Protein AF-0000000084757068 (afdb_homodimer)

Foldseek 3Di:
DDPPPPPPPPPPPPVQFDAAQEEAAQLQVVPAQGVFPVSVVVLVVLPRQAYEFEWEQALVGFTKTDADQWLVVQWPDTDGNNDHHQVRQQPIQRLQRPDDPVSVCVPVSGTIHTPLVNCQVCVPHAYEYEYRYPPDDLLSNQVNVVVSCVVSVCQVRYEYAYQDVRNVVNHDPSHHYADHQVVLVVQLCCCVPPVDLDADPDDDDEHEEEEAQKDWDWDWAADPVGIDIDIDIRHDDLSSLCSQPVNDHYAYEHEDDEDLVSSVVCSVSNHNHYYYNHSNVVSVSD/DDPPPPPPPPPPPPVQQDAAQEEAAQLQVVPAQGVFPVSVVVLVVLPRQAYEFEWEQALVGFTKTDADQWLVVQWPDTDGNNDHHQVRQQPIQRLQRPDDPVSVCVPVSGTIHTPLVNCQVCVPHAYEYEYRYPPDDLLSNQVNVVVSCVVSVCQVRYEYAYQDVRNVVNHDPSHHYADHQVVLVVQLCCCVPPVDLDADPDDDDEHEEEEAQKDWDWDWDADPVGIDIDIDIRHDDLSSLCSQPVNDHYAYEHEDDEDLVSSVVCSVSNHNHYYYNHSNVVSVSD

Structure (mmCIF, N/CA/C/O backbone):
data_AF-0000000084757068-model_v1
#
loop_
_entity.id
_entity.type
_entity.pdbx_description
1 polymer 'Glycerophosphoryl diester phosphodiesterase'
#
loop_
_atom_site.group_PDB
_atom_site.id
_atom_site.type_symbol
_atom_site.label_atom_id
_atom_site.label_alt_id
_atom_site.label_comp_id
_atom_site.label_asym_id
_atom_site.label_entity_id
_atom_site.label_seq_id
_atom_site.pdbx_PDB_ins_code
_atom_site.Cartn_x
_atom_site.Cartn_y
_atom_site.Cartn_z
_atom_site.occupancy
_atom_site.B_iso_or_equiv
_atom_site.auth_seq_id
_atom_site.auth_comp_id
_atom_site.auth_asym_id
_atom_site.auth_atom_id
_atom_site.pdbx_PDB_model_num
ATOM 1 N N . MET A 1 1 ? -67.812 12.203 3.814 1 36.62 1 MET A N 1
ATOM 2 C CA . MET A 1 1 ? -66.5 12.133 4.469 1 36.62 1 MET A CA 1
ATOM 3 C C . MET A 1 1 ? -65.375 12.266 3.447 1 36.62 1 MET A C 1
ATOM 5 O O . MET A 1 1 ? -65.25 11.445 2.533 1 36.62 1 MET A O 1
ATOM 9 N N . LYS A 1 2 ? -64.938 13.539 3.137 1 41.44 2 LYS A N 1
ATOM 10 C CA . LYS A 1 2 ? -63.906 13.938 2.191 1 41.44 2 LYS A CA 1
ATOM 11 C C . LYS A 1 2 ? -62.562 13.281 2.539 1 41.44 2 LYS A C 1
ATOM 13 O O . LYS A 1 2 ? -62.094 13.406 3.668 1 41.44 2 LYS A O 1
ATOM 18 N N . LYS A 1 3 ? -62.062 12.281 1.756 1 46.19 3 LYS A N 1
ATOM 19 C CA . LYS A 1 3 ? -60.75 11.633 1.784 1 46.19 3 LYS A CA 1
ATOM 20 C C . LYS A 1 3 ? -59.625 12.648 1.608 1 46.19 3 LYS A C 1
ATOM 22 O O . LYS A 1 3 ? -59.5 13.273 0.556 1 46.19 3 LYS A O 1
ATOM 27 N N . ILE A 1 4 ? -59.25 13.32 2.666 1 47.69 4 ILE A N 1
ATOM 28 C CA . ILE A 1 4 ? -58.062 14.172 2.607 1 47.69 4 ILE A CA 1
ATOM 29 C C . ILE A 1 4 ? -56.844 13.32 2.279 1 47.69 4 ILE A C 1
ATOM 31 O O . ILE A 1 4 ? -56.5 12.406 3.027 1 47.69 4 ILE A O 1
ATOM 35 N N . LEU A 1 5 ? -56.438 13.234 1.027 1 48.97 5 LEU A N 1
ATOM 36 C CA . LEU A 1 5 ? -55.156 12.688 0.603 1 48.97 5 LEU A CA 1
ATOM 37 C C . LEU A 1 5 ? -54 13.453 1.227 1 48.97 5 LEU A C 1
ATOM 39 O O . LEU A 1 5 ? -53.812 14.648 0.958 1 48.97 5 LEU A O 1
ATOM 43 N N . THR A 1 6 ? -53.5 13.047 2.367 1 48.38 6 THR A N 1
ATOM 44 C CA . THR A 1 6 ? -52.25 13.562 2.938 1 48.38 6 THR A CA 1
ATOM 45 C C . THR A 1 6 ? -51.062 13.258 2.027 1 48.38 6 THR A C 1
ATOM 47 O O . THR A 1 6 ? -50.75 12.086 1.792 1 48.38 6 THR A O 1
ATOM 50 N N . VAL A 1 7 ? -50.781 14.125 1.169 1 48.72 7 VAL A N 1
ATOM 51 C CA . VAL A 1 7 ? -49.531 14.016 0.434 1 48.72 7 VAL A CA 1
ATOM 52 C C . VAL A 1 7 ? -48.344 14.078 1.405 1 48.72 7 VAL A C 1
ATOM 54 O O . VAL A 1 7 ? -48.156 15.078 2.113 1 48.72 7 VAL A O 1
ATOM 57 N N . LEU A 1 8 ? -47.812 12.969 1.819 1 47.47 8 LEU A N 1
ATOM 58 C CA . LEU A 1 8 ? -46.562 12.906 2.533 1 47.47 8 LEU A CA 1
ATOM 59 C C . LEU A 1 8 ? -45.406 13.445 1.669 1 47.47 8 LEU A C 1
ATOM 61 O O . LEU A 1 8 ? -45.062 12.844 0.651 1 47.47 8 LEU A O 1
ATOM 65 N N . CYS A 1 9 ? -45.219 14.742 1.654 1 44.12 9 CYS A N 1
ATOM 66 C CA . CYS A 1 9 ? -44 15.297 1.053 1 44.12 9 CYS A CA 1
ATOM 67 C C . CYS A 1 9 ? -42.75 14.734 1.717 1 44.12 9 CYS A C 1
ATOM 69 O O . CYS A 1 9 ? -42.5 15 2.893 1 44.12 9 CYS A O 1
ATOM 71 N N . LEU A 1 10 ? -42.25 13.664 1.29 1 44.81 10 LEU A N 1
ATOM 72 C CA . LEU A 1 10 ? -40.938 13.234 1.688 1 44.81 10 LEU A CA 1
ATOM 73 C C . LEU A 1 10 ? -39.906 14.312 1.396 1 44.81 10 LEU A C 1
ATOM 75 O O . LEU A 1 10 ? -39.625 14.609 0.234 1 44.81 10 LEU A O 1
ATOM 79 N N . LEU A 1 11 ? -39.812 15.344 2.154 1 39.5 11 LEU A N 1
ATOM 80 C CA . LEU A 1 11 ? -38.688 16.281 2.047 1 39.5 11 LEU A CA 1
ATOM 81 C C . LEU A 1 11 ? -37.344 15.523 2.01 1 39.5 11 LEU A C 1
ATOM 83 O O . LEU A 1 11 ? -37 14.836 2.967 1 39.5 11 LEU A O 1
ATOM 87 N N . ALA A 1 12 ? -36.875 15.188 0.879 1 45 12 ALA A N 1
ATOM 88 C CA . ALA A 1 12 ? -35.469 14.789 0.753 1 45 12 ALA A CA 1
ATOM 89 C C . ALA A 1 12 ? -34.531 15.773 1.476 1 45 12 ALA A C 1
ATOM 91 O O . ALA A 1 12 ? -34.406 16.922 1.051 1 45 12 ALA A O 1
ATOM 92 N N . THR A 1 13 ? -34.469 15.82 2.715 1 41.44 13 THR A N 1
ATOM 93 C CA . THR A 1 13 ? -33.469 16.625 3.406 1 41.44 13 THR A CA 1
ATOM 94 C C . THR A 1 13 ? -32.094 16.406 2.791 1 41.44 13 THR A C 1
ATOM 96 O O . THR A 1 13 ? -31.516 15.32 2.893 1 41.44 13 THR A O 1
ATOM 99 N N . GLY A 1 14 ? -31.906 16.922 1.668 1 46.31 14 GLY A N 1
ATOM 100 C CA . GLY A 1 14 ? -30.5 16.938 1.261 1 46.31 14 GLY A CA 1
ATOM 101 C C . GLY A 1 14 ? -29.562 17.281 2.395 1 46.31 14 GLY A C 1
ATOM 102 O O . GLY A 1 14 ? -29.781 18.25 3.129 1 46.31 14 GLY A O 1
ATOM 103 N N . SER A 1 15 ? -29 16.391 2.986 1 49.62 15 SER A N 1
ATOM 104 C CA . SER A 1 15 ? -28 16.625 4.02 1 49.62 15 SER A CA 1
ATOM 105 C C . SER A 1 15 ? -27.109 17.812 3.658 1 49.62 15 SER A C 1
ATOM 107 O O . SER A 1 15 ? -26.391 17.766 2.656 1 49.62 15 SER A O 1
ATOM 109 N N . VAL A 1 16 ? -27.578 19.062 3.789 1 56.47 16 VAL A N 1
ATOM 110 C CA . VAL A 1 16 ? -26.766 20.266 3.654 1 56.47 16 VAL A CA 1
ATOM 111 C C . VAL A 1 16 ? -25.484 20.125 4.484 1 56.47 16 VAL A C 1
ATOM 113 O O . VAL A 1 16 ? -25.547 20.031 5.715 1 56.47 16 VAL A O 1
ATOM 116 N N . PHE A 1 17 ? -24.469 19.656 3.836 1 67.5 17 PHE A N 1
ATOM 117 C CA . PHE A 1 17 ? -23.188 19.562 4.52 1 67.5 17 PHE A CA 1
ATOM 118 C C . PHE A 1 17 ? -22.625 20.953 4.812 1 67.5 17 PHE A C 1
ATOM 120 O O . PHE A 1 17 ? -22.672 21.844 3.963 1 67.5 17 PHE A O 1
ATOM 127 N N . ALA A 1 18 ? -22.344 21.359 6.031 1 78.69 18 ALA A N 1
ATOM 128 C CA . ALA A 1 18 ? -21.641 22.594 6.402 1 78.69 18 ALA A CA 1
ATOM 129 C C . ALA A 1 18 ? -20.328 22.734 5.633 1 78.69 18 ALA A C 1
ATOM 131 O O . ALA A 1 18 ? -19.688 21.734 5.309 1 78.69 18 ALA A O 1
ATOM 132 N N . ASN A 1 19 ? -19.984 23.984 5.152 1 92.31 19 ASN A N 1
ATOM 133 C CA . ASN A 1 19 ? -18.719 24.234 4.477 1 92.31 19 ASN A CA 1
ATOM 134 C C . ASN A 1 19 ? -17.531 23.922 5.387 1 92.31 19 ASN A C 1
ATOM 136 O O . ASN A 1 19 ? -17.547 24.25 6.574 1 92.31 19 ASN A O 1
ATOM 140 N N . PRO A 1 20 ? -16.578 23.203 4.859 1 96.5 20 PRO A N 1
ATOM 141 C CA . PRO A 1 20 ? -15.375 22.953 5.656 1 96.5 20 PRO A CA 1
ATOM 142 C C . PRO A 1 20 ? -14.594 24.234 5.961 1 96.5 20 PRO A C 1
ATOM 144 O O . PRO A 1 20 ? -14.664 25.203 5.195 1 96.5 20 PRO A O 1
ATOM 147 N N . GLN A 1 21 ? -13.953 24.234 7.055 1 97.19 21 GLN A N 1
ATOM 148 C CA . GLN A 1 21 ? -13.062 25.328 7.414 1 97.19 21 GLN A CA 1
ATOM 149 C C . GLN A 1 21 ? -11.961 25.5 6.371 1 97.19 21 GLN A C 1
ATOM 151 O O . GLN A 1 21 ? -11.344 24.516 5.938 1 97.19 21 GLN A O 1
ATOM 156 N N . LEU A 1 22 ? -11.734 26.703 5.961 1 98 22 LEU A N 1
ATOM 157 C CA . LEU A 1 22 ? -10.633 27 5.047 1 98 22 LEU A CA 1
ATOM 158 C C . LEU A 1 22 ? -9.336 27.234 5.812 1 98 22 LEU A C 1
ATOM 160 O O . LEU A 1 22 ? -9.234 28.203 6.578 1 98 22 LEU A O 1
ATOM 164 N N . ILE A 1 23 ? -8.391 26.375 5.633 1 98.75 23 ILE A N 1
ATOM 165 C CA . ILE A 1 23 ? -7.117 26.422 6.336 1 98.75 23 ILE A CA 1
ATOM 166 C C . ILE A 1 23 ? -6.004 26.812 5.363 1 98.75 23 ILE A C 1
ATOM 168 O O . ILE A 1 23 ? -5.816 26.156 4.336 1 98.75 23 ILE A O 1
ATOM 172 N N . ALA A 1 24 ? -5.273 27.844 5.672 1 98.88 24 ALA A N 1
ATOM 173 C CA . ALA A 1 24 ? -4.207 28.312 4.793 1 98.88 24 ALA A CA 1
ATOM 174 C C . ALA A 1 24 ? -2.922 27.516 5.012 1 98.88 24 ALA A C 1
ATOM 176 O O . ALA A 1 24 ? -2.252 27.672 6.031 1 98.88 24 ALA A O 1
ATOM 177 N N . HIS A 1 25 ? -2.516 26.719 4.055 1 98.75 25 HIS A N 1
ATOM 178 C CA . HIS A 1 25 ? -1.333 25.859 4.129 1 98.75 25 HIS A CA 1
ATOM 179 C C . HIS A 1 25 ? -0.056 26.688 4.16 1 98.75 25 HIS A C 1
ATOM 181 O O . HIS A 1 25 ? 0.186 27.5 3.264 1 98.75 25 HIS A O 1
ATOM 187 N N . ARG A 1 26 ? 0.705 26.531 5.168 1 98.25 26 ARG A N 1
ATOM 188 C CA . ARG A 1 26 ? 1.955 27.266 5.375 1 98.25 26 ARG A CA 1
ATOM 189 C C . ARG A 1 26 ? 1.74 28.766 5.262 1 98.25 26 ARG A C 1
ATOM 191 O O . ARG A 1 26 ? 2.533 29.469 4.629 1 98.25 26 ARG A O 1
ATOM 198 N N . GLY A 1 27 ? 0.627 29.203 5.773 1 98.19 27 GLY A N 1
ATOM 199 C CA . GLY A 1 27 ? 0.272 30.609 5.773 1 98.19 27 GLY A CA 1
ATOM 200 C C . GLY A 1 27 ? -0.288 31.078 4.449 1 98.19 27 GLY A C 1
ATOM 201 O O . GLY A 1 27 ? -0.419 32.281 4.219 1 98.19 27 GLY A O 1
ATOM 202 N N . GLY A 1 28 ? -0.572 30.172 3.551 1 97.94 28 GLY A N 1
ATOM 203 C CA . GLY A 1 28 ? -1.012 30.562 2.221 1 97.94 28 GLY A CA 1
ATOM 204 C C . GLY A 1 28 ? 0.118 30.625 1.209 1 97.94 28 GLY A C 1
ATOM 205 O O . GLY A 1 28 ? 0.358 31.656 0.589 1 97.94 28 GLY A O 1
ATOM 206 N N . THR A 1 29 ? 0.7 29.469 1.029 1 96.81 29 THR A N 1
ATOM 207 C CA . THR A 1 29 ? 1.932 29.359 0.255 1 96.81 29 THR A CA 1
ATOM 208 C C . THR A 1 29 ? 1.676 29.672 -1.215 1 96.81 29 THR A C 1
ATOM 210 O O . THR A 1 29 ? 2.605 30 -1.954 1 96.81 29 THR A O 1
ATOM 213 N N . GLY A 1 30 ? 0.46 29.609 -1.682 1 96.88 30 GLY A N 1
ATOM 214 C CA . GLY A 1 30 ? 0.117 29.922 -3.061 1 96.88 30 GLY A CA 1
ATOM 215 C C . GLY A 1 30 ? 0.047 31.406 -3.34 1 96.88 30 GLY A C 1
ATOM 216 O O . GLY A 1 30 ? 0.033 31.828 -4.5 1 96.88 30 GLY A O 1
ATOM 217 N N . ASP A 1 31 ? 0.094 32.25 -2.271 1 97.12 31 ASP A N 1
ATOM 218 C CA . ASP A 1 31 ? -0.17 33.688 -2.449 1 97.12 31 ASP A CA 1
ATOM 219 C C . ASP A 1 31 ? 1.035 34.531 -2.031 1 97.12 31 ASP A C 1
ATOM 221 O O . ASP A 1 31 ? 1.192 35.656 -2.48 1 97.12 31 ASP A O 1
ATOM 225 N N . ALA A 1 32 ? 1.871 34.031 -1.134 1 97.31 32 ALA A N 1
ATOM 226 C CA . ALA A 1 32 ? 3.045 34.719 -0.596 1 97.31 32 ALA A CA 1
ATOM 227 C C . ALA A 1 32 ? 4.051 33.719 -0.035 1 97.31 32 ALA A C 1
ATOM 229 O O . ALA A 1 32 ? 3.76 32.531 0.062 1 97.31 32 ALA A O 1
ATOM 230 N N . PRO A 1 33 ? 5.273 34.125 0.323 1 97.81 33 PRO A N 1
ATOM 231 C CA . PRO A 1 33 ? 6.273 33.219 0.847 1 97.81 33 PRO A CA 1
ATOM 232 C C . PRO A 1 33 ? 5.785 32.469 2.086 1 97.81 33 PRO A C 1
ATOM 234 O O . PRO A 1 33 ? 5.289 33.062 3.031 1 97.81 33 PRO A O 1
ATOM 237 N N . GLU A 1 34 ? 5.906 31.172 2.018 1 97.94 34 GLU A N 1
ATOM 238 C CA . GLU A 1 34 ? 5.328 30.312 3.045 1 97.94 34 GLU A CA 1
ATOM 239 C C . GLU A 1 34 ? 5.879 30.656 4.426 1 97.94 34 GLU A C 1
ATOM 241 O O . GLU A 1 34 ? 7.043 31.031 4.559 1 97.94 34 GLU A O 1
ATOM 246 N N . ASN A 1 35 ? 5.07 30.516 5.453 1 98.31 35 ASN A N 1
ATOM 247 C CA . ASN A 1 35 ? 5.461 30.594 6.855 1 98.31 35 ASN A CA 1
ATOM 248 C C . ASN A 1 35 ? 6.035 31.953 7.215 1 98.31 35 ASN A C 1
ATOM 250 O O . ASN A 1 35 ? 7.027 32.062 7.941 1 98.31 35 ASN A O 1
ATOM 254 N N . THR A 1 36 ? 5.465 33 6.617 1 98.25 36 THR A N 1
ATOM 255 C CA . THR A 1 36 ? 5.867 34.375 6.914 1 98.25 36 THR A CA 1
ATOM 256 C C . THR A 1 36 ? 4.676 35.188 7.398 1 98.25 36 THR A C 1
ATOM 258 O O . THR A 1 36 ? 3.525 34.812 7.176 1 98.25 36 THR A O 1
ATOM 261 N N . LEU A 1 37 ? 4.973 36.312 8.07 1 98 37 LEU A N 1
ATOM 262 C CA . LEU A 1 37 ? 3.922 37.188 8.578 1 98 37 LEU A CA 1
ATOM 263 C C . LEU A 1 37 ? 3.082 37.75 7.438 1 98 37 LEU A C 1
ATOM 265 O O . LEU A 1 37 ? 1.851 37.75 7.504 1 98 37 LEU A O 1
ATOM 269 N N . PRO A 1 38 ? 3.727 38.188 6.332 1 97.56 38 PRO A N 1
ATOM 270 C CA . PRO A 1 38 ? 2.898 38.688 5.23 1 97.56 38 PRO A CA 1
ATOM 271 C C . PRO A 1 38 ? 1.976 37.625 4.652 1 97.56 38 PRO A C 1
ATOM 273 O O . PRO A 1 38 ? 0.839 37.906 4.277 1 97.56 38 PRO A O 1
ATOM 276 N N . ALA A 1 39 ? 2.461 36.438 4.523 1 98.31 39 ALA A N 1
ATOM 277 C CA . ALA A 1 39 ? 1.627 35.375 3.992 1 98.31 39 ALA A CA 1
ATOM 278 C C . ALA A 1 39 ? 0.422 35.094 4.895 1 98.31 39 ALA A C 1
ATOM 280 O O . ALA A 1 39 ? -0.703 34.969 4.406 1 98.31 39 ALA A O 1
ATOM 281 N N . ILE A 1 40 ? 0.621 35.062 6.199 1 98.75 40 ILE A N 1
ATOM 282 C CA . ILE A 1 40 ? -0.445 34.812 7.168 1 98.75 40 ILE A CA 1
ATOM 283 C C . ILE A 1 40 ? -1.462 35.969 7.102 1 98.75 40 ILE A C 1
ATOM 285 O O . ILE A 1 40 ? -2.67 35.719 7.062 1 98.75 40 ILE A O 1
ATOM 289 N N . LYS A 1 41 ? -0.951 37.156 7.09 1 98.44 41 LYS A N 1
ATOM 290 C CA . LYS A 1 41 ? -1.828 38.312 6.984 1 98.44 41 LYS A CA 1
ATOM 291 C C . LYS A 1 41 ? -2.709 38.219 5.742 1 98.44 41 LYS A C 1
ATOM 293 O O . LYS A 1 41 ? -3.926 38.406 5.824 1 98.44 41 LYS A O 1
ATOM 298 N N . LEU A 1 42 ? -2.064 37.969 4.645 1 98 42 LEU A N 1
ATOM 299 C CA . LEU A 1 42 ? -2.783 37.875 3.379 1 98 42 LEU A CA 1
ATOM 300 C C . LEU A 1 42 ? -3.828 36.75 3.422 1 98 42 LEU A C 1
ATOM 302 O O . LEU A 1 42 ? -4.938 36.938 2.912 1 98 42 LEU A O 1
ATOM 306 N N . ALA A 1 43 ? -3.494 35.625 3.988 1 98.69 43 ALA A N 1
ATOM 307 C CA . ALA A 1 43 ? -4.422 34.5 4.105 1 98.69 43 ALA A CA 1
ATOM 308 C C . ALA A 1 43 ? -5.672 34.906 4.883 1 98.69 43 ALA A C 1
ATOM 310 O O . ALA A 1 43 ? -6.793 34.594 4.477 1 98.69 43 ALA A O 1
ATOM 311 N N . LEU A 1 44 ? -5.484 35.594 6 1 98.5 44 LEU A N 1
ATOM 312 C CA . LEU A 1 44 ? -6.598 36.062 6.828 1 98.5 44 LEU A CA 1
ATOM 313 C C . LEU A 1 44 ? -7.438 37.094 6.098 1 98.5 44 LEU A C 1
ATOM 315 O O . LEU A 1 44 ? -8.664 37.094 6.199 1 98.5 44 LEU A O 1
ATOM 319 N N . GLU A 1 45 ? -6.793 37.938 5.332 1 98.12 45 GLU A N 1
ATOM 320 C CA . GLU A 1 45 ? -7.508 38.906 4.523 1 98.12 45 GLU A CA 1
ATOM 321 C C . GLU A 1 45 ? -8.352 38.25 3.447 1 98.12 45 GLU A C 1
ATOM 323 O O . GLU A 1 45 ? -9.383 38.781 3.027 1 98.12 45 GLU A O 1
ATOM 328 N N . ASN A 1 46 ? -7.867 37.094 3.064 1 97.81 46 ASN A N 1
ATOM 329 C CA . ASN A 1 46 ? -8.594 36.312 2.066 1 97.81 46 ASN A CA 1
ATOM 330 C C . ASN A 1 46 ? -9.555 35.312 2.719 1 97.81 46 ASN A C 1
ATOM 332 O O . ASN A 1 46 ? -9.875 34.281 2.129 1 97.81 46 ASN A O 1
ATOM 336 N N . HIS A 1 47 ? -9.859 35.5 3.973 1 95.75 47 HIS A N 1
ATOM 337 C CA . HIS A 1 47 ? -10.945 34.875 4.703 1 95.75 47 HIS A CA 1
ATOM 338 C C . HIS A 1 47 ? -10.586 33.438 5.102 1 95.75 47 HIS A C 1
ATOM 340 O O . HIS A 1 47 ? -11.469 32.594 5.258 1 95.75 47 HIS A O 1
ATOM 346 N N . ALA A 1 48 ? -9.328 33.094 5.098 1 98.06 48 ALA A N 1
ATOM 347 C CA . ALA A 1 48 ? -8.953 31.844 5.77 1 98.06 48 ALA A CA 1
ATOM 348 C C . ALA A 1 48 ? -9.422 31.844 7.223 1 98.06 48 ALA A C 1
ATOM 350 O O . ALA A 1 48 ? -9.328 32.875 7.91 1 98.06 48 ALA A O 1
ATOM 351 N N . GLN A 1 49 ? -9.945 30.781 7.645 1 98.06 49 GLN A N 1
ATOM 352 C CA . GLN A 1 49 ? -10.492 30.703 8.992 1 98.06 49 GLN A CA 1
ATOM 353 C C . GLN A 1 49 ? -9.477 30.125 9.977 1 98.06 49 GLN A C 1
ATOM 355 O O . GLN A 1 49 ? -9.641 30.25 11.188 1 98.06 49 GLN A O 1
ATOM 360 N N . ALA A 1 50 ? -8.461 29.484 9.484 1 98.69 50 ALA A N 1
ATOM 361 C CA . ALA A 1 50 ? -7.344 28.969 10.266 1 98.69 50 ALA A CA 1
ATOM 362 C C . ALA A 1 50 ? -6.051 28.984 9.453 1 98.69 50 ALA A C 1
ATOM 364 O O . ALA A 1 50 ? -6.086 29.094 8.227 1 98.69 50 ALA A O 1
ATOM 365 N N . ILE A 1 51 ? -4.965 28.953 10.172 1 98.88 51 ILE A N 1
ATOM 366 C CA . ILE A 1 51 ? -3.652 29.031 9.539 1 98.88 51 ILE A CA 1
ATOM 367 C C . ILE A 1 51 ? -2.834 27.797 9.906 1 98.88 51 ILE A C 1
ATOM 369 O O . ILE A 1 51 ? -2.768 27.406 11.07 1 98.88 51 ILE A O 1
ATOM 373 N N . TRP A 1 52 ? -2.291 27.125 8.898 1 98.88 52 TRP A N 1
ATOM 374 C CA . TRP A 1 52 ? -1.358 26.016 9.07 1 98.88 52 TRP A CA 1
ATOM 375 C C . TRP A 1 52 ? 0.084 26.484 8.922 1 98.88 52 TRP A C 1
ATOM 377 O O . TRP A 1 52 ? 0.462 27.031 7.887 1 98.88 52 TRP A O 1
ATOM 387 N N . VAL A 1 53 ? 0.88 26.281 9.945 1 98.69 53 VAL A N 1
ATOM 388 C CA . VAL A 1 53 ? 2.279 26.688 9.891 1 98.69 53 VAL A CA 1
ATOM 389 C C . VAL A 1 53 ? 3.18 25.5 10.211 1 98.69 53 VAL A C 1
ATOM 391 O O . VAL A 1 53 ? 2.721 24.5 10.773 1 98.69 53 VAL A O 1
ATOM 394 N N . THR A 1 54 ? 4.441 25.594 9.812 1 97.75 54 THR A N 1
ATOM 395 C CA . THR A 1 54 ? 5.449 24.578 10.094 1 97.75 54 THR A CA 1
ATOM 396 C C . THR A 1 54 ? 6.512 25.109 11.047 1 97.75 54 THR A C 1
ATOM 398 O O . THR A 1 54 ? 6.922 26.266 10.938 1 97.75 54 THR A O 1
ATOM 401 N N . VAL A 1 55 ? 6.949 24.281 11.969 1 98.12 55 VAL A N 1
ATOM 402 C CA . VAL A 1 55 ? 7.867 24.797 12.977 1 98.12 55 VAL A CA 1
ATOM 403 C C . VAL A 1 55 ? 9.102 23.906 13.062 1 98.12 55 VAL A C 1
ATOM 405 O O . VAL A 1 55 ? 9.016 22.688 12.883 1 98.12 55 VAL A O 1
ATOM 408 N N . GLN A 1 56 ? 10.211 24.516 13.289 1 97.31 56 GLN A N 1
ATOM 409 C CA . GLN A 1 56 ? 11.5 23.922 13.641 1 97.31 56 GLN A CA 1
ATOM 410 C C . GLN A 1 56 ? 12.141 24.672 14.812 1 97.31 56 GLN A C 1
ATOM 412 O O . GLN A 1 56 ? 11.703 25.766 15.172 1 97.31 56 GLN A O 1
ATOM 417 N N . LEU A 1 57 ? 13.156 24.047 15.383 1 98.06 57 LEU A N 1
ATOM 418 C CA . LEU A 1 57 ? 13.875 24.703 16.469 1 98.06 57 LEU A CA 1
ATOM 419 C C . LEU A 1 57 ? 15.148 25.375 15.961 1 98.06 57 LEU A C 1
ATOM 421 O O . LEU A 1 57 ? 15.914 24.766 15.211 1 98.06 57 LEU A O 1
ATOM 425 N N . SER A 1 58 ? 15.289 26.594 16.391 1 98.12 58 SER A N 1
ATOM 426 C CA . SER A 1 58 ? 16.562 27.281 16.156 1 98.12 58 SER A CA 1
ATOM 427 C C . SER A 1 58 ? 17.656 26.719 17.062 1 98.12 58 SER A C 1
ATOM 429 O O . SER A 1 58 ? 17.406 25.859 17.906 1 98.12 58 SER A O 1
ATOM 431 N N . ARG A 1 59 ? 18.891 27.156 16.812 1 97.56 59 ARG A N 1
ATOM 432 C CA . ARG A 1 59 ? 20.031 26.703 17.594 1 97.56 59 ARG A CA 1
ATOM 433 C C . ARG A 1 59 ? 19.797 26.922 19.078 1 97.56 59 ARG A C 1
ATOM 435 O O . ARG A 1 59 ? 20.188 26.078 19.906 1 97.56 59 ARG A O 1
ATOM 442 N N . ASP A 1 60 ? 19.141 28 19.438 1 98.06 60 ASP A N 1
ATOM 443 C CA . ASP A 1 60 ? 18.906 28.359 20.844 1 98.06 60 ASP A CA 1
ATOM 444 C C . ASP A 1 60 ? 17.562 27.812 21.328 1 98.06 60 ASP A C 1
ATOM 446 O O . ASP A 1 60 ? 17.062 28.234 22.375 1 98.06 60 ASP A O 1
ATOM 450 N N . GLY A 1 61 ? 16.891 27.016 20.562 1 97.5 61 GLY A N 1
ATOM 451 C CA . GLY A 1 61 ? 15.734 26.266 21.016 1 97.5 61 GLY A CA 1
ATOM 452 C C . GLY A 1 61 ? 14.438 27.031 20.844 1 97.5 61 GLY A C 1
ATOM 453 O O . GLY A 1 61 ? 13.445 26.734 21.516 1 97.5 61 GLY A O 1
ATOM 454 N N . VAL A 1 62 ? 14.414 28.016 20.031 1 98.31 62 VAL A N 1
ATOM 455 C CA . VAL A 1 62 ? 13.211 28.797 19.797 1 98.31 62 VAL A CA 1
ATOM 456 C C . VAL A 1 62 ? 12.445 28.219 18.609 1 98.31 62 VAL A C 1
ATOM 458 O O . VAL A 1 62 ? 13.016 28.031 17.531 1 98.31 62 VAL A O 1
ATOM 461 N N . PRO A 1 63 ? 11.148 27.891 18.75 1 98.69 63 PRO A N 1
ATOM 462 C CA . PRO A 1 63 ? 10.359 27.484 17.594 1 98.69 63 PRO A CA 1
ATOM 463 C C . PRO A 1 63 ? 10.211 28.594 16.562 1 98.69 63 PRO A C 1
ATOM 465 O O . PRO A 1 63 ? 9.742 29.688 16.891 1 98.69 63 PRO A O 1
ATOM 468 N N . VAL A 1 64 ? 10.68 28.328 15.359 1 98.75 64 VAL A N 1
ATOM 469 C CA . VAL A 1 64 ? 10.578 29.266 14.25 1 98.75 64 VAL A CA 1
ATOM 470 C C . VAL A 1 64 ? 9.812 28.625 13.094 1 98.75 64 VAL A C 1
ATOM 472 O O . VAL A 1 64 ? 9.664 27.406 13.047 1 98.75 64 VAL A O 1
ATOM 475 N N . LEU A 1 65 ? 9.258 29.422 12.25 1 98.69 65 LEU A N 1
ATOM 476 C CA . LEU A 1 65 ? 8.445 28.906 11.141 1 98.69 65 LEU A CA 1
ATOM 477 C C . LEU A 1 65 ? 9.312 28.672 9.906 1 98.69 65 LEU A C 1
ATOM 479 O O . LEU A 1 65 ? 9.695 29.625 9.219 1 98.69 65 LEU A O 1
ATOM 483 N N . TYR A 1 66 ? 9.555 27.438 9.602 1 97.31 66 TYR A N 1
ATOM 484 C CA . TYR A 1 66 ? 10.266 27.016 8.398 1 97.31 66 TYR A CA 1
ATOM 485 C C . TYR A 1 66 ? 10.07 25.531 8.141 1 97.31 66 TYR A C 1
ATOM 487 O O . TYR A 1 66 ? 10.141 24.719 9.062 1 97.31 66 TYR A O 1
ATOM 495 N N . ARG A 1 67 ? 9.891 25.141 6.906 1 95.12 67 ARG A N 1
ATOM 496 C CA . ARG A 1 67 ? 9.477 23.766 6.605 1 95.12 67 ARG A CA 1
ATOM 497 C C . ARG A 1 67 ? 10.664 22.922 6.176 1 95.12 67 ARG A C 1
ATOM 499 O O . ARG A 1 67 ? 10.844 21.797 6.652 1 95.12 67 ARG A O 1
ATOM 506 N N . SER A 1 68 ? 11.555 23.453 5.355 1 93.25 68 SER A N 1
ATOM 507 C CA . SER A 1 68 ? 12.562 22.656 4.656 1 93.25 68 SER A CA 1
ATOM 508 C C . SER A 1 68 ? 13.727 22.312 5.582 1 93.25 68 SER A C 1
ATOM 510 O O . SER A 1 68 ? 13.969 23 6.578 1 93.25 68 SER A O 1
ATOM 512 N N . SER A 1 69 ? 14.445 21.281 5.258 1 91.94 69 SER A N 1
ATOM 513 C CA . SER A 1 69 ? 15.562 20.828 6.074 1 91.94 69 SER A CA 1
ATOM 514 C C . SER A 1 69 ? 16.75 21.781 5.973 1 91.94 69 SER A C 1
ATOM 516 O O . SER A 1 69 ? 17.562 21.859 6.895 1 91.94 69 SER A O 1
ATOM 518 N N . ASP A 1 70 ? 16.781 22.391 4.793 1 95.5 70 ASP A N 1
ATOM 519 C CA . ASP A 1 70 ? 17.875 23.312 4.551 1 95.5 70 ASP A CA 1
ATOM 520 C C . ASP A 1 70 ? 17.359 24.719 4.203 1 95.5 70 ASP A C 1
ATOM 522 O O . ASP A 1 70 ? 16.406 24.844 3.43 1 95.5 70 ASP A O 1
ATOM 526 N N . LEU A 1 71 ? 18 25.734 4.77 1 97.19 71 LEU A N 1
ATOM 527 C CA . LEU A 1 71 ? 17.594 27.109 4.559 1 97.19 71 LEU A CA 1
ATOM 528 C C . LEU A 1 71 ? 17.672 27.484 3.086 1 97.19 71 LEU A C 1
ATOM 530 O O . LEU A 1 71 ? 16.922 28.344 2.613 1 97.19 71 LEU A O 1
ATOM 534 N N . SER A 1 72 ? 18.531 26.828 2.352 1 96.88 72 SER A N 1
ATOM 535 C CA . SER A 1 72 ? 18.781 27.203 0.962 1 96.88 72 SER A CA 1
ATOM 536 C C . SER A 1 72 ? 17.594 26.875 0.078 1 96.88 72 SER A C 1
ATOM 538 O O . SER A 1 72 ? 17.5 27.328 -1.062 1 96.88 72 SER A O 1
ATOM 540 N N . ALA A 1 73 ? 16.703 26.156 0.606 1 94.94 73 ALA A N 1
ATOM 541 C CA . ALA A 1 73 ? 15.547 25.75 -0.19 1 94.94 73 ALA A CA 1
ATOM 542 C C . ALA A 1 73 ? 14.688 26.953 -0.57 1 94.94 73 ALA A C 1
ATOM 544 O O . ALA A 1 73 ? 14.148 27.016 -1.676 1 94.94 73 ALA A O 1
ATOM 545 N N . LEU A 1 74 ? 14.594 27.938 0.413 1 96.25 74 LEU A N 1
ATOM 546 C CA . LEU A 1 74 ? 13.648 29.016 0.146 1 96.25 74 LEU A CA 1
ATOM 547 C C . LEU A 1 74 ? 14.273 30.375 0.446 1 96.25 74 LEU A C 1
ATOM 549 O O . LEU A 1 74 ? 13.672 31.406 0.174 1 96.25 74 LEU A O 1
ATOM 553 N N . THR A 1 75 ? 15.406 30.391 0.998 1 97.56 75 THR A N 1
ATOM 554 C CA . THR A 1 75 ? 15.945 31.641 1.521 1 97.56 75 THR A CA 1
ATOM 555 C C . THR A 1 75 ? 17.297 31.953 0.878 1 97.56 75 THR A C 1
ATOM 557 O O . THR A 1 75 ? 17.734 31.266 -0.041 1 97.56 75 THR A O 1
ATOM 560 N N . ASN A 1 76 ? 17.844 33.062 1.366 1 96.81 76 ASN A N 1
ATOM 561 C CA . ASN A 1 76 ? 19.172 33.5 0.928 1 96.81 76 ASN A CA 1
ATOM 562 C C . ASN A 1 76 ? 20.266 32.938 1.84 1 96.81 76 ASN A C 1
ATOM 564 O O . ASN A 1 76 ? 21.422 33.375 1.762 1 96.81 76 ASN A O 1
ATOM 568 N N . ALA A 1 77 ? 19.922 32.094 2.738 1 97.31 77 ALA A N 1
ATOM 569 C CA . ALA A 1 77 ? 20.875 31.453 3.66 1 97.31 77 ALA A CA 1
ATOM 570 C C . ALA A 1 77 ? 21.047 29.969 3.348 1 97.31 77 ALA A C 1
ATOM 572 O O . ALA A 1 77 ? 20.453 29.453 2.395 1 97.31 77 ALA A O 1
ATOM 573 N N . GLU A 1 78 ? 21.969 29.312 3.998 1 97.5 78 GLU A N 1
ATOM 574 C CA . GLU A 1 78 ? 22.219 27.875 3.863 1 97.5 78 GLU A CA 1
ATOM 575 C C . GLU A 1 78 ? 22.406 27.219 5.227 1 97.5 78 GLU A C 1
ATOM 577 O O . GLU A 1 78 ? 22.641 27.906 6.227 1 97.5 78 GLU A O 1
ATOM 582 N N . GLY A 1 79 ? 22.203 25.891 5.172 1 96.75 79 GLY A N 1
ATOM 583 C CA . GLY A 1 79 ? 22.375 25.141 6.406 1 96.75 79 GLY A CA 1
ATOM 584 C C . GLY A 1 79 ? 21.078 24.828 7.102 1 96.75 79 GLY A C 1
ATOM 585 O O . GLY A 1 79 ? 20 25.141 6.582 1 96.75 79 GLY A O 1
ATOM 586 N N . LYS A 1 80 ? 21.266 24.188 8.188 1 96.94 80 LYS A N 1
ATOM 587 C CA . LYS A 1 80 ? 20.094 23.781 8.977 1 96.94 80 LYS A CA 1
ATOM 588 C C . LYS A 1 80 ? 19.547 24.969 9.773 1 96.94 80 LYS A C 1
ATOM 590 O O . LYS A 1 80 ? 20.297 25.875 10.148 1 96.94 80 LYS A O 1
ATOM 595 N N . VAL A 1 81 ? 18.219 24.953 10.055 1 97.31 81 VAL A N 1
ATOM 596 C CA . VAL A 1 81 ? 17.578 25.922 10.93 1 97.31 81 VAL A CA 1
ATOM 597 C C . VAL A 1 81 ? 18.234 25.906 12.312 1 97.31 81 VAL A C 1
ATOM 599 O O . VAL A 1 81 ? 18.5 26.953 12.906 1 97.31 81 VAL A O 1
ATOM 602 N N . SER A 1 82 ? 18.625 24.688 12.742 1 97.25 82 SER A N 1
ATOM 603 C CA . SER A 1 82 ? 19.188 24.469 14.078 1 97.25 82 SER A CA 1
ATOM 604 C C . SER A 1 82 ? 20.625 24.969 14.172 1 97.25 82 SER A C 1
ATOM 606 O O . SER A 1 82 ? 21.234 24.906 15.234 1 97.25 82 SER A O 1
ATOM 608 N N . SER A 1 83 ? 21.125 25.453 13.086 1 97.31 83 SER A N 1
ATOM 609 C CA . SER A 1 83 ? 22.484 25.953 13.102 1 97.31 83 SER A CA 1
ATOM 610 C C . SER A 1 83 ? 22.516 27.453 13.367 1 97.31 83 SER A C 1
ATOM 612 O O . SER A 1 83 ? 23.578 28.016 13.641 1 97.31 83 SER A O 1
ATOM 614 N N . LEU A 1 84 ? 21.375 28.125 13.328 1 98.06 84 LEU A N 1
ATOM 615 C CA . LEU A 1 84 ? 21.266 29.562 13.539 1 98.06 84 LEU A CA 1
ATOM 616 C C . LEU A 1 84 ? 20.359 29.875 14.719 1 98.06 84 LEU A C 1
ATOM 618 O O . LEU A 1 84 ? 19.438 29.109 15.016 1 98.06 84 LEU A O 1
ATOM 622 N N . THR A 1 85 ? 20.672 30.984 15.359 1 98.38 85 THR A N 1
ATOM 623 C CA . THR A 1 85 ? 19.797 31.438 16.422 1 98.38 85 THR A CA 1
ATOM 624 C C . THR A 1 85 ? 18.516 32.062 15.852 1 98.38 85 THR A C 1
ATOM 626 O O . THR A 1 85 ? 18.469 32.375 14.664 1 98.38 85 THR A O 1
ATOM 629 N N . ALA A 1 86 ? 17.562 32.219 16.766 1 98.5 86 ALA A N 1
ATOM 630 C CA . ALA A 1 86 ? 16.312 32.844 16.344 1 98.5 86 ALA A CA 1
ATOM 631 C C . ALA A 1 86 ? 16.547 34.25 15.812 1 98.5 86 ALA A C 1
ATOM 633 O O . ALA A 1 86 ? 15.93 34.656 14.82 1 98.5 86 ALA A O 1
ATOM 634 N N . ALA A 1 87 ? 17.422 34.938 16.453 1 98.38 87 ALA A N 1
ATOM 635 C CA . ALA A 1 87 ? 17.719 36.312 16.047 1 98.38 87 ALA A CA 1
ATOM 636 C C . ALA A 1 87 ? 18.359 36.344 14.664 1 98.38 87 ALA A C 1
ATOM 638 O O . ALA A 1 87 ? 18.062 37.219 13.852 1 98.38 87 ALA A O 1
ATOM 639 N N . GLU A 1 88 ? 19.219 35.406 14.43 1 98.31 88 GLU A N 1
ATOM 640 C CA . GLU A 1 88 ? 19.844 35.312 13.117 1 98.31 88 GLU A CA 1
ATOM 641 C C . GLU A 1 88 ? 18.828 34.906 12.055 1 98.31 88 GLU A C 1
ATOM 643 O O . GLU A 1 88 ? 18.828 35.469 10.953 1 98.31 88 GLU A O 1
ATOM 648 N N . LEU A 1 89 ? 17.953 34.031 12.367 1 98.38 89 LEU A N 1
ATOM 649 C CA . LEU A 1 89 ? 16.938 33.562 11.445 1 98.38 89 LEU A CA 1
ATOM 650 C C . LEU A 1 89 ? 15.953 34.656 11.086 1 98.38 89 LEU A C 1
ATOM 652 O O . LEU A 1 89 ? 15.445 34.719 9.969 1 98.38 89 LEU A O 1
ATOM 656 N N . ALA A 1 90 ? 15.734 35.562 12.023 1 97.88 90 ALA A N 1
ATOM 657 C CA . ALA A 1 90 ? 14.797 36.656 11.812 1 97.88 90 ALA A CA 1
ATOM 658 C C . ALA A 1 90 ? 15.281 37.594 10.711 1 97.88 90 ALA A C 1
ATOM 660 O O . ALA A 1 90 ? 14.5 38.375 10.172 1 97.88 90 ALA A O 1
ATOM 661 N N . LYS A 1 91 ? 16.531 37.438 10.391 1 97.25 91 LYS A N 1
ATOM 662 C CA . LYS A 1 91 ? 17.109 38.312 9.367 1 97.25 91 LYS A CA 1
ATOM 663 C C . LYS A 1 91 ? 17.172 37.594 8.016 1 97.25 91 LYS A C 1
ATOM 665 O O . LYS A 1 91 ? 17.5 38.219 7.004 1 97.25 91 LYS A O 1
ATOM 670 N N . VAL A 1 92 ? 16.875 36.375 8.031 1 98.06 92 VAL A N 1
ATOM 671 C CA . VAL A 1 92 ? 16.922 35.562 6.816 1 98.06 92 VAL A CA 1
ATOM 672 C C . VAL A 1 92 ? 15.703 35.875 5.945 1 98.06 92 VAL A C 1
ATOM 674 O O . VAL A 1 92 ? 14.578 35.906 6.441 1 98.06 92 VAL A O 1
ATOM 677 N N . ASP A 1 93 ? 15.953 36.094 4.664 1 98 93 ASP A N 1
ATOM 678 C CA . ASP A 1 93 ? 14.898 36.438 3.711 1 98 93 ASP A CA 1
ATOM 679 C C . ASP A 1 93 ? 14.195 35.188 3.197 1 98 93 ASP A C 1
ATOM 681 O O . ASP A 1 93 ? 14.703 34.5 2.295 1 98 93 ASP A O 1
ATOM 685 N N . ALA A 1 94 ? 13 34.938 3.684 1 97.25 94 ALA A N 1
ATOM 686 C CA . ALA A 1 94 ? 12.242 33.75 3.32 1 97.25 94 ALA A CA 1
ATOM 687 C C . ALA A 1 94 ? 11.516 33.938 1.992 1 97.25 94 ALA A C 1
ATOM 689 O O . ALA A 1 94 ? 10.898 33 1.467 1 97.25 94 ALA A O 1
ATOM 690 N N . GLY A 1 95 ? 11.508 35.094 1.448 1 96.25 95 GLY A N 1
ATOM 691 C CA . GLY A 1 95 ? 10.922 35.406 0.149 1 96.25 95 GLY A CA 1
ATOM 692 C C . GLY A 1 95 ? 11.93 35.344 -0.984 1 96.25 95 GLY A C 1
ATOM 693 O O . GLY A 1 95 ? 11.586 35.625 -2.137 1 96.25 95 GLY A O 1
ATOM 694 N N . TRP A 1 96 ? 13.133 34.969 -0.69 1 95.94 96 TRP A N 1
ATOM 695 C CA . TRP A 1 96 ? 14.273 35.031 -1.601 1 95.94 96 TRP A CA 1
ATOM 696 C C . TRP A 1 96 ? 14.016 34.219 -2.869 1 95.94 96 TRP A C 1
ATOM 698 O O . TRP A 1 96 ? 14.344 34.688 -3.973 1 95.94 96 TRP A O 1
ATOM 708 N N . LYS A 1 97 ? 13.375 33.125 -2.742 1 94.94 97 LYS A N 1
ATOM 709 C CA . LYS A 1 97 ? 13.195 32.25 -3.887 1 94.94 97 LYS A CA 1
ATOM 710 C C . LYS A 1 97 ? 11.734 32.156 -4.305 1 94.94 97 LYS A C 1
ATOM 712 O O . LYS A 1 97 ? 11.359 31.344 -5.133 1 94.94 97 LYS A O 1
ATOM 717 N N . TRP A 1 98 ? 10.945 32.906 -3.697 1 94.44 98 TRP A N 1
ATOM 718 C CA . TRP A 1 98 ? 9.516 32.844 -3.986 1 94.44 98 TRP A CA 1
ATOM 719 C C . TRP A 1 98 ? 9.211 33.5 -5.336 1 94.44 98 TRP A C 1
ATOM 721 O O . TRP A 1 98 ? 9.773 34.531 -5.676 1 94.44 98 TRP A O 1
ATOM 731 N N . GLY A 1 99 ? 8.289 32.875 -5.934 1 88.06 99 GLY A N 1
ATOM 732 C CA . GLY A 1 99 ? 7.773 33.469 -7.164 1 88.06 99 GLY A CA 1
ATOM 733 C C . GLY A 1 99 ? 8.602 33.094 -8.383 1 88.06 99 GLY A C 1
ATOM 734 O O . GLY A 1 99 ? 9.289 32.094 -8.398 1 88.06 99 GLY A O 1
ATOM 735 N N . ASP A 1 100 ? 8.406 33.969 -9.344 1 88.19 100 ASP A N 1
ATOM 736 C CA . ASP A 1 100 ? 9.102 33.719 -10.602 1 88.19 100 ASP A CA 1
ATOM 737 C C . ASP A 1 100 ? 10.477 34.375 -10.617 1 88.19 100 ASP A C 1
ATOM 739 O O . ASP A 1 100 ? 11.031 34.688 -9.562 1 88.19 100 ASP A O 1
ATOM 743 N N . ASP A 1 101 ? 10.984 34.469 -11.734 1 90.5 101 ASP A N 1
ATOM 744 C CA . ASP A 1 101 ? 12.344 34.969 -11.914 1 90.5 101 ASP A CA 1
ATOM 745 C C . ASP A 1 101 ? 12.461 36.438 -11.445 1 90.5 101 ASP A C 1
ATOM 747 O O . ASP A 1 101 ? 13.562 36.938 -11.203 1 90.5 101 ASP A O 1
ATOM 751 N N . SER A 1 102 ? 11.297 37.062 -11.242 1 90.25 102 SER A N 1
ATOM 752 C CA . SER A 1 102 ? 11.328 38.469 -10.781 1 90.25 102 SER A CA 1
ATOM 753 C C . SER A 1 102 ? 11.539 38.531 -9.273 1 90.25 102 SER A C 1
ATOM 755 O O . SER A 1 102 ? 11.859 39.594 -8.742 1 90.25 102 SER A O 1
ATOM 757 N N . HIS A 1 103 ? 11.383 37.5 -8.609 1 90.81 103 HIS A N 1
ATOM 758 C CA . HIS A 1 103 ? 11.562 37.406 -7.164 1 90.81 103 HIS A CA 1
ATOM 759 C C . HIS A 1 103 ? 10.922 38.625 -6.457 1 90.81 103 HIS A C 1
ATOM 761 O O . HIS A 1 103 ? 11.602 39.375 -5.762 1 90.81 103 HIS A O 1
ATOM 767 N N . PRO A 1 104 ? 9.609 38.719 -6.496 1 92.94 104 PRO A N 1
ATOM 768 C CA . PRO A 1 104 ? 8.891 39.906 -6.07 1 92.94 104 PRO A CA 1
ATOM 769 C C . PRO A 1 104 ? 8.953 40.125 -4.562 1 92.94 104 PRO A C 1
ATOM 771 O O . PRO A 1 104 ? 8.633 41.219 -4.078 1 92.94 104 PRO A O 1
ATOM 774 N N . TRP A 1 105 ? 9.422 39.188 -3.818 1 95.12 105 TRP A N 1
ATOM 775 C CA . TRP A 1 105 ? 9.352 39.312 -2.367 1 95.12 105 TRP A CA 1
ATOM 776 C C . TRP A 1 105 ? 10.734 39.531 -1.766 1 95.12 105 TRP A C 1
ATOM 778 O O . TRP A 1 105 ? 10.867 39.719 -0.553 1 95.12 105 TRP A O 1
ATOM 788 N N . ARG A 1 106 ? 11.742 39.5 -2.604 1 94.62 106 ARG A N 1
ATOM 789 C CA . ARG A 1 106 ? 13.078 39.75 -2.064 1 94.62 106 ARG A CA 1
ATOM 790 C C . ARG A 1 106 ? 13.148 41.156 -1.428 1 94.62 106 ARG A C 1
ATOM 792 O O . ARG A 1 106 ? 12.711 42.125 -2.023 1 94.62 106 ARG A O 1
ATOM 799 N N . GLY A 1 107 ? 13.617 41.125 -0.247 1 93.06 107 GLY A N 1
ATOM 800 C CA . GLY A 1 107 ? 13.797 42.375 0.453 1 93.06 107 GLY A CA 1
ATOM 801 C C . GLY A 1 107 ? 12.492 42.969 0.955 1 93.06 107 GLY A C 1
ATOM 802 O O . GLY A 1 107 ? 12.453 44.156 1.352 1 93.06 107 GLY A O 1
ATOM 803 N N . LYS A 1 108 ? 11.422 42.219 0.973 1 93.5 108 LYS A N 1
ATOM 804 C CA . LYS A 1 108 ? 10.117 42.75 1.36 1 93.5 108 LYS A CA 1
ATOM 805 C C . LYS A 1 108 ? 9.734 42.312 2.764 1 93.5 108 LYS A C 1
ATOM 807 O O . LYS A 1 108 ? 8.562 42.031 3.035 1 93.5 108 LYS A O 1
ATOM 812 N N . GLN A 1 109 ? 10.664 42.031 3.57 1 91.19 109 GLN A N 1
ATOM 813 C CA . GLN A 1 109 ? 10.516 41.781 5 1 91.19 109 GLN A CA 1
ATOM 814 C C . GLN A 1 109 ? 9.758 40.5 5.258 1 91.19 109 GLN A C 1
ATOM 816 O O . GLN A 1 109 ? 9.062 40.375 6.27 1 91.19 109 GLN A O 1
ATOM 821 N N . ALA A 1 110 ? 9.75 39.656 4.301 1 95.94 110 ALA A N 1
ATOM 822 C CA . ALA A 1 110 ? 9.289 38.312 4.547 1 95.94 110 ALA A CA 1
ATOM 823 C C . ALA A 1 110 ? 10.406 37.438 5.137 1 95.94 110 ALA A C 1
ATOM 825 O O . ALA A 1 110 ? 11.18 36.844 4.402 1 95.94 110 ALA A O 1
ATOM 826 N N . THR A 1 111 ? 10.484 37.438 6.453 1 97.56 111 THR A N 1
ATOM 827 C CA . THR A 1 111 ? 11.562 36.75 7.148 1 97.56 111 THR A CA 1
ATOM 828 C C . THR A 1 111 ? 11.023 35.531 7.914 1 97.56 111 THR A C 1
ATOM 830 O O . THR A 1 111 ? 9.828 35.25 7.852 1 97.56 111 THR A O 1
ATOM 833 N N . ILE A 1 112 ? 11.93 34.812 8.539 1 98.5 112 ILE A N 1
ATOM 834 C CA . ILE A 1 112 ? 11.547 33.656 9.32 1 98.5 112 ILE A CA 1
ATOM 835 C C . ILE A 1 112 ? 11.109 34.094 10.719 1 98.5 112 ILE A C 1
ATOM 837 O O . ILE A 1 112 ? 11.938 34.5 11.531 1 98.5 112 ILE A O 1
ATOM 841 N N . PRO A 1 113 ? 9.859 34.094 10.977 1 98.62 113 PRO A N 1
ATOM 842 C CA . PRO A 1 113 ? 9.383 34.531 12.281 1 98.62 113 PRO A CA 1
ATOM 843 C C . PRO A 1 113 ? 9.438 33.438 13.352 1 98.62 113 PRO A C 1
ATOM 845 O O . PRO A 1 113 ? 9.625 32.281 13.023 1 98.62 113 PRO A O 1
ATOM 848 N N . THR A 1 114 ? 9.352 33.844 14.602 1 98.75 114 THR A N 1
ATOM 849 C CA . THR A 1 114 ? 9.148 32.875 15.688 1 98.75 114 THR A CA 1
ATOM 850 C C . THR A 1 114 ? 7.668 32.531 15.828 1 98.75 114 THR A C 1
ATOM 852 O O . THR A 1 114 ? 6.801 33.344 15.5 1 98.75 114 THR A O 1
ATOM 855 N N . LEU A 1 115 ? 7.426 31.344 16.297 1 98.88 115 LEU A N 1
ATOM 856 C CA . LEU A 1 115 ? 6.051 30.969 16.594 1 98.88 115 LEU A CA 1
ATOM 857 C C . LEU A 1 115 ? 5.422 31.922 17.594 1 98.88 115 LEU A C 1
ATOM 859 O O . LEU A 1 115 ? 4.258 32.312 17.453 1 98.88 115 LEU A O 1
ATOM 863 N N . GLN A 1 116 ? 6.195 32.312 18.578 1 98.75 116 GLN A N 1
ATOM 864 C CA . GLN A 1 116 ? 5.695 33.219 19.625 1 98.75 116 GLN A CA 1
ATOM 865 C C . GLN A 1 116 ? 5.191 34.531 19.016 1 98.75 116 GLN A C 1
ATOM 867 O O . GLN A 1 116 ? 4.098 35 19.344 1 98.75 116 GLN A O 1
ATOM 872 N N . SER A 1 117 ? 5.984 35.125 18.141 1 98.12 117 SER A N 1
ATOM 873 C CA . SER A 1 117 ? 5.605 36.406 17.531 1 98.12 117 SER A CA 1
ATOM 874 C C . SER A 1 117 ? 4.324 36.25 16.703 1 98.12 117 SER A C 1
ATOM 876 O O . SER A 1 117 ? 3.469 37.125 16.719 1 98.12 117 SER A O 1
ATOM 878 N N . VAL A 1 118 ? 4.188 35.156 16.047 1 98.69 118 VAL A N 1
ATOM 879 C CA . VAL A 1 118 ? 3.029 34.906 15.195 1 98.69 118 VAL A CA 1
ATOM 880 C C . VAL A 1 118 ? 1.78 34.75 16.062 1 98.69 118 VAL A C 1
ATOM 882 O O . VAL A 1 118 ? 0.75 35.375 15.789 1 98.69 118 VAL A O 1
ATOM 885 N N . LEU A 1 119 ? 1.87 33.969 17.109 1 98.75 119 LEU A N 1
ATOM 886 C CA . LEU A 1 119 ? 0.724 33.719 17.984 1 98.75 119 LEU A CA 1
ATOM 887 C C . LEU A 1 119 ? 0.3 35 18.703 1 98.75 119 LEU A C 1
ATOM 889 O O . LEU A 1 119 ? -0.888 35.219 18.953 1 98.75 119 LEU A O 1
ATOM 893 N N . GLN A 1 120 ? 1.243 35.875 18.984 1 98.38 120 GLN A N 1
ATOM 894 C CA . GLN A 1 120 ? 0.94 37.125 19.656 1 98.38 120 GLN A CA 1
ATOM 895 C C . GLN A 1 120 ? 0.28 38.125 18.703 1 98.38 120 GLN A C 1
ATOM 897 O O . GLN A 1 120 ? -0.594 38.875 19.094 1 98.38 120 GLN A O 1
ATOM 902 N N . GLN A 1 121 ? 0.695 38.062 17.531 1 98 121 GLN A N 1
ATOM 903 C CA . GLN A 1 121 ? 0.172 39 16.547 1 98 121 GLN A CA 1
ATOM 904 C C . GLN A 1 121 ? -1.292 38.719 16.234 1 98 121 GLN A C 1
ATOM 906 O O . GLN A 1 121 ? -2.068 39.625 15.953 1 98 121 GLN A O 1
ATOM 911 N N . TRP A 1 122 ? -1.69 37.5 16.172 1 98.31 122 TRP A N 1
ATOM 912 C CA . TRP A 1 122 ? -3.061 37.125 15.859 1 98.31 122 TRP A CA 1
ATOM 913 C C . TRP A 1 122 ? -3.658 36.281 16.984 1 98.31 122 TRP A C 1
ATOM 915 O O . TRP A 1 122 ? -3.896 35.062 16.797 1 98.31 122 TRP A O 1
ATOM 925 N N . PRO A 1 123 ? -4.047 36.844 18.047 1 97.38 123 PRO A N 1
ATOM 926 C CA . PRO A 1 123 ? -4.473 36.125 19.25 1 97.38 123 PRO A CA 1
ATOM 927 C C . PRO A 1 123 ? -5.844 35.469 19.094 1 97.38 123 PRO A C 1
ATOM 929 O O . PRO A 1 123 ? -6.238 34.656 19.922 1 97.38 123 PRO A O 1
ATOM 932 N N . GLN A 1 124 ? -6.539 35.781 18 1 96.94 124 GLN A N 1
ATOM 933 C CA . GLN A 1 124 ? -7.871 35.188 17.828 1 96.94 124 GLN A CA 1
ATOM 934 C C . GLN A 1 124 ? -7.887 34.125 16.75 1 96.94 124 GLN A C 1
ATOM 936 O O . GLN A 1 124 ? -8.906 33.469 16.547 1 96.94 124 GLN A O 1
ATOM 941 N N . THR A 1 125 ? -6.801 33.969 16.094 1 98.38 125 THR A N 1
ATOM 942 C CA . THR A 1 125 ? -6.715 33.031 14.961 1 98.38 125 THR A CA 1
ATOM 943 C C . THR A 1 125 ? -6.367 31.641 15.438 1 98.38 125 THR A C 1
ATOM 945 O O . THR A 1 125 ? -5.535 31.469 16.328 1 98.38 125 THR A O 1
ATOM 948 N N . PHE A 1 126 ? -7.102 30.656 14.945 1 98.69 126 PHE A N 1
ATOM 949 C CA . PHE A 1 126 ? -6.75 29.25 15.195 1 98.69 126 PHE A CA 1
ATOM 950 C C . PHE A 1 126 ? -5.562 28.828 14.336 1 98.69 126 PHE A C 1
ATOM 952 O O . PHE A 1 126 ? -5.523 29.109 13.133 1 98.69 126 PHE A O 1
ATOM 959 N N . PHE A 1 127 ? -4.57 28.156 14.953 1 98.88 127 PHE A N 1
ATOM 960 C CA . PHE A 1 127 ? -3.371 27.734 14.234 1 98.88 127 PHE A CA 1
ATOM 961 C C . PHE A 1 127 ? -3.209 26.219 14.312 1 98.88 127 PHE A C 1
ATOM 963 O O . PHE A 1 127 ? -3.367 25.625 15.375 1 98.88 127 PHE A O 1
ATOM 970 N N . TYR A 1 128 ? -3 25.594 13.188 1 98.88 128 TYR A N 1
ATOM 971 C CA . TYR A 1 128 ? -2.424 24.266 13.125 1 98.88 128 TYR A CA 1
ATOM 972 C C . TYR A 1 128 ? -0.903 24.328 13.039 1 98.88 128 TYR A C 1
ATOM 974 O O . TYR A 1 128 ? -0.354 25.047 12.211 1 98.88 128 TYR A O 1
ATOM 982 N N . ILE A 1 129 ? -0.259 23.609 13.914 1 98.81 129 ILE A N 1
ATOM 983 C CA . ILE A 1 129 ? 1.197 23.656 13.992 1 98.81 129 ILE A CA 1
ATOM 984 C C . ILE A 1 129 ? 1.783 22.312 13.57 1 98.81 129 ILE A C 1
ATOM 986 O O . ILE A 1 129 ? 1.583 21.297 14.25 1 98.81 129 ILE A O 1
ATOM 990 N N . ASP A 1 130 ? 2.5 22.281 12.477 1 98.06 130 ASP A N 1
ATOM 991 C CA . ASP A 1 130 ? 3.117 21.078 11.914 1 98.06 130 ASP A CA 1
ATOM 992 C C . ASP A 1 130 ? 4.605 21.016 12.266 1 98.06 130 ASP A C 1
ATOM 994 O O . ASP A 1 130 ? 5.395 21.828 11.773 1 98.06 130 ASP A O 1
ATOM 998 N N . ILE A 1 131 ? 5.012 20.094 13.047 1 96.69 131 ILE A N 1
ATOM 999 C CA . ILE A 1 131 ? 6.406 19.953 13.438 1 96.69 131 ILE A CA 1
ATOM 1000 C C . ILE A 1 131 ? 7.191 19.297 12.305 1 96.69 131 ILE A C 1
ATOM 1002 O O . ILE A 1 131 ? 6.883 18.172 11.891 1 96.69 131 ILE A O 1
ATOM 1006 N N . LYS A 1 132 ? 8.117 19.984 11.758 1 91.25 132 LYS A N 1
ATOM 1007 C CA . LYS A 1 132 ? 9.031 19.484 10.734 1 91.25 132 LYS A CA 1
ATOM 1008 C C . LYS A 1 132 ? 10.484 19.625 11.18 1 91.25 132 LYS A C 1
ATOM 1010 O O . LYS A 1 132 ? 11.305 20.188 10.461 1 91.25 132 LYS A O 1
ATOM 1015 N N . SER A 1 133 ? 10.844 19.203 12.266 1 84.94 133 SER A N 1
ATOM 1016 C CA . SER A 1 133 ? 12.18 19.344 12.844 1 84.94 133 SER A CA 1
ATOM 1017 C C . SER A 1 133 ? 12.977 18.062 12.727 1 84.94 133 SER A C 1
ATOM 1019 O O . SER A 1 133 ? 13.086 17.297 13.695 1 84.94 133 SER A O 1
ATOM 1021 N N . PRO A 1 134 ? 13.695 17.859 11.656 1 79.38 134 PRO A N 1
ATOM 1022 C CA . PRO A 1 134 ? 14.336 16.578 11.406 1 79.38 134 PRO A CA 1
ATOM 1023 C C . PRO A 1 134 ? 15.375 16.219 12.469 1 79.38 134 PRO A C 1
ATOM 1025 O O . PRO A 1 134 ? 15.648 15.031 12.695 1 79.38 134 PRO A O 1
ATOM 1028 N N . ASP A 1 135 ? 15.898 17.172 13.164 1 89.94 135 ASP A N 1
ATOM 1029 C CA . ASP A 1 135 ? 17.047 16.875 14.016 1 89.94 135 ASP A CA 1
ATOM 1030 C C . ASP A 1 135 ? 16.75 17.203 15.477 1 89.94 135 ASP A C 1
ATOM 1032 O O . ASP A 1 135 ? 17.594 17 16.344 1 89.94 135 ASP A O 1
ATOM 1036 N N . ALA A 1 136 ? 15.664 17.766 15.781 1 93 136 ALA A N 1
ATOM 1037 C CA . ALA A 1 136 ? 15.344 18.109 17.156 1 93 136 ALA A CA 1
ATOM 1038 C C . ALA A 1 136 ? 14.961 16.859 17.969 1 93 136 ALA A C 1
ATOM 1040 O O . ALA A 1 136 ? 14.344 15.938 17.422 1 93 136 ALA A O 1
ATOM 1041 N N . ASP A 1 137 ? 15.375 16.859 19.188 1 96.75 137 ASP A N 1
ATOM 1042 C CA . ASP A 1 137 ? 14.844 15.867 20.109 1 96.75 137 ASP A CA 1
ATOM 1043 C C . ASP A 1 137 ? 13.336 16.062 20.312 1 96.75 137 ASP A C 1
ATOM 1045 O O . ASP A 1 137 ? 12.883 17.156 20.609 1 96.75 137 ASP A O 1
ATOM 1049 N N . PRO A 1 138 ? 12.617 15.039 20.156 1 97.5 138 PRO A N 1
ATOM 1050 C CA . PRO A 1 138 ? 11.164 15.164 20.203 1 97.5 138 PRO A CA 1
ATOM 1051 C C . PRO A 1 138 ? 10.664 15.727 21.531 1 97.5 138 PRO A C 1
ATOM 1053 O O . PRO A 1 138 ? 9.766 16.578 21.562 1 97.5 138 PRO A O 1
ATOM 1056 N N . ALA A 1 139 ? 11.234 15.281 22.625 1 97.81 139 ALA A N 1
ATOM 1057 C CA . ALA A 1 139 ? 10.805 15.766 23.938 1 97.81 139 ALA A CA 1
ATOM 1058 C C . ALA A 1 139 ? 11.125 17.25 24.109 1 97.81 139 ALA A C 1
ATOM 1060 O O . ALA A 1 139 ? 10.312 18 24.656 1 97.81 139 ALA A O 1
ATOM 1061 N N . VAL A 1 140 ? 12.281 17.641 23.688 1 98.25 140 VAL A N 1
ATOM 1062 C CA . VAL A 1 140 ? 12.688 19.047 23.766 1 98.25 140 VAL A CA 1
ATOM 1063 C C . VAL A 1 140 ? 11.758 19.891 22.906 1 98.25 140 VAL A C 1
ATOM 1065 O O . VAL A 1 140 ? 11.305 20.953 23.344 1 98.25 140 VAL A O 1
ATOM 1068 N N . MET A 1 141 ? 11.461 19.438 21.719 1 98.19 141 MET A N 1
ATOM 1069 C CA . MET A 1 141 ? 10.516 20.125 20.859 1 98.19 141 MET A CA 1
ATOM 1070 C C . MET A 1 141 ? 9.172 20.328 21.547 1 98.19 141 MET A C 1
ATOM 1072 O O . MET A 1 141 ? 8.625 21.422 21.547 1 98.19 141 MET A O 1
ATOM 1076 N N . GLY A 1 142 ? 8.688 19.266 22.172 1 98.31 142 GLY A N 1
ATOM 1077 C CA . GLY A 1 142 ? 7.422 19.344 22.891 1 98.31 142 GLY A CA 1
ATOM 1078 C C . GLY A 1 142 ? 7.434 20.359 24.016 1 98.31 142 GLY A C 1
ATOM 1079 O O . GLY A 1 142 ? 6.484 21.125 24.172 1 98.31 142 GLY A O 1
ATOM 1080 N N . GLU A 1 143 ? 8.492 20.375 24.75 1 98.38 143 GLU A N 1
ATOM 1081 C CA . GLU A 1 143 ? 8.617 21.297 25.875 1 98.38 143 GLU A CA 1
ATOM 1082 C C . GLU A 1 143 ? 8.68 22.734 25.406 1 98.38 143 GLU A C 1
ATOM 1084 O O . GLU A 1 143 ? 8.055 23.625 26 1 98.38 143 GLU A O 1
ATOM 1089 N N . ARG A 1 144 ? 9.445 22.953 24.391 1 98.44 144 ARG A N 1
ATOM 1090 C CA . ARG A 1 144 ? 9.578 24.297 23.844 1 98.44 144 ARG A CA 1
ATOM 1091 C C . ARG A 1 144 ? 8.25 24.797 23.297 1 98.44 144 ARG A C 1
ATOM 1093 O O . ARG A 1 144 ? 7.891 25.953 23.469 1 98.44 144 ARG A O 1
ATOM 1100 N N . LEU A 1 145 ? 7.535 23.953 22.656 1 98.62 145 LEU A N 1
ATOM 1101 C CA . LEU A 1 145 ? 6.223 24.312 22.141 1 98.62 145 LEU A CA 1
ATOM 1102 C C . LEU A 1 145 ? 5.266 24.656 23.266 1 98.62 145 LEU A C 1
ATOM 1104 O O . LEU A 1 145 ? 4.555 25.656 23.219 1 98.62 145 LEU A O 1
ATOM 1108 N N . LEU A 1 146 ? 5.293 23.812 24.281 1 98.75 146 LEU A N 1
ATOM 1109 C CA . LEU A 1 146 ? 4.41 24.062 25.422 1 98.75 146 LEU A CA 1
ATOM 1110 C C . LEU A 1 146 ? 4.688 25.422 26.047 1 98.75 146 LEU A C 1
ATOM 1112 O O . LEU A 1 146 ? 3.754 26.156 26.391 1 98.75 146 LEU A O 1
ATOM 1116 N N . GLU A 1 147 ? 5.945 25.719 26.188 1 98.69 147 GLU A N 1
ATOM 1117 C CA . GLU A 1 147 ? 6.332 27.016 26.766 1 98.69 147 GLU A CA 1
ATOM 1118 C C . GLU A 1 147 ? 5.77 28.172 25.938 1 98.69 147 GLU A C 1
ATOM 1120 O O . GLU A 1 147 ? 5.168 29.094 26.5 1 98.69 147 GLU A O 1
ATOM 1125 N N . VAL A 1 148 ? 5.906 28.109 24.656 1 98.75 148 VAL A N 1
ATOM 1126 C CA . VAL A 1 148 ? 5.418 29.172 23.781 1 98.75 148 VAL A CA 1
ATOM 1127 C C . VAL A 1 148 ? 3.895 29.25 23.859 1 98.75 148 VAL A C 1
ATOM 1129 O O . VAL A 1 148 ? 3.33 30.344 23.969 1 98.75 148 VAL A O 1
ATOM 1132 N N . LEU A 1 149 ? 3.236 28.109 23.875 1 98.81 149 LEU A N 1
ATOM 1133 C CA . LEU A 1 149 ? 1.778 28.062 23.859 1 98.81 149 LEU A CA 1
ATOM 1134 C C . LEU A 1 149 ? 1.201 28.578 25.172 1 98.81 149 LEU A C 1
ATOM 1136 O O . LEU A 1 149 ? 0.148 29.219 25.188 1 98.81 149 LEU A O 1
ATOM 1140 N N . LYS A 1 150 ? 1.861 28.312 26.281 1 98.56 150 LYS A N 1
ATOM 1141 C CA . LYS A 1 150 ? 1.438 28.828 27.578 1 98.56 150 LYS A CA 1
ATOM 1142 C C . LYS A 1 150 ? 1.666 30.344 27.656 1 98.56 150 LYS A C 1
ATOM 1144 O O . LYS A 1 150 ? 0.778 31.094 28.078 1 98.56 150 LYS A O 1
ATOM 1149 N N . ASN A 1 151 ? 2.836 30.781 27.219 1 98.19 151 ASN A N 1
ATOM 1150 C CA . ASN A 1 151 ? 3.203 32.188 27.297 1 98.19 151 ASN A CA 1
ATOM 1151 C C . ASN A 1 151 ? 2.283 33.062 26.438 1 98.19 151 ASN A C 1
ATOM 1153 O O . ASN A 1 151 ? 2.053 34.219 26.75 1 98.19 151 ASN A O 1
ATOM 1157 N N . THR A 1 152 ? 1.753 32.469 25.375 1 98.38 152 THR A N 1
ATOM 1158 C CA . THR A 1 152 ? 0.897 33.219 24.469 1 98.38 152 THR A CA 1
ATOM 1159 C C . THR A 1 152 ? -0.574 32.906 24.719 1 98.38 152 THR A C 1
ATOM 1161 O O . THR A 1 152 ? -1.45 33.375 24 1 98.38 152 THR A O 1
ATOM 1164 N N . HIS A 1 153 ? -0.927 32.156 25.672 1 98 153 HIS A N 1
ATOM 1165 C CA . HIS A 1 153 ? -2.285 31.734 26 1 98 153 HIS A CA 1
ATOM 1166 C C . HIS A 1 153 ? -3.002 31.172 24.781 1 98 153 HIS A C 1
ATOM 1168 O O . HIS A 1 153 ? -4.145 31.547 24.5 1 98 153 HIS A O 1
ATOM 1174 N N . SER A 1 154 ? -2.299 30.172 24.094 1 98.25 154 SER A N 1
ATOM 1175 C CA . SER A 1 154 ? -2.787 29.734 22.797 1 98.25 154 SER A CA 1
ATOM 1176 C C . SER A 1 154 ? -3.23 28.281 22.828 1 98.25 154 SER A C 1
ATOM 1178 O O . SER A 1 154 ? -3.623 27.719 21.797 1 98.25 154 SER A O 1
ATOM 1180 N N . LEU A 1 155 ? -3.293 27.625 23.953 1 98.06 155 LEU A N 1
ATOM 1181 C CA . LEU A 1 155 ? -3.529 26.188 24.047 1 98.06 155 LEU A CA 1
ATOM 1182 C C . LEU A 1 155 ? -4.918 25.828 23.516 1 98.06 155 LEU A C 1
ATOM 1184 O O . LEU A 1 155 ? -5.125 24.734 22.984 1 98.06 155 LEU A O 1
ATOM 1188 N N . ASP A 1 156 ? -5.855 26.734 23.562 1 97.06 156 ASP A N 1
ATOM 1189 C CA . ASP A 1 156 ? -7.23 26.453 23.172 1 97.06 156 ASP A CA 1
ATOM 1190 C C . ASP A 1 156 ? -7.469 26.797 21.703 1 97.06 156 ASP A C 1
ATOM 1192 O O . ASP A 1 156 ? -8.57 26.609 21.188 1 97.06 156 ASP A O 1
ATOM 1196 N N . ARG A 1 157 ? -6.488 27.297 21.047 1 98 157 ARG A N 1
ATOM 1197 C CA . ARG A 1 157 ? -6.691 27.703 19.656 1 98 157 ARG A CA 1
ATOM 1198 C C . ARG A 1 157 ? -5.574 27.188 18.766 1 98 157 ARG A C 1
ATOM 1200 O O . ARG A 1 157 ? -5.191 27.844 17.781 1 98 157 ARG A O 1
ATOM 1207 N N . VAL A 1 158 ? -4.973 26.031 19.188 1 98.56 158 VAL A N 1
ATOM 1208 C CA . VAL A 1 158 ? -3.971 25.375 18.344 1 98.56 158 VAL A CA 1
ATOM 1209 C C . VAL A 1 158 ? -4.246 23.875 18.297 1 98.56 158 VAL A C 1
ATOM 1211 O O . VAL A 1 158 ? -4.996 23.344 19.109 1 98.56 158 VAL A O 1
ATOM 1214 N N . ARG A 1 159 ? -3.691 23.281 17.391 1 98.5 159 ARG A N 1
ATOM 1215 C CA . ARG A 1 159 ? -3.584 21.828 17.297 1 98.5 159 ARG A CA 1
ATOM 1216 C C . ARG A 1 159 ? -2.309 21.422 16.562 1 98.5 159 ARG A C 1
ATOM 1218 O O . ARG A 1 159 ? -1.968 22 15.531 1 98.5 159 ARG A O 1
ATOM 1225 N N . VAL A 1 160 ? -1.645 20.438 17.109 1 98.62 160 VAL A N 1
ATOM 1226 C CA . VAL A 1 160 ? -0.308 20.125 16.625 1 98.62 160 VAL A CA 1
ATOM 1227 C C . VAL A 1 160 ? -0.364 18.859 15.758 1 98.62 160 VAL A C 1
ATOM 1229 O O . VAL A 1 160 ? -1.091 17.922 16.062 1 98.62 160 VAL A O 1
ATOM 1232 N N . TYR A 1 161 ? 0.393 18.844 14.68 1 97.81 161 TYR A N 1
ATOM 1233 C CA . TYR A 1 161 ? 0.546 17.766 13.711 1 97.81 161 TYR A CA 1
ATOM 1234 C C . TYR A 1 161 ? 2.018 17.453 13.461 1 97.81 161 TYR A C 1
ATOM 1236 O O . TYR A 1 161 ? 2.891 18.266 13.812 1 97.81 161 TYR A O 1
ATOM 1244 N N . SER A 1 162 ? 2.236 16.297 12.969 1 96.19 162 SER A N 1
ATOM 1245 C CA . SER A 1 162 ? 3.559 15.93 12.477 1 96.19 162 SER A CA 1
ATOM 1246 C C . SER A 1 162 ? 3.484 14.719 11.547 1 96.19 162 SER A C 1
ATOM 1248 O O . SER A 1 162 ? 2.686 13.812 11.773 1 96.19 162 SER A O 1
ATOM 1250 N N . THR A 1 163 ? 4.387 14.703 10.547 1 93.56 163 THR A N 1
ATOM 1251 C CA . THR A 1 163 ? 4.492 13.523 9.695 1 93.56 163 THR A CA 1
ATOM 1252 C C . THR A 1 163 ? 5.281 12.414 10.391 1 93.56 163 THR A C 1
ATOM 1254 O O . THR A 1 163 ? 5.258 11.266 9.961 1 93.56 163 THR A O 1
ATOM 1257 N N . GLU A 1 164 ? 5.953 12.828 11.43 1 92.62 164 GLU A N 1
ATOM 1258 C CA . GLU A 1 164 ? 6.727 11.859 12.203 1 92.62 164 GLU A CA 1
ATOM 1259 C C . GLU A 1 164 ? 6.039 11.531 13.523 1 92.62 164 GLU A C 1
ATOM 1261 O O . GLU A 1 164 ? 5.859 12.414 14.375 1 92.62 164 GLU A O 1
ATOM 1266 N N . ASP A 1 165 ? 5.844 10.312 13.797 1 92.62 165 ASP A N 1
ATOM 1267 C CA . ASP A 1 165 ? 5.098 9.859 14.961 1 92.62 165 ASP A CA 1
ATOM 1268 C C . ASP A 1 165 ? 5.82 10.227 16.25 1 92.62 165 ASP A C 1
ATOM 1270 O O . ASP A 1 165 ? 5.18 10.484 17.281 1 92.62 165 ASP A O 1
ATOM 1274 N N . ARG A 1 166 ? 7.098 10.219 16.172 1 94.06 166 ARG A N 1
ATOM 1275 C CA . ARG A 1 166 ? 7.879 10.438 17.391 1 94.06 166 ARG A CA 1
ATOM 1276 C C . ARG A 1 166 ? 7.578 11.805 18 1 94.06 166 ARG A C 1
ATOM 1278 O O . ARG A 1 166 ? 7.621 11.969 19.219 1 94.06 166 ARG A O 1
ATOM 1285 N N . TYR A 1 167 ? 7.273 12.828 17.25 1 96.12 167 TYR A N 1
ATOM 1286 C CA . TYR A 1 167 ? 6.977 14.156 17.781 1 96.12 167 TYR A CA 1
ATOM 1287 C C . TYR A 1 167 ? 5.598 14.195 18.422 1 96.12 167 TYR A C 1
ATOM 1289 O O . TYR A 1 167 ? 5.406 14.82 19.469 1 96.12 167 TYR A O 1
ATOM 1297 N N . ILE A 1 168 ? 4.645 13.523 17.766 1 96.31 168 ILE A N 1
ATOM 1298 C CA . ILE A 1 168 ? 3.301 13.469 18.344 1 96.31 168 ILE A CA 1
ATOM 1299 C C . ILE A 1 168 ? 3.336 12.719 19.672 1 96.31 168 ILE A C 1
ATOM 1301 O O . ILE A 1 168 ? 2.744 13.164 20.656 1 96.31 168 ILE A O 1
ATOM 1305 N N . ALA A 1 169 ? 4.062 11.672 19.719 1 95.81 169 ALA A N 1
ATOM 1306 C CA . ALA A 1 169 ? 4.145 10.82 20.906 1 95.81 169 ALA A CA 1
ATOM 1307 C C . ALA A 1 169 ? 4.797 11.57 22.078 1 95.81 169 ALA A C 1
ATOM 1309 O O . ALA A 1 169 ? 4.477 11.312 23.234 1 95.81 169 ALA A O 1
ATOM 1310 N N . ALA A 1 170 ? 5.621 12.477 21.766 1 97.38 170 ALA A N 1
ATOM 1311 C CA . ALA A 1 170 ? 6.434 13.125 22.797 1 97.38 170 ALA A CA 1
ATOM 1312 C C . ALA A 1 170 ? 5.762 14.398 23.297 1 97.38 170 ALA A C 1
ATOM 1314 O O . ALA A 1 170 ? 6.227 15.016 24.266 1 97.38 170 ALA A O 1
ATOM 1315 N N . LEU A 1 171 ? 4.652 14.781 22.688 1 97.81 171 LEU A N 1
ATOM 1316 C CA . LEU A 1 171 ? 4.008 16.031 23.078 1 97.81 171 LEU A CA 1
ATOM 1317 C C . LEU A 1 171 ? 3.459 15.945 24.5 1 97.81 171 LEU A C 1
ATOM 1319 O O . LEU A 1 171 ? 2.82 14.953 24.859 1 97.81 171 LEU A O 1
ATOM 1323 N N . PRO A 1 172 ? 3.723 17 25.312 1 97.75 172 PRO A N 1
ATOM 1324 C CA . PRO A 1 172 ? 3.082 17.047 26.625 1 97.75 172 PRO A CA 1
ATOM 1325 C C . PRO A 1 172 ? 1.56 16.969 26.547 1 97.75 172 PRO A C 1
ATOM 1327 O O . PRO A 1 172 ? 0.967 17.422 25.562 1 97.75 172 PRO A O 1
ATOM 1330 N N . GLN A 1 173 ? 0.889 16.578 27.547 1 95.31 173 GLN A N 1
ATOM 1331 C CA . GLN A 1 173 ? -0.525 16.219 27.578 1 95.31 173 GLN A CA 1
ATOM 1332 C C . GLN A 1 173 ? -1.408 17.422 27.281 1 95.31 173 GLN A C 1
ATOM 1334 O O . GLN A 1 173 ? -2.432 17.281 26.594 1 95.31 173 GLN A O 1
ATOM 1339 N N . PRO A 1 174 ? -1.061 18.594 27.719 1 96.75 174 PRO A N 1
ATOM 1340 C CA . PRO A 1 174 ? -1.962 19.734 27.516 1 96.75 174 PRO A CA 1
ATOM 1341 C C . PRO A 1 174 ? -2.051 20.172 26.062 1 96.75 174 PRO A C 1
ATOM 1343 O O . PRO A 1 174 ? -2.969 20.906 25.688 1 96.75 174 PRO A O 1
ATOM 1346 N N . ILE A 1 175 ? -1.124 19.75 25.266 1 97.88 175 ILE A N 1
ATOM 1347 C CA . ILE A 1 175 ? -1.074 20.219 23.891 1 97.88 175 ILE A CA 1
ATOM 1348 C C . ILE A 1 175 ? -2.059 19.422 23.031 1 97.88 175 ILE A C 1
ATOM 1350 O O . ILE A 1 175 ? -1.91 18.203 22.875 1 97.88 175 ILE A O 1
ATOM 1354 N N . PRO A 1 176 ? -3.084 20.109 22.547 1 97.56 176 PRO A N 1
ATOM 1355 C CA . PRO A 1 176 ? -3.961 19.406 21.609 1 97.56 176 PRO A CA 1
ATOM 1356 C C . PRO A 1 176 ? -3.225 18.938 20.359 1 97.56 176 PRO A C 1
ATOM 1358 O O . PRO A 1 176 ? -2.348 19.641 19.844 1 97.56 176 PRO A O 1
ATOM 1361 N N . ARG A 1 177 ? -3.531 17.766 19.844 1 97.56 177 ARG A N 1
ATOM 1362 C CA . ARG A 1 177 ? -2.779 17.219 18.734 1 97.56 177 ARG A CA 1
ATOM 1363 C C . ARG A 1 177 ? -3.668 16.344 17.859 1 97.56 177 ARG A C 1
ATOM 1365 O O . ARG A 1 177 ? -4.762 15.945 18.266 1 97.56 177 ARG A O 1
ATOM 1372 N N . PHE A 1 178 ? -3.217 16.047 16.734 1 97.19 178 PHE A N 1
ATOM 1373 C CA . PHE A 1 178 ? -3.818 15.094 15.812 1 97.19 178 PHE A CA 1
ATOM 1374 C C . PHE A 1 178 ? -3.48 13.664 16.219 1 97.19 178 PHE A C 1
ATOM 1376 O O . PHE A 1 178 ? -2.463 13.422 16.859 1 97.19 178 PHE A O 1
ATOM 1383 N N . VAL A 1 179 ? -4.375 12.781 15.828 1 94.94 179 VAL A N 1
ATOM 1384 C CA . VAL A 1 179 ? -3.945 11.391 15.75 1 94.94 179 VAL A CA 1
ATOM 1385 C C . VAL A 1 179 ? -2.75 11.266 14.805 1 94.94 179 VAL A C 1
ATOM 1387 O O . VAL A 1 179 ? -2.672 11.977 13.805 1 94.94 179 VAL A O 1
ATOM 1390 N N . SER A 1 180 ? -1.835 10.438 15.156 1 95.12 180 SER A N 1
ATOM 1391 C CA . SER A 1 180 ? -0.63 10.328 14.344 1 95.12 180 SER A CA 1
ATOM 1392 C C . SER A 1 180 ? -0.973 10.039 12.883 1 95.12 180 SER A C 1
ATOM 1394 O O . SER A 1 180 ? -1.989 9.406 12.602 1 95.12 180 SER A O 1
ATOM 1396 N N . ARG A 1 181 ? -0.128 10.5 12.023 1 95.62 181 ARG A N 1
ATOM 1397 C CA . ARG A 1 181 ? -0.329 10.273 10.602 1 95.62 181 ARG A CA 1
ATOM 1398 C C . ARG A 1 181 ? -0.308 8.789 10.273 1 95.62 181 ARG A C 1
ATOM 1400 O O . ARG A 1 181 ? -1.083 8.32 9.438 1 95.62 181 ARG A O 1
ATOM 1407 N N . SER A 1 182 ? 0.582 8.008 10.93 1 94.25 182 SER A N 1
ATOM 1408 C CA . SER A 1 182 ? 0.677 6.566 10.703 1 94.25 182 SER A CA 1
ATOM 1409 C C . SER A 1 182 ? -0.628 5.863 11.062 1 94.25 182 SER A C 1
ATOM 1411 O O . SER A 1 182 ? -1.1 5.004 10.32 1 94.25 182 SER A O 1
ATOM 1413 N N . GLU A 1 183 ? -1.153 6.266 12.148 1 93.75 183 GLU A N 1
ATOM 1414 C CA . GLU A 1 183 ? -2.418 5.668 12.562 1 93.75 183 GLU A CA 1
ATOM 1415 C C . GLU A 1 183 ? -3.547 6.043 11.602 1 93.75 183 GLU A C 1
ATOM 1417 O O . GLU A 1 183 ? -4.367 5.199 11.242 1 93.75 183 GLU A O 1
ATOM 1422 N N . THR A 1 184 ? -3.588 7.289 11.273 1 95.38 184 THR A N 1
ATOM 1423 C CA . THR A 1 184 ? -4.605 7.754 10.336 1 95.38 184 THR A CA 1
ATOM 1424 C C . THR A 1 184 ? -4.504 7.004 9.008 1 95.38 184 THR A C 1
ATOM 1426 O O . THR A 1 184 ? -5.504 6.496 8.5 1 95.38 184 THR A O 1
ATOM 1429 N N . ARG A 1 185 ? -3.299 6.875 8.5 1 96.44 185 ARG A N 1
ATOM 1430 C CA . ARG A 1 185 ? -3.068 6.18 7.234 1 96.44 185 ARG A CA 1
ATOM 1431 C C . ARG A 1 185 ? -3.436 4.703 7.348 1 96.44 185 ARG A C 1
ATOM 1433 O O . ARG A 1 185 ? -4.055 4.141 6.441 1 96.44 185 ARG A O 1
ATOM 1440 N N . THR A 1 186 ? -2.988 4.09 8.406 1 95.81 186 THR A N 1
ATOM 1441 C CA . THR A 1 186 ? -3.252 2.672 8.617 1 95.81 186 THR A CA 1
ATOM 1442 C C . THR A 1 186 ? -4.754 2.402 8.664 1 95.81 186 THR A C 1
ATOM 1444 O O . THR A 1 186 ? -5.242 1.468 8.023 1 95.81 186 THR A O 1
ATOM 1447 N N . ARG A 1 187 ? -5.438 3.244 9.406 1 94.94 187 ARG A N 1
ATOM 1448 C CA . ARG A 1 187 ? -6.887 3.094 9.492 1 94.94 187 ARG A CA 1
ATOM 1449 C C . ARG A 1 187 ? -7.543 3.256 8.125 1 94.94 187 ARG A C 1
ATOM 1451 O O . ARG A 1 187 ? -8.383 2.441 7.734 1 94.94 187 ARG A O 1
ATOM 1458 N N . LEU A 1 188 ? -7.184 4.297 7.441 1 96.69 188 LEU A N 1
ATOM 1459 C CA . LEU A 1 188 ? -7.742 4.551 6.121 1 96.69 188 LEU A CA 1
ATOM 1460 C C . LEU A 1 188 ? -7.445 3.393 5.172 1 96.69 188 LEU A C 1
ATOM 1462 O O . LEU A 1 188 ? -8.336 2.93 4.453 1 96.69 188 LEU A O 1
ATOM 1466 N N . ALA A 1 189 ? -6.219 2.9 5.211 1 96.31 189 ALA A N 1
ATOM 1467 C CA . ALA A 1 189 ? -5.812 1.796 4.344 1 96.31 189 ALA A CA 1
ATOM 1468 C C . ALA A 1 189 ? -6.621 0.537 4.648 1 96.31 189 ALA A C 1
ATOM 1470 O O . ALA A 1 189 ? -7.051 -0.167 3.73 1 96.31 189 ALA A O 1
ATOM 1471 N N . ASN A 1 190 ? -6.805 0.259 5.875 1 95.69 190 ASN A N 1
ATOM 1472 C CA . ASN A 1 190 ? -7.516 -0.957 6.258 1 95.69 190 ASN A CA 1
ATOM 1473 C C . ASN A 1 190 ? -8.984 -0.895 5.863 1 95.69 190 ASN A C 1
ATOM 1475 O O . ASN A 1 190 ? -9.562 -1.898 5.441 1 95.69 190 ASN A O 1
ATOM 1479 N N . VAL A 1 191 ? -9.562 0.269 6.027 1 95.75 191 VAL A N 1
ATOM 1480 C CA . VAL A 1 191 ? -10.938 0.418 5.57 1 95.75 191 VAL A CA 1
ATOM 1481 C C . VAL A 1 191 ? -11.008 0.213 4.059 1 95.75 191 VAL A C 1
ATOM 1483 O O . VAL A 1 191 ? -11.852 -0.535 3.566 1 95.75 191 VAL A O 1
ATOM 1486 N N . SER A 1 192 ? -10.094 0.831 3.363 1 96.06 192 SER A N 1
ATOM 1487 C CA . SER A 1 192 ? -10.133 0.83 1.905 1 96.06 192 SER A CA 1
ATOM 1488 C C . SER A 1 192 ? -9.812 -0.552 1.345 1 96.06 192 SER A C 1
ATOM 1490 O O . SER A 1 192 ? -10.453 -1.01 0.4 1 96.06 192 SER A O 1
ATOM 1492 N N . LEU A 1 193 ? -8.867 -1.276 1.92 1 96.25 193 LEU A N 1
ATOM 1493 C CA . LEU A 1 193 ? -8.336 -2.49 1.31 1 96.25 193 LEU A CA 1
ATOM 1494 C C . LEU A 1 193 ? -9.078 -3.723 1.821 1 96.25 193 LEU A C 1
ATOM 1496 O O . LEU A 1 193 ? -9.047 -4.777 1.184 1 96.25 193 LEU A O 1
ATOM 1500 N N . SER A 1 194 ? -9.719 -3.582 3.035 1 94.19 194 SER A N 1
ATOM 1501 C CA . SER A 1 194 ? -10.297 -4.805 3.586 1 94.19 194 SER A CA 1
ATOM 1502 C C . SER A 1 194 ? -11.633 -4.527 4.258 1 94.19 194 SER A C 1
ATOM 1504 O O . SER A 1 194 ? -12.219 -5.414 4.887 1 94.19 194 SER A O 1
ATOM 1506 N N . HIS A 1 195 ? -12.094 -3.275 4.176 1 94.19 195 HIS A N 1
ATOM 1507 C CA . HIS A 1 195 ? -13.367 -2.883 4.758 1 94.19 195 HIS A CA 1
ATOM 1508 C C . HIS A 1 195 ? -13.391 -3.121 6.262 1 94.19 195 HIS A C 1
ATOM 1510 O O . HIS A 1 195 ? -14.422 -3.492 6.824 1 94.19 195 HIS A O 1
ATOM 1516 N N . GLN A 1 196 ? -12.219 -3.02 6.785 1 91.19 196 GLN A N 1
ATOM 1517 C CA . GLN A 1 196 ? -12.125 -3.215 8.227 1 91.19 196 GLN A CA 1
ATOM 1518 C C . GLN A 1 196 ? -12.023 -1.878 8.961 1 91.19 196 GLN A C 1
ATOM 1520 O O . GLN A 1 196 ? -11.125 -1.081 8.695 1 91.19 196 GLN A O 1
ATOM 1525 N N . CYS A 1 197 ? -12.969 -1.619 9.812 1 91.06 197 CYS A N 1
ATOM 1526 C CA . CYS A 1 197 ? -12.969 -0.432 10.656 1 91.06 197 CYS A CA 1
ATOM 1527 C C . CYS A 1 197 ? -12.484 -0.768 12.062 1 91.06 197 CYS A C 1
ATOM 1529 O O . CYS A 1 197 ? -13.234 -1.319 12.867 1 91.06 197 CYS A O 1
ATOM 1531 N N . GLN A 1 198 ? -11.172 -0.622 12.188 1 77.56 198 GLN A N 1
ATOM 1532 C CA . GLN A 1 198 ? -10.57 -0.987 13.469 1 77.56 198 GLN A CA 1
ATOM 1533 C C . GLN A 1 198 ? -11.07 -0.076 14.586 1 77.56 198 GLN A C 1
ATOM 1535 O O . GLN A 1 198 ? -11.359 1.099 14.352 1 77.56 198 GLN A O 1
ATOM 1540 N N . GLN A 1 199 ? -11.266 -0.77 15.703 1 71.44 199 GLN A N 1
ATOM 1541 C CA . GLN A 1 199 ? -11.656 0.002 16.875 1 71.44 199 GLN A CA 1
ATOM 1542 C C . GLN A 1 199 ? -10.523 0.915 17.344 1 71.44 199 GLN A C 1
ATOM 1544 O O . GLN A 1 199 ? -9.344 0.576 17.188 1 71.44 199 GLN A O 1
ATOM 1549 N N . ASP A 1 200 ? -10.859 2.062 17.594 1 61.22 200 ASP A N 1
ATOM 1550 C CA . ASP A 1 200 ? -9.914 3.074 18.047 1 61.22 200 ASP A CA 1
ATOM 1551 C C . ASP A 1 200 ? -9.203 2.627 19.312 1 61.22 200 ASP A C 1
ATOM 1553 O O . ASP A 1 200 ? -9.812 2.004 20.188 1 61.22 200 ASP A O 1
ATOM 1557 N N . SER A 1 201 ? -7.777 2.314 19.078 1 54.75 201 SER A N 1
ATOM 1558 C CA . SER A 1 201 ? -7.059 1.952 20.281 1 54.75 201 SER A CA 1
ATOM 1559 C C . SER A 1 201 ? -7.301 2.971 21.391 1 54.75 201 SER A C 1
ATOM 1561 O O . SER A 1 201 ? -7.145 2.656 22.578 1 54.75 201 SER A O 1
ATOM 1563 N N . GLN A 1 202 ? -7.176 4.172 20.953 1 55.56 202 GLN A N 1
ATOM 1564 C CA . GLN A 1 202 ? -6.957 5.191 21.969 1 55.56 202 GLN A CA 1
ATOM 1565 C C . GLN A 1 202 ? -8.273 5.641 22.594 1 55.56 202 GLN A C 1
ATOM 1567 O O . GLN A 1 202 ? -9.344 5.402 22.016 1 55.56 202 GLN A O 1
ATOM 1572 N N . ARG A 1 203 ? -8.008 6.609 23.625 1 54.66 203 ARG A N 1
ATOM 1573 C CA . ARG A 1 203 ? -8.594 7.23 24.812 1 54.66 203 ARG A CA 1
ATOM 1574 C C . ARG A 1 203 ? -9.875 7.977 24.453 1 54.66 203 ARG A C 1
ATOM 1576 O O . ARG A 1 203 ? -10.133 8.266 23.281 1 54.66 203 ARG A O 1
ATOM 1583 N N . ASP A 1 204 ? -10.625 8.383 25.328 1 61.47 204 ASP A N 1
ATOM 1584 C CA . ASP A 1 204 ? -11.75 9.266 25.594 1 61.47 204 ASP A CA 1
ATOM 1585 C C . ASP A 1 204 ? -11.539 10.633 24.953 1 61.47 204 ASP A C 1
ATOM 1587 O O . ASP A 1 204 ? -10.406 11.109 24.844 1 61.47 204 ASP A O 1
ATOM 1591 N N . GLY A 1 205 ? -12.414 11.094 24.094 1 76.38 205 GLY A N 1
ATOM 1592 C CA . GLY A 1 205 ? -12.547 12.469 23.625 1 76.38 205 GLY A CA 1
ATOM 1593 C C . GLY A 1 205 ? -12.562 12.594 22.125 1 76.38 205 GLY A C 1
ATOM 1594 O O . GLY A 1 205 ? -12.578 11.586 21.406 1 76.38 205 GLY A O 1
ATOM 1595 N N . ASP A 1 206 ? -12.477 13.797 21.625 1 86.69 206 ASP A N 1
ATOM 1596 C CA . ASP A 1 206 ? -12.531 14.125 20.203 1 86.69 206 ASP A CA 1
ATOM 1597 C C . ASP A 1 206 ? -11.203 13.789 19.516 1 86.69 206 ASP A C 1
ATOM 1599 O O . ASP A 1 206 ? -10.133 14.023 20.078 1 86.69 206 ASP A O 1
ATOM 1603 N N . LYS A 1 207 ? -11.289 13.156 18.375 1 92.31 207 LYS A N 1
ATOM 1604 C CA . LYS A 1 207 ? -10.102 12.82 17.594 1 92.31 207 LYS A CA 1
ATOM 1605 C C . LYS A 1 207 ? -10.008 13.68 16.328 1 92.31 207 LYS A C 1
ATOM 1607 O O . LYS A 1 207 ? -11.023 13.992 15.711 1 92.31 207 LYS A O 1
ATOM 1612 N N . TRP A 1 208 ? -8.812 14.016 16.078 1 96.06 208 TRP A N 1
ATOM 1613 C CA . TRP A 1 208 ? -8.539 14.805 14.875 1 96.06 208 TRP A CA 1
ATOM 1614 C C . TRP A 1 208 ? -7.641 14.031 13.914 1 96.06 208 TRP A C 1
ATOM 1616 O O . TRP A 1 208 ? -6.582 13.539 14.305 1 96.06 208 TRP A O 1
ATOM 1626 N N . TYR A 1 209 ? -8.133 13.906 12.719 1 96.38 209 TYR A N 1
ATOM 1627 C CA . TYR A 1 209 ? -7.387 13.219 11.672 1 96.38 209 TYR A CA 1
ATOM 1628 C C . TYR A 1 209 ? -7.055 14.164 10.523 1 96.38 209 TYR A C 1
ATOM 1630 O O . TYR A 1 209 ? -7.879 15 10.141 1 96.38 209 TYR A O 1
ATOM 1638 N N . GLY A 1 210 ? -5.863 14.047 10.109 1 97.81 210 GLY A N 1
ATOM 1639 C CA . GLY A 1 210 ? -5.434 14.836 8.961 1 97.81 210 GLY A CA 1
ATOM 1640 C C . GLY A 1 210 ? -4.68 14.016 7.93 1 97.81 210 GLY A C 1
ATOM 1641 O O . GLY A 1 210 ? -3.713 13.328 8.258 1 97.81 210 GLY A O 1
ATOM 1642 N N . LEU A 1 211 ? -5.148 14.07 6.754 1 97.62 211 LEU A N 1
ATOM 1643 C CA . LEU A 1 211 ? -4.5 13.414 5.625 1 97.62 211 LEU A CA 1
ATOM 1644 C C . LEU A 1 211 ? -4.992 13.992 4.305 1 97.62 211 LEU A C 1
ATOM 1646 O O . LEU A 1 211 ? -6.074 14.578 4.238 1 97.62 211 LEU A O 1
ATOM 1650 N N . GLU A 1 212 ? -4.152 13.844 3.26 1 97.81 212 GLU A N 1
ATOM 1651 C CA . GLU A 1 212 ? -4.555 14.328 1.94 1 97.81 212 GLU A CA 1
ATOM 1652 C C . GLU A 1 212 ? -5.816 13.617 1.456 1 97.81 212 GLU A C 1
ATOM 1654 O O . GLU A 1 212 ? -5.98 12.414 1.672 1 97.81 212 GLU A O 1
ATOM 1659 N N . LEU A 1 213 ? -6.637 14.352 0.727 1 97.88 213 LEU A N 1
ATOM 1660 C CA . LEU A 1 213 ? -7.812 13.758 0.096 1 97.88 213 LEU A CA 1
ATOM 1661 C C . LEU A 1 213 ? -7.41 12.617 -0.833 1 97.88 213 LEU A C 1
ATOM 1663 O O . LEU A 1 213 ? -8.062 11.57 -0.856 1 97.88 213 LEU A O 1
ATOM 1667 N N . LYS A 1 214 ? -6.426 12.836 -1.608 1 97.06 214 LYS A N 1
ATOM 1668 C CA . LYS A 1 214 ? -5.773 11.875 -2.496 1 97.06 214 LYS A CA 1
ATOM 1669 C C . LYS A 1 214 ? -4.266 11.844 -2.256 1 97.06 214 LYS A C 1
ATOM 1671 O O . LYS A 1 214 ? -3.59 12.867 -2.369 1 97.06 214 LYS A O 1
ATOM 1676 N N . ARG A 1 215 ? -3.793 10.719 -1.898 1 97.19 215 ARG A N 1
ATOM 1677 C CA . ARG A 1 215 ? -2.369 10.609 -1.599 1 97.19 215 ARG A CA 1
ATOM 1678 C C . ARG A 1 215 ? -1.73 9.477 -2.398 1 97.19 215 ARG A C 1
ATOM 1680 O O . ARG A 1 215 ? -2.193 8.336 -2.348 1 97.19 215 ARG A O 1
ATOM 1687 N N . LYS A 1 216 ? -0.65 9.781 -3.137 1 96.69 216 LYS A N 1
ATOM 1688 C CA . LYS A 1 216 ? 0.106 8.742 -3.82 1 96.69 216 LYS A CA 1
ATOM 1689 C C . LYS A 1 216 ? 0.815 7.832 -2.822 1 96.69 216 LYS A C 1
ATOM 1691 O O . LYS A 1 216 ? 1.507 8.312 -1.921 1 96.69 216 LYS A O 1
ATOM 1696 N N . VAL A 1 217 ? 0.603 6.574 -2.945 1 97.56 217 VAL A N 1
ATOM 1697 C CA . VAL A 1 217 ? 1.226 5.578 -2.078 1 97.56 217 VAL A CA 1
ATOM 1698 C C . VAL A 1 217 ? 1.754 4.418 -2.92 1 97.56 217 VAL A C 1
ATOM 1700 O O . VAL A 1 217 ? 1.566 4.391 -4.137 1 97.56 217 VAL A O 1
ATOM 1703 N N . GLU A 1 218 ? 2.494 3.566 -2.291 1 97.44 218 GLU A N 1
ATOM 1704 C CA . GLU A 1 218 ? 2.922 2.291 -2.857 1 97.44 218 GLU A CA 1
ATOM 1705 C C . GLU A 1 218 ? 2.375 1.117 -2.051 1 97.44 218 GLU A C 1
ATOM 1707 O O . GLU A 1 218 ? 2.457 1.111 -0.821 1 97.44 218 GLU A O 1
ATOM 1712 N N . VAL A 1 219 ? 1.788 0.211 -2.705 1 97.31 219 VAL A N 1
ATOM 1713 C CA . VAL A 1 219 ? 1.382 -1.048 -2.088 1 97.31 219 VAL A CA 1
ATOM 1714 C C . VAL A 1 219 ? 2.461 -2.105 -2.311 1 97.31 219 VAL A C 1
ATOM 1716 O O . VAL A 1 219 ? 2.738 -2.488 -3.449 1 97.31 219 VAL A O 1
ATOM 1719 N N . VAL A 1 220 ? 2.975 -2.555 -1.223 1 96.69 220 VAL A N 1
ATOM 1720 C CA . VAL A 1 220 ? 4.145 -3.422 -1.29 1 96.69 220 VAL A CA 1
ATOM 1721 C C . VAL A 1 220 ? 3.797 -4.809 -0.751 1 96.69 220 VAL A C 1
ATOM 1723 O O . VAL A 1 220 ? 3.203 -4.93 0.323 1 96.69 220 VAL A O 1
ATOM 1726 N N . GLU A 1 221 ? 4.109 -5.738 -1.522 1 94.56 221 GLU A N 1
ATOM 1727 C CA . GLU A 1 221 ? 3.969 -7.145 -1.142 1 94.56 221 GLU A CA 1
ATOM 1728 C C . GLU A 1 221 ? 5.332 -7.816 -1.013 1 94.56 221 GLU A C 1
ATOM 1730 O O . GLU A 1 221 ? 6.211 -7.617 -1.854 1 94.56 221 GLU A O 1
ATOM 1735 N N . LYS A 1 222 ? 5.461 -8.602 0.025 1 89.25 222 LYS A N 1
ATOM 1736 C CA . LYS A 1 222 ? 6.688 -9.375 0.185 1 89.25 222 LYS A CA 1
ATOM 1737 C C . LYS A 1 222 ? 6.48 -10.828 -0.22 1 89.25 222 LYS A C 1
ATOM 1739 O O . LYS A 1 222 ? 5.477 -11.445 0.147 1 89.25 222 LYS A O 1
ATOM 1744 N N . PHE A 1 223 ? 7.363 -11.336 -1.06 1 80.56 223 PHE A N 1
ATOM 1745 C CA . PHE A 1 223 ? 7.379 -12.734 -1.489 1 80.56 223 PHE A CA 1
ATOM 1746 C C . PHE A 1 223 ? 8.484 -13.5 -0.783 1 80.56 223 PHE A C 1
ATOM 1748 O O . PHE A 1 223 ? 9.32 -12.914 -0.092 1 80.56 223 PHE A O 1
ATOM 1755 N N . THR A 1 224 ? 8.43 -14.828 -1.01 1 71.19 224 THR A N 1
ATOM 1756 C CA . THR A 1 224 ? 9.531 -15.664 -0.561 1 71.19 224 THR A CA 1
ATOM 1757 C C . THR A 1 224 ? 10.844 -15.227 -1.206 1 71.19 224 THR A C 1
ATOM 1759 O O . THR A 1 224 ? 11.883 -15.18 -0.544 1 71.19 224 THR A O 1
ATOM 1762 N N . LEU A 1 225 ? 10.781 -14.852 -2.473 1 72.12 225 LEU A N 1
ATOM 1763 C CA . LEU A 1 225 ? 12.008 -14.562 -3.213 1 72.12 225 LEU A CA 1
ATOM 1764 C C . LEU A 1 225 ? 12.07 -13.094 -3.605 1 72.12 225 LEU A C 1
ATOM 1766 O O . LEU A 1 225 ? 12.758 -12.727 -4.562 1 72.12 225 LEU A O 1
ATOM 1770 N N . GLY A 1 226 ? 11.344 -12.156 -2.957 1 79.75 226 GLY A N 1
ATOM 1771 C CA . GLY A 1 226 ? 11.406 -10.742 -3.305 1 79.75 226 GLY A CA 1
ATOM 1772 C C . GLY A 1 226 ? 10.172 -9.977 -2.895 1 79.75 226 GLY A C 1
ATOM 1773 O O . GLY A 1 226 ? 9.508 -10.328 -1.918 1 79.75 226 GLY A O 1
ATOM 1774 N N . GLU A 1 227 ? 10.07 -8.75 -3.57 1 89.62 227 GLU A N 1
ATOM 1775 C CA . GLU A 1 227 ? 8.906 -7.93 -3.266 1 89.62 227 GLU A CA 1
ATOM 1776 C C . GLU A 1 227 ? 8.305 -7.336 -4.535 1 89.62 227 GLU A C 1
ATOM 1778 O O . GLU A 1 227 ? 8.961 -7.289 -5.578 1 89.62 227 GLU A O 1
ATOM 1783 N N . GLY A 1 228 ? 7.125 -7.086 -4.504 1 92.81 228 GLY A N 1
ATOM 1784 C CA . GLY A 1 228 ? 6.414 -6.363 -5.547 1 92.81 228 GLY A CA 1
ATOM 1785 C C . GLY A 1 228 ? 5.875 -5.023 -5.078 1 92.81 228 GLY A C 1
ATOM 1786 O O . GLY A 1 228 ? 5.41 -4.898 -3.945 1 92.81 228 GLY A O 1
ATOM 1787 N N . VAL A 1 229 ? 5.996 -4.004 -5.945 1 95 229 VAL A N 1
ATOM 1788 C CA . VAL A 1 229 ? 5.555 -2.656 -5.609 1 95 229 VAL A CA 1
ATOM 1789 C C . VAL A 1 229 ? 4.512 -2.186 -6.617 1 95 229 VAL A C 1
ATOM 1791 O O . VAL A 1 229 ? 4.723 -2.285 -7.828 1 95 229 VAL A O 1
ATOM 1794 N N . SER A 1 230 ? 3.432 -1.7 -6.141 1 95.62 230 SER A N 1
ATOM 1795 C CA . SER A 1 230 ? 2.367 -1.167 -6.984 1 95.62 230 SER A CA 1
ATOM 1796 C C . SER A 1 230 ? 2.053 0.282 -6.629 1 95.62 230 SER A C 1
ATOM 1798 O O . SER A 1 230 ? 1.623 0.573 -5.508 1 95.62 230 SER A O 1
ATOM 1800 N N . PRO A 1 231 ? 2.266 1.172 -7.566 1 95.94 231 PRO A N 1
ATOM 1801 C CA . PRO A 1 231 ? 1.812 2.541 -7.309 1 95.94 231 PRO A CA 1
ATOM 1802 C C . PRO A 1 231 ? 0.292 2.652 -7.227 1 95.94 231 PRO A C 1
ATOM 1804 O O . PRO A 1 231 ? -0.423 1.965 -7.957 1 95.94 231 PRO A O 1
ATOM 1807 N N . ALA A 1 232 ? -0.144 3.424 -6.352 1 96.06 232 ALA A N 1
ATOM 1808 C CA . ALA A 1 232 ? -1.577 3.641 -6.172 1 96.06 232 ALA A CA 1
ATOM 1809 C C . ALA A 1 232 ? -1.852 5.004 -5.547 1 96.06 232 ALA A C 1
ATOM 1811 O O . ALA A 1 232 ? -0.921 5.758 -5.254 1 96.06 232 ALA A O 1
ATOM 1812 N N . THR A 1 233 ? -3.113 5.336 -5.52 1 96.94 233 THR A N 1
ATOM 1813 C CA . THR A 1 233 ? -3.561 6.555 -4.852 1 96.94 233 THR A CA 1
ATOM 1814 C C . THR A 1 233 ? -4.562 6.227 -3.75 1 96.94 233 THR A C 1
ATOM 1816 O O . THR A 1 233 ? -5.621 5.652 -4.016 1 96.94 233 THR A O 1
ATOM 1819 N N . LEU A 1 234 ? -4.164 6.516 -2.555 1 96.75 234 LEU A N 1
ATOM 1820 C CA . LEU A 1 234 ? -5.059 6.371 -1.412 1 96.75 234 LEU A CA 1
ATOM 1821 C C . LEU A 1 234 ? -6.039 7.535 -1.336 1 96.75 234 LEU A C 1
ATOM 1823 O O . LEU A 1 234 ? -5.629 8.695 -1.25 1 96.75 234 LEU A O 1
ATOM 1827 N N . THR A 1 235 ? -7.332 7.223 -1.355 1 97.31 235 THR A N 1
ATOM 1828 C CA . THR A 1 235 ? -8.336 8.281 -1.387 1 97.31 235 THR A CA 1
ATOM 1829 C C . THR A 1 235 ? -9.352 8.102 -0.26 1 97.31 235 THR A C 1
ATOM 1831 O O . THR A 1 235 ? -9.617 6.977 0.163 1 97.31 235 THR A O 1
ATOM 1834 N N . TRP A 1 236 ? -9.789 9.227 0.201 1 97.44 236 TRP A N 1
ATOM 1835 C CA . TRP A 1 236 ? -10.914 9.195 1.132 1 97.44 236 TRP A CA 1
ATOM 1836 C C . TRP A 1 236 ? -12.227 8.969 0.394 1 97.44 236 TRP A C 1
ATOM 1838 O O . TRP A 1 236 ? -12.438 9.508 -0.696 1 97.44 236 TRP A O 1
ATOM 1848 N N . ASP A 1 237 ? -13.094 8.156 0.99 1 96.38 237 ASP A N 1
ATOM 1849 C CA . ASP A 1 237 ? -14.438 7.941 0.466 1 96.38 237 ASP A CA 1
ATOM 1850 C C . ASP A 1 237 ? -15.461 7.859 1.596 1 96.38 237 ASP A C 1
ATOM 1852 O O . ASP A 1 237 ? -15.125 8.062 2.764 1 96.38 237 ASP A O 1
ATOM 1856 N N . LYS A 1 238 ? -16.688 7.629 1.252 1 96.38 238 LYS A N 1
ATOM 1857 C CA . LYS A 1 238 ? -17.766 7.637 2.229 1 96.38 238 LYS A CA 1
ATOM 1858 C C . LYS A 1 238 ? -17.594 6.527 3.26 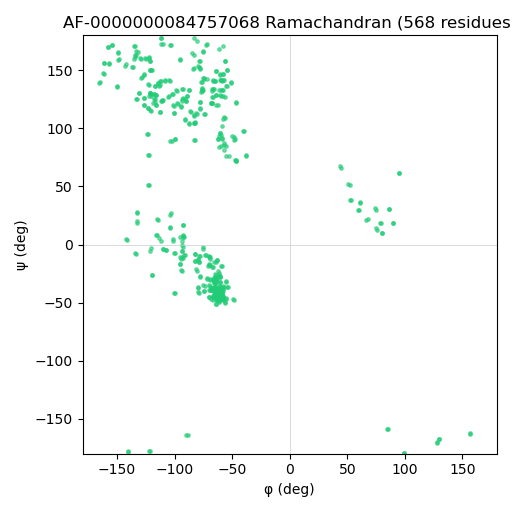1 96.38 238 LYS A C 1
ATOM 1860 O O . LYS A 1 238 ? -17.844 6.727 4.449 1 96.38 238 LYS A O 1
ATOM 1865 N N . GLU A 1 239 ? -17.156 5.363 2.811 1 95.88 239 GLU A N 1
ATOM 1866 C CA . GLU A 1 239 ? -16.953 4.258 3.738 1 95.88 239 GLU A CA 1
ATOM 1867 C C . GLU A 1 239 ? -15.914 4.621 4.805 1 95.88 239 GLU A C 1
ATOM 1869 O O . GLU A 1 239 ? -16.125 4.352 5.988 1 95.88 239 GLU A O 1
ATOM 1874 N N . ALA A 1 240 ? -14.828 5.219 4.367 1 95.88 240 ALA A N 1
ATOM 1875 C CA . ALA A 1 240 ? -13.789 5.637 5.305 1 95.88 240 ALA A CA 1
ATOM 1876 C C . ALA A 1 240 ? -14.32 6.688 6.277 1 95.88 240 ALA A C 1
ATOM 1878 O O . ALA A 1 240 ? -14.109 6.582 7.488 1 95.88 240 ALA A O 1
ATOM 1879 N N . MET A 1 241 ? -15.023 7.703 5.754 1 96.31 241 MET A N 1
ATOM 1880 C CA . MET A 1 241 ? -15.578 8.758 6.602 1 96.31 241 MET A CA 1
ATOM 1881 C C . MET A 1 241 ? -16.516 8.172 7.645 1 96.31 241 MET A C 1
ATOM 1883 O O . MET A 1 241 ? -16.453 8.531 8.82 1 96.31 241 MET A O 1
ATOM 1887 N N . ASP A 1 242 ? -17.375 7.238 7.195 1 95.19 242 ASP A N 1
ATOM 1888 C CA . ASP A 1 242 ? -18.312 6.59 8.109 1 95.19 242 ASP A CA 1
ATOM 1889 C C . ASP A 1 242 ? -17.562 5.805 9.188 1 95.19 242 ASP A C 1
ATOM 1891 O O . ASP A 1 242 ? -17.922 5.855 10.367 1 95.19 242 ASP A O 1
ATOM 1895 N N . CYS A 1 243 ? -16.547 5.168 8.812 1 94.94 243 CYS A N 1
ATOM 1896 C CA . CYS A 1 243 ? -15.75 4.398 9.766 1 94.94 243 CYS A CA 1
ATOM 1897 C C . CYS A 1 243 ? -15.117 5.309 10.805 1 94.94 243 CYS A C 1
ATOM 1899 O O . CYS A 1 243 ? -15.242 5.066 12.008 1 94.94 243 CYS A O 1
ATOM 1901 N N . PHE A 1 244 ? -14.445 6.336 10.336 1 94.19 244 PHE A N 1
ATOM 1902 C CA . PHE A 1 244 ? -13.742 7.238 11.242 1 94.19 244 PHE A CA 1
ATOM 1903 C C . PHE A 1 244 ? -14.719 7.902 12.203 1 94.19 244 PHE A C 1
ATOM 1905 O O . PHE A 1 244 ? -14.375 8.188 13.352 1 94.19 244 PHE A O 1
ATOM 1912 N N . ARG A 1 245 ? -15.93 8.086 11.859 1 92 245 ARG A N 1
ATOM 1913 C CA . ARG A 1 245 ? -16.906 8.797 12.672 1 92 245 ARG A CA 1
ATOM 1914 C C . ARG A 1 245 ? -17.734 7.824 13.508 1 92 245 ARG A C 1
ATOM 1916 O O . ARG A 1 245 ? -18.516 8.242 14.359 1 92 245 ARG A O 1
ATOM 1923 N N . SER A 1 246 ? -17.625 6.562 13.227 1 88.44 246 SER A N 1
ATOM 1924 C CA . SER A 1 246 ? -18.406 5.555 13.945 1 88.44 246 SER A CA 1
ATOM 1925 C C . SER A 1 246 ? -17.891 5.395 15.375 1 88.44 246 SER A C 1
ATOM 1927 O O . SER A 1 246 ? -18.609 4.867 16.234 1 88.44 246 SER A O 1
ATOM 1929 N N . GLN A 1 247 ? -16.734 5.805 15.68 1 76.12 247 GLN A N 1
ATOM 1930 C CA . GLN A 1 247 ? -16.125 5.543 16.984 1 76.12 247 GLN A CA 1
ATOM 1931 C C . GLN A 1 247 ? -16.156 6.789 17.859 1 76.12 247 GLN A C 1
ATOM 1933 O O . GLN A 1 247 ? -15.453 6.859 18.859 1 76.12 247 GLN A O 1
ATOM 1938 N N . GLY A 1 248 ? -16.891 7.773 17.562 1 79.62 248 GLY A N 1
ATOM 1939 C CA . GLY A 1 248 ? -16.969 9.016 18.297 1 79.62 248 GLY A CA 1
ATOM 1940 C C . GLY A 1 248 ? -16.812 10.25 17.422 1 79.62 248 GLY A C 1
ATOM 1941 O O . GLY A 1 248 ? -16.922 10.164 16.203 1 79.62 248 GLY A O 1
ATOM 1942 N N . GLN A 1 249 ? -16.625 11.305 18.125 1 86.19 249 GLN A N 1
ATOM 1943 C CA . GLN A 1 249 ? -16.484 12.555 17.391 1 86.19 249 GLN A CA 1
ATOM 1944 C C . GLN A 1 249 ? -15.117 12.641 16.719 1 86.19 249 GLN A C 1
ATOM 1946 O O . GLN A 1 249 ? -14.086 12.664 17.391 1 86.19 249 GLN A O 1
ATOM 1951 N N . ALA A 1 250 ? -15.125 12.602 15.43 1 92.19 250 ALA A N 1
ATOM 1952 C CA . ALA A 1 250 ? -13.914 12.68 14.617 1 92.19 250 ALA A CA 1
ATOM 1953 C C . ALA A 1 250 ? -13.914 13.93 13.75 1 92.19 250 ALA A C 1
ATOM 1955 O O . ALA A 1 250 ? -14.891 14.203 13.039 1 92.19 250 ALA A O 1
ATOM 1956 N N . HIS A 1 251 ? -12.953 14.703 13.961 1 95.69 251 HIS A N 1
ATOM 1957 C CA . HIS A 1 251 ? -12.703 15.836 13.078 1 95.69 251 HIS A CA 1
ATOM 1958 C C . HIS A 1 251 ? -11.711 15.469 11.984 1 95.69 251 HIS A C 1
ATOM 1960 O O . HIS A 1 251 ? -10.586 15.039 12.281 1 95.69 251 HIS A O 1
ATOM 1966 N N . ILE A 1 252 ? -12.117 15.641 10.727 1 97.44 252 ILE A N 1
ATOM 1967 C CA . ILE A 1 252 ? -11.289 15.211 9.609 1 97.44 252 ILE A CA 1
ATOM 1968 C C . ILE A 1 252 ? -10.891 16.422 8.766 1 97.44 252 ILE A C 1
ATOM 1970 O O . ILE A 1 252 ? -11.758 17.141 8.258 1 97.44 252 ILE A O 1
ATOM 1974 N N . ILE A 1 253 ? -9.602 16.609 8.625 1 98.5 253 ILE A N 1
ATOM 1975 C CA . ILE A 1 253 ? -9.039 17.703 7.824 1 98.5 253 ILE A CA 1
ATOM 1976 C C . ILE A 1 253 ? -8.359 17.125 6.582 1 98.5 253 ILE A C 1
ATOM 1978 O O . ILE A 1 253 ? -7.469 16.281 6.691 1 98.5 253 ILE A O 1
ATOM 1982 N N . PHE A 1 254 ? -8.773 17.578 5.391 1 98.69 254 PHE A N 1
ATOM 1983 C CA . PHE A 1 254 ? -8.141 17.141 4.152 1 98.69 254 PHE A CA 1
ATOM 1984 C C . PHE A 1 254 ? -7.031 18.109 3.74 1 98.69 254 PHE A C 1
ATOM 1986 O O . PHE A 1 254 ? -7.227 19.328 3.754 1 98.69 254 PHE A O 1
ATOM 1993 N N . PHE A 1 255 ? -5.945 17.547 3.395 1 97.94 255 PHE A N 1
ATOM 1994 C CA . PHE A 1 255 ? -4.824 18.328 2.865 1 97.94 255 PHE A CA 1
ATOM 1995 C C . PHE A 1 255 ? -4.84 18.328 1.342 1 97.94 255 PHE A C 1
ATOM 1997 O O . PHE A 1 255 ? -5.473 17.469 0.721 1 97.94 255 PHE A O 1
ATOM 2004 N N . GLY A 1 256 ? -4.18 19.297 0.769 1 96.62 256 GLY A N 1
ATOM 2005 C CA . GLY A 1 256 ? -3.898 19.297 -0.658 1 96.62 256 GLY A CA 1
ATOM 2006 C C . GLY A 1 256 ? -5.109 19.641 -1.504 1 96.62 256 GLY A C 1
ATOM 2007 O O . GLY A 1 256 ? -5.266 19.125 -2.613 1 96.62 256 GLY A O 1
ATOM 2008 N N . ILE A 1 257 ? -5.953 20.391 -0.998 1 98.19 257 ILE A N 1
ATOM 2009 C CA . ILE A 1 257 ? -7.121 20.812 -1.76 1 98.19 257 ILE A CA 1
ATOM 2010 C C . ILE A 1 257 ? -6.789 22.078 -2.557 1 98.19 257 ILE A C 1
ATOM 2012 O O . ILE A 1 257 ? -6.754 23.172 -2.002 1 98.19 257 ILE A O 1
ATOM 2016 N N . ASN A 1 258 ? -6.598 21.922 -3.852 1 97 258 ASN A N 1
ATOM 2017 C CA . ASN A 1 258 ? -6.148 23.062 -4.633 1 97 258 ASN A CA 1
ATOM 2018 C C . ASN A 1 258 ? -6.977 23.234 -5.906 1 97 258 ASN A C 1
ATOM 2020 O O . ASN A 1 258 ? -6.523 23.859 -6.867 1 97 258 ASN A O 1
ATOM 2024 N N . SER A 1 259 ? -8.195 22.609 -5.941 1 97.5 259 SER A N 1
ATOM 2025 C CA . SER A 1 259 ? -9.148 22.781 -7.039 1 97.5 259 SER A CA 1
ATOM 2026 C C . SER A 1 259 ? -10.578 22.828 -6.523 1 97.5 259 SER A C 1
ATOM 2028 O O . SER A 1 259 ? -10.875 22.297 -5.449 1 97.5 259 SER A O 1
ATOM 2030 N N . ALA A 1 260 ? -11.344 23.453 -7.336 1 97.31 260 ALA A N 1
ATOM 2031 C CA . ALA A 1 260 ? -12.766 23.516 -6.992 1 97.31 260 ALA A CA 1
ATOM 2032 C C . ALA A 1 260 ? -13.367 22.109 -6.922 1 97.31 260 ALA A C 1
ATOM 2034 O O . ALA A 1 260 ? -14.242 21.844 -6.09 1 97.31 260 ALA A O 1
ATOM 2035 N N . GLU A 1 261 ? -12.938 21.266 -7.742 1 97.62 261 GLU A N 1
ATOM 2036 C CA . GLU A 1 261 ? -13.422 19.891 -7.77 1 97.62 261 GLU A CA 1
ATOM 2037 C C . GLU A 1 261 ? -13.086 19.156 -6.473 1 97.62 261 GLU A C 1
ATOM 2039 O O . GLU A 1 261 ? -13.953 18.516 -5.875 1 97.62 261 GLU A O 1
ATOM 2044 N N . ASP A 1 262 ? -11.859 19.297 -6.074 1 97.81 262 ASP A N 1
ATOM 2045 C CA . ASP A 1 262 ? -11.438 18.656 -4.828 1 97.81 262 ASP A CA 1
ATOM 2046 C C . ASP A 1 262 ? -12.18 19.25 -3.633 1 97.81 262 ASP A C 1
ATOM 2048 O O . ASP A 1 262 ? -12.523 18.531 -2.689 1 97.81 262 ASP A O 1
ATOM 2052 N N . TYR A 1 263 ? -12.406 20.594 -3.727 1 98 263 TYR A N 1
ATOM 2053 C CA . TYR A 1 263 ? -13.164 21.234 -2.664 1 98 263 TYR A CA 1
ATOM 2054 C C . TYR A 1 263 ? -14.578 20.672 -2.584 1 98 263 TYR A C 1
ATOM 2056 O O . TYR A 1 263 ? -15.062 20.359 -1.496 1 98 263 TYR A O 1
ATOM 2064 N N . ARG A 1 264 ? -15.203 20.516 -3.682 1 97.19 264 ARG A N 1
ATOM 2065 C CA . ARG A 1 264 ? -16.547 19.969 -3.723 1 97.19 264 ARG A CA 1
ATOM 2066 C C . ARG A 1 264 ? -16.578 18.547 -3.162 1 97.19 264 ARG A C 1
ATOM 2068 O O . ARG A 1 264 ? -17.469 18.219 -2.375 1 97.19 264 ARG A O 1
ATOM 2075 N N . THR A 1 265 ? -15.625 17.781 -3.561 1 97.19 265 THR A N 1
ATOM 2076 C CA . THR A 1 265 ? -15.523 16.406 -3.064 1 97.19 265 THR A CA 1
ATOM 2077 C C . THR A 1 265 ? -15.375 16.391 -1.547 1 97.19 265 THR A C 1
ATOM 2079 O O . THR A 1 265 ? -16.047 15.625 -0.858 1 97.19 265 THR A O 1
ATOM 2082 N N . ALA A 1 266 ? -14.477 17.234 -1.068 1 98.06 266 ALA A N 1
ATOM 2083 C CA . ALA A 1 266 ? -14.242 17.312 0.371 1 98.06 266 ALA A CA 1
ATOM 2084 C C . ALA A 1 266 ? -15.516 17.719 1.107 1 98.06 266 ALA A C 1
ATOM 2086 O O . ALA A 1 266 ? -15.844 17.141 2.15 1 98.06 266 ALA A O 1
ATOM 2087 N N . LYS A 1 267 ? -16.203 18.672 0.575 1 97.31 267 LYS A N 1
ATOM 2088 C CA . LYS A 1 267 ? -17.453 19.141 1.157 1 97.31 267 LYS A CA 1
ATOM 2089 C C . LYS A 1 267 ? -18.5 18.031 1.181 1 97.31 267 LYS A C 1
ATOM 2091 O O . LYS A 1 267 ? -19.141 17.797 2.203 1 97.31 267 LYS A O 1
ATOM 2096 N N . GLU A 1 268 ? -18.609 17.328 0.07 1 96.69 268 GLU A N 1
ATOM 2097 C CA . GLU A 1 268 ? -19.578 16.25 -0.05 1 96.69 268 GLU A CA 1
ATOM 2098 C C . GLU A 1 268 ? -19.266 15.109 0.924 1 96.69 268 GLU A C 1
ATOM 2100 O O . GLU A 1 268 ? -20.172 14.445 1.426 1 96.69 268 GLU A O 1
ATOM 2105 N N . LEU A 1 269 ? -17.969 14.906 1.235 1 97.12 269 LEU A N 1
ATOM 2106 C CA . LEU A 1 269 ? -17.547 13.867 2.166 1 97.12 269 LEU A CA 1
ATOM 2107 C C . LEU A 1 269 ? -17.734 14.312 3.609 1 97.12 269 LEU A C 1
ATOM 2109 O O . LEU A 1 269 ? -17.625 13.508 4.535 1 97.12 269 LEU A O 1
ATOM 2113 N N . GLY A 1 270 ? -17.984 15.633 3.807 1 96.38 270 GLY A N 1
ATOM 2114 C CA . GLY A 1 270 ? -18.234 16.156 5.145 1 96.38 270 GLY A CA 1
ATOM 2115 C C . GLY A 1 270 ? -16.953 16.516 5.887 1 96.38 270 GLY A C 1
ATOM 2116 O O . GLY A 1 270 ? -16.891 16.391 7.109 1 96.38 270 GLY A O 1
ATOM 2117 N N . ALA A 1 271 ? -15.922 16.922 5.203 1 97.62 271 ALA A N 1
ATOM 2118 C CA . ALA A 1 271 ? -14.672 17.328 5.848 1 97.62 271 ALA A CA 1
ATOM 2119 C C . ALA A 1 271 ? -14.906 18.5 6.809 1 97.62 271 ALA A C 1
ATOM 2121 O O . ALA A 1 271 ? -15.688 19.406 6.516 1 97.62 271 ALA A O 1
ATOM 2122 N N . ASP A 1 272 ? -14.242 18.469 7.91 1 97.44 272 ASP A N 1
ATOM 2123 C CA . ASP A 1 272 ? -14.328 19.578 8.867 1 97.44 272 ASP A CA 1
ATOM 2124 C C . ASP A 1 272 ? -13.469 20.75 8.414 1 97.44 272 ASP A C 1
ATOM 2126 O O . ASP A 1 272 ? -13.766 21.906 8.75 1 97.44 272 ASP A O 1
ATOM 2130 N N . GLY A 1 273 ? -12.469 20.516 7.699 1 98.38 273 GLY A N 1
ATOM 2131 C CA . GLY A 1 273 ? -11.57 21.531 7.168 1 98.38 273 GLY A CA 1
ATOM 2132 C C . GLY A 1 273 ? -10.812 21.078 5.941 1 98.38 273 GLY A C 1
ATOM 2133 O O . GLY A 1 273 ? -10.641 19.875 5.723 1 98.38 273 GLY A O 1
ATOM 2134 N N . VAL A 1 274 ? -10.391 22.016 5.133 1 98.62 274 VAL A N 1
ATOM 2135 C CA . VAL A 1 274 ? -9.57 21.766 3.953 1 98.62 274 VAL A CA 1
ATOM 2136 C C . VAL A 1 274 ? -8.367 22.703 3.945 1 98.62 274 VAL A C 1
ATOM 2138 O O . VAL A 1 274 ? -8.5 23.891 4.223 1 98.62 274 VAL A O 1
ATOM 2141 N N . MET A 1 275 ? -7.266 22.125 3.758 1 98.69 275 MET A N 1
ATOM 2142 C CA . MET A 1 275 ? -6.035 22.906 3.656 1 98.69 275 MET A CA 1
ATOM 2143 C C . MET A 1 275 ? -5.758 23.297 2.209 1 98.69 275 MET A C 1
ATOM 2145 O O . MET A 1 275 ? -5.633 22.438 1.339 1 98.69 275 MET A O 1
ATOM 2149 N N . VAL A 1 276 ? -5.629 24.578 1.96 1 98.56 276 VAL A N 1
ATOM 2150 C CA . VAL A 1 276 ? -5.461 25.109 0.612 1 98.56 276 VAL A CA 1
ATOM 2151 C C . VAL A 1 276 ? -4.152 25.891 0.525 1 98.56 276 VAL A C 1
ATOM 2153 O O . VAL A 1 276 ? -3.732 26.516 1.5 1 98.56 276 VAL A O 1
ATOM 2156 N N . ASP A 1 277 ? -3.582 25.906 -0.623 1 98.31 277 ASP A N 1
ATOM 2157 C CA . ASP A 1 277 ? -2.357 26.672 -0.831 1 98.31 277 ASP A CA 1
ATOM 2158 C C . ASP A 1 277 ? -2.662 28.141 -1.037 1 98.31 277 ASP A C 1
ATOM 2160 O O . ASP A 1 277 ? -1.915 29.016 -0.573 1 98.31 277 ASP A O 1
ATOM 2164 N N . SER A 1 278 ? -3.768 28.391 -1.717 1 98.38 278 SER A N 1
ATOM 2165 C CA . SER A 1 278 ? -4.133 29.766 -2.055 1 98.38 278 SER A CA 1
ATOM 2166 C C . SER A 1 278 ? -5.523 30.109 -1.531 1 98.38 278 SER A C 1
ATOM 2168 O O . SER A 1 278 ? -6.527 29.859 -2.203 1 98.38 278 SER A O 1
ATOM 2170 N N . PRO A 1 279 ? -5.57 30.719 -0.352 1 98.19 279 PRO A N 1
ATOM 2171 C CA . PRO A 1 279 ? -6.871 31.234 0.096 1 98.19 279 PRO A CA 1
ATOM 2172 C C . PRO A 1 279 ? -7.512 32.188 -0.914 1 98.19 279 PRO A C 1
ATOM 2174 O O . PRO A 1 279 ? -8.734 32.219 -1.053 1 98.19 279 PRO A O 1
ATOM 2177 N N . ALA A 1 280 ? -6.691 32.906 -1.628 1 97.88 280 ALA A N 1
ATOM 2178 C CA . ALA A 1 280 ? -7.203 33.844 -2.637 1 97.88 280 ALA A CA 1
ATOM 2179 C C . ALA A 1 280 ? -8.008 33.094 -3.699 1 97.88 280 ALA A C 1
ATOM 2181 O O . ALA A 1 280 ? -9.047 33.594 -4.152 1 97.88 280 ALA A O 1
ATOM 2182 N N . GLN A 1 281 ? -7.578 31.953 -4.074 1 97.56 281 GLN A N 1
ATOM 2183 C CA . GLN A 1 281 ? -8.297 31.141 -5.051 1 97.56 281 GLN A CA 1
ATOM 2184 C C . GLN A 1 281 ? -9.469 30.422 -4.406 1 97.56 281 GLN A C 1
ATOM 2186 O O . GLN A 1 281 ? -10.555 30.344 -4.977 1 97.56 281 GLN A O 1
ATOM 2191 N N . ALA A 1 282 ? -9.242 29.922 -3.248 1 97 282 ALA A N 1
ATOM 2192 C CA . ALA A 1 282 ? -10.172 29.016 -2.598 1 97 282 ALA A CA 1
ATOM 2193 C C . ALA A 1 282 ? -11.453 29.734 -2.186 1 97 282 ALA A C 1
ATOM 2195 O O . ALA A 1 282 ? -12.523 29.125 -2.115 1 97 282 ALA A O 1
ATOM 2196 N N . LYS A 1 283 ? -11.328 31 -1.89 1 93.62 283 LYS A N 1
ATOM 2197 C CA . LYS A 1 283 ? -12.5 31.75 -1.453 1 93.62 283 LYS A CA 1
ATOM 2198 C C . LYS A 1 283 ? -13.586 31.734 -2.52 1 93.62 283 LYS A C 1
ATOM 2200 O O . LYS A 1 283 ? -14.758 31.984 -2.223 1 93.62 283 LYS A O 1
ATOM 2205 N N . ASN A 1 284 ? -13.188 31.422 -3.746 1 92.81 284 ASN A N 1
ATOM 2206 C CA . ASN A 1 284 ? -14.125 31.406 -4.863 1 92.81 284 ASN A CA 1
ATOM 2207 C C . ASN A 1 284 ? -14.758 30.031 -5.062 1 92.81 284 ASN A C 1
ATOM 2209 O O . ASN A 1 284 ? -15.633 29.859 -5.91 1 92.81 284 ASN A O 1
ATOM 2213 N N . TRP A 1 285 ? -14.289 29.047 -4.383 1 92 285 TRP A N 1
ATOM 2214 C CA . TRP A 1 285 ? -14.812 27.688 -4.547 1 92 285 TRP A CA 1
ATOM 2215 C C . TRP A 1 285 ? -16.094 27.5 -3.752 1 92 285 TRP A C 1
ATOM 2217 O O . TRP A 1 285 ? -16.859 26.562 -4 1 92 285 TRP A O 1
ATOM 2227 N N . GLN A 1 286 ? -16.312 28.328 -2.75 1 81.62 286 GLN A N 1
ATOM 2228 C CA . GLN A 1 286 ? -17.453 28.156 -1.842 1 81.62 286 GLN A CA 1
ATOM 2229 C C . GLN A 1 286 ? -18.75 28.625 -2.496 1 81.62 286 GLN A C 1
ATOM 2231 O O . GLN A 1 286 ? -18.734 29.516 -3.346 1 81.62 286 GLN A O 1
ATOM 2236 N N . MET B 1 1 ? -66.625 -11.023 -15.25 1 36.47 1 MET B N 1
ATOM 2237 C CA . MET B 1 1 ? -65.25 -10.773 -15.672 1 36.47 1 MET B CA 1
ATOM 2238 C C . MET B 1 1 ? -64.25 -10.953 -14.508 1 36.47 1 MET B C 1
ATOM 2240 O O . MET B 1 1 ? -64.312 -10.203 -13.523 1 36.47 1 MET B O 1
ATOM 2244 N N . LYS B 1 2 ? -63.844 -12.227 -14.227 1 40.62 2 LYS B N 1
ATOM 2245 C CA . LYS B 1 2 ? -62.938 -12.68 -13.164 1 40.62 2 LYS B CA 1
ATOM 2246 C C . LYS B 1 2 ? -61.562 -12.016 -13.273 1 40.62 2 LYS B C 1
ATOM 2248 O O . LYS B 1 2 ? -60.906 -12.102 -14.32 1 40.62 2 LYS B O 1
ATOM 2253 N N . LYS B 1 3 ? -61.281 -11 -12.445 1 44.25 3 LYS B N 1
ATOM 2254 C CA . LYS B 1 3 ? -60 -10.352 -12.281 1 44.25 3 LYS B CA 1
ATOM 2255 C C . LYS B 1 3 ? -58.906 -11.375 -11.93 1 44.25 3 LYS B C 1
ATOM 2257 O O . LYS B 1 3 ? -58.969 -12.008 -10.875 1 44.25 3 LYS B O 1
ATOM 2262 N N . ILE B 1 4 ? -58.344 -11.992 -12.938 1 46.44 4 ILE B N 1
ATOM 2263 C CA . ILE B 1 4 ? -57.156 -12.844 -12.727 1 46.44 4 ILE B CA 1
ATOM 2264 C C . ILE B 1 4 ? -56.031 -12.016 -12.141 1 46.44 4 ILE B C 1
ATOM 2266 O O . ILE B 1 4 ? -55.562 -11.047 -12.758 1 46.44 4 ILE B O 1
ATOM 2270 N N . LEU B 1 5 ? -55.875 -11.984 -10.836 1 48.41 5 LEU B N 1
ATOM 2271 C CA . LEU B 1 5 ? -54.688 -11.453 -10.164 1 48.41 5 LEU B CA 1
ATOM 2272 C C . LEU B 1 5 ? -53.438 -12.195 -10.609 1 48.41 5 LEU B C 1
ATOM 2274 O O . LEU B 1 5 ? -53.281 -13.398 -10.367 1 48.41 5 LEU B O 1
ATOM 2278 N N . THR B 1 6 ? -52.75 -11.75 -11.633 1 47.56 6 THR B N 1
ATOM 2279 C CA . THR B 1 6 ? -51.438 -12.242 -12 1 47.56 6 THR B CA 1
ATOM 2280 C C . THR B 1 6 ? -50.438 -11.977 -10.891 1 47.56 6 THR B C 1
ATOM 2282 O O . THR B 1 6 ? -50.156 -10.82 -10.555 1 47.56 6 THR B O 1
ATOM 2285 N N . VAL B 1 7 ? -50.281 -12.867 -10.023 1 48.94 7 VAL B N 1
ATOM 2286 C CA . VAL B 1 7 ? -49.188 -12.805 -9.078 1 48.94 7 VAL B CA 1
ATOM 2287 C C . VAL B 1 7 ? -47.844 -12.852 -9.828 1 48.94 7 VAL B C 1
ATOM 2289 O O . VAL B 1 7 ? -47.562 -13.82 -10.531 1 48.94 7 VAL B O 1
ATOM 2292 N N . LEU B 1 8 ? -47.312 -11.734 -10.117 1 47.56 8 LEU B N 1
ATOM 2293 C CA . LEU B 1 8 ? -45.906 -11.664 -10.594 1 47.56 8 LEU B CA 1
ATOM 2294 C C . LEU B 1 8 ? -44.969 -12.242 -9.562 1 47.56 8 LEU B C 1
ATOM 2296 O O . LEU B 1 8 ? -44.781 -11.672 -8.477 1 47.56 8 LEU B O 1
ATOM 2300 N N . CYS B 1 9 ? -44.781 -13.531 -9.555 1 44.56 9 CYS B N 1
ATOM 2301 C CA . CYS B 1 9 ? -43.688 -14.125 -8.773 1 44.56 9 CYS B CA 1
ATOM 2302 C C . CYS B 1 9 ? -42.344 -13.555 -9.18 1 44.56 9 CYS B C 1
ATOM 2304 O O . CYS B 1 9 ? -41.875 -13.781 -10.305 1 44.56 9 CYS B O 1
ATOM 2306 N N . LEU B 1 10 ? -41.969 -12.5 -8.648 1 45.62 10 LEU B N 1
ATOM 2307 C CA . LEU B 1 10 ? -40.562 -12.07 -8.781 1 45.62 10 LEU B CA 1
ATOM 2308 C C . LEU B 1 10 ? -39.625 -13.18 -8.352 1 45.62 10 LEU B C 1
ATOM 2310 O O . LEU B 1 10 ? -39.531 -13.516 -7.172 1 45.62 10 LEU B O 1
ATOM 2314 N N . LEU B 1 11 ? -39.406 -14.18 -9.125 1 39.56 11 LEU B N 1
ATOM 2315 C CA . LEU B 1 11 ? -38.312 -15.133 -8.859 1 39.56 11 LEU B CA 1
ATOM 2316 C C . LEU B 1 11 ? -37 -14.414 -8.57 1 39.56 11 LEU B C 1
ATOM 2318 O O . LEU B 1 11 ? -36.469 -13.711 -9.43 1 39.56 11 LEU B O 1
ATOM 2322 N N . ALA B 1 12 ? -36.719 -14.102 -7.367 1 45.53 12 ALA B N 1
ATOM 2323 C CA . ALA B 1 12 ? -35.375 -13.727 -6.992 1 45.53 12 ALA B CA 1
ATOM 2324 C C . ALA B 1 12 ? -34.344 -14.719 -7.559 1 45.53 12 ALA B C 1
ATOM 2326 O O . ALA B 1 12 ? -34.312 -15.875 -7.137 1 45.53 12 ALA B O 1
ATOM 2327 N N . THR B 1 13 ? -34.062 -14.734 -8.766 1 41.97 13 THR B N 1
ATOM 2328 C CA . THR B 1 13 ? -32.969 -15.555 -9.289 1 41.97 13 THR B CA 1
ATOM 2329 C C . THR B 1 13 ? -31.719 -15.391 -8.438 1 41.97 13 THR B C 1
ATOM 2331 O O . THR B 1 13 ? -31.141 -14.312 -8.406 1 41.97 13 THR B O 1
ATOM 2334 N N . GLY B 1 14 ? -31.75 -15.914 -7.301 1 46.69 14 GLY B N 1
ATOM 2335 C CA . GLY B 1 14 ? -30.453 -15.977 -6.656 1 46.69 14 GLY B CA 1
ATOM 2336 C C . GLY B 1 14 ? -29.328 -16.344 -7.609 1 46.69 14 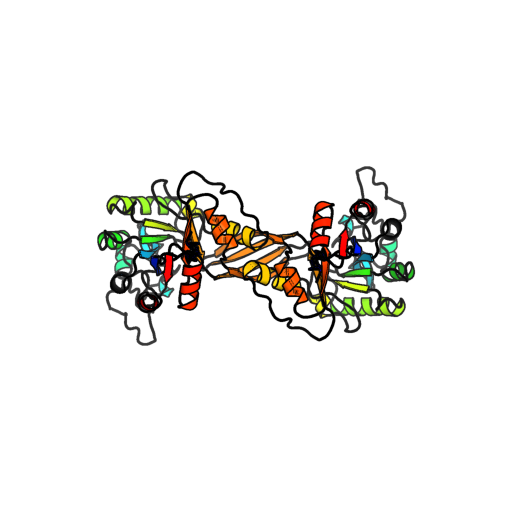GLY B C 1
ATOM 2337 O O . GLY B 1 14 ? -29.453 -17.281 -8.398 1 46.69 14 GLY B O 1
ATOM 2338 N N . SER B 1 15 ? -28.641 -15.445 -8.078 1 50.03 15 SER B N 1
ATOM 2339 C CA . SER B 1 15 ? -27.484 -15.711 -8.922 1 50.03 15 SER B CA 1
ATOM 2340 C C . SER B 1 15 ? -26.719 -16.938 -8.438 1 50.03 15 SER B C 1
ATOM 2342 O O . SER B 1 15 ? -26.188 -16.938 -7.324 1 50.03 15 SER B O 1
ATOM 2344 N N . VAL B 1 16 ? -27.188 -18.156 -8.688 1 56.84 16 VAL B N 1
ATOM 2345 C CA . VAL B 1 16 ? -26.469 -19.406 -8.43 1 56.84 16 VAL B CA 1
ATOM 2346 C C . VAL B 1 16 ? -25.062 -19.312 -9.031 1 56.84 16 VAL B C 1
ATOM 2348 O O . VAL B 1 16 ? -24.906 -19.203 -10.25 1 56.84 16 VAL B O 1
ATOM 2351 N N . PHE B 1 17 ? -24.141 -18.891 -8.203 1 67.38 17 PHE B N 1
ATOM 2352 C CA . PHE B 1 17 ? -22.75 -18.844 -8.656 1 67.38 17 PHE B CA 1
ATOM 2353 C C . PHE B 1 17 ? -22.219 -20.25 -8.852 1 67.38 17 PHE B C 1
ATOM 2355 O O . PHE B 1 17 ? -22.469 -21.141 -8.039 1 67.38 17 PHE B O 1
ATOM 2362 N N . ALA B 1 18 ? -21.734 -20.688 -10.016 1 78.81 18 ALA B N 1
ATOM 2363 C CA . ALA B 1 18 ? -21.031 -21.938 -10.25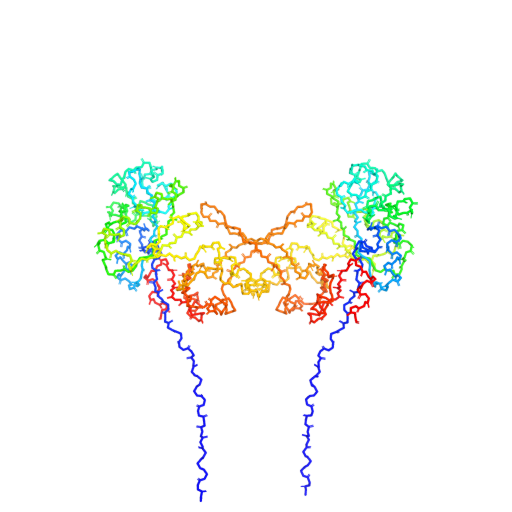8 1 78.81 18 ALA B CA 1
ATOM 2364 C C . ALA B 1 18 ? -19.891 -22.125 -9.273 1 78.81 18 ALA B C 1
ATOM 2366 O O . ALA B 1 18 ? -19.266 -21.156 -8.844 1 78.81 18 ALA B O 1
ATOM 2367 N N . ASN B 1 19 ? -19.672 -23.406 -8.75 1 92.19 19 ASN B N 1
ATOM 2368 C CA . ASN B 1 19 ? -18.562 -23.688 -7.867 1 92.19 19 ASN B CA 1
ATOM 2369 C C . ASN B 1 19 ? -17.219 -23.438 -8.555 1 92.19 19 ASN B C 1
ATOM 2371 O O . ASN B 1 19 ? -17.047 -23.781 -9.727 1 92.19 19 ASN B O 1
ATOM 2375 N N . PRO B 1 20 ? -16.344 -22.75 -7.867 1 96.44 20 PRO B N 1
ATOM 2376 C CA . PRO B 1 20 ? -15.016 -22.562 -8.438 1 96.44 20 PRO B CA 1
ATOM 2377 C C . PRO B 1 20 ? -14.242 -23.859 -8.609 1 96.44 20 PRO B C 1
ATOM 2379 O O . PRO B 1 20 ? -14.484 -24.828 -7.867 1 96.44 20 PRO B O 1
ATOM 2382 N N . GLN B 1 21 ? -13.43 -23.891 -9.57 1 97.12 21 GLN B N 1
ATOM 2383 C CA . GLN B 1 21 ? -12.523 -25.016 -9.773 1 97.12 21 GLN B CA 1
ATOM 2384 C C . GLN B 1 21 ? -11.633 -25.219 -8.555 1 97.12 21 GLN B C 1
ATOM 2386 O O . GLN B 1 21 ? -11.07 -24.266 -8.016 1 97.12 21 GLN B O 1
ATOM 2391 N N . LEU B 1 22 ? -11.531 -26.453 -8.117 1 98 22 LEU B N 1
ATOM 2392 C CA . LEU B 1 22 ? -10.625 -26.781 -7.027 1 98 22 LEU B CA 1
ATOM 2393 C C . LEU B 1 22 ? -9.227 -27.062 -7.555 1 98 22 LEU B C 1
ATOM 2395 O O . LEU B 1 22 ? -9.023 -28.031 -8.297 1 98 22 LEU B O 1
ATOM 2399 N N . ILE B 1 23 ? -8.289 -26.25 -7.207 1 98.75 23 ILE B N 1
ATOM 2400 C CA . ILE B 1 23 ? -6.91 -26.344 -7.676 1 98.75 23 ILE B CA 1
ATOM 2401 C C . ILE B 1 23 ? -6 -26.766 -6.523 1 98.75 23 ILE B C 1
ATOM 2403 O O . ILE B 1 23 ? -5.977 -26.125 -5.473 1 98.75 23 ILE B O 1
ATOM 2407 N N . ALA B 1 24 ? -5.27 -27.828 -6.703 1 98.88 24 ALA B N 1
ATOM 2408 C CA . ALA B 1 24 ? -4.395 -28.344 -5.652 1 98.88 24 ALA B CA 1
ATOM 2409 C C . ALA B 1 24 ? -3.059 -27.594 -5.637 1 98.88 24 ALA B C 1
ATOM 2411 O O . ALA B 1 24 ? -2.225 -27.797 -6.523 1 98.88 24 ALA B O 1
ATOM 2412 N N . HIS B 1 25 ? -2.805 -26.812 -4.625 1 98.75 25 HIS B N 1
ATOM 2413 C CA . HIS B 1 25 ? -1.596 -26 -4.488 1 98.75 25 HIS B CA 1
ATOM 2414 C C . HIS B 1 25 ? -0.365 -26.891 -4.305 1 98.75 25 HIS B C 1
ATOM 2416 O O . HIS B 1 25 ? -0.318 -27.703 -3.385 1 98.75 25 HIS B O 1
ATOM 2422 N N . ARG B 1 26 ? 0.569 -26.766 -5.152 1 98.25 26 ARG B N 1
ATOM 2423 C CA . ARG B 1 26 ? 1.809 -27.531 -5.137 1 98.25 26 ARG B CA 1
ATOM 2424 C C . ARG B 1 26 ? 1.523 -29.031 -5.074 1 98.25 26 ARG B C 1
ATOM 2426 O O . ARG B 1 26 ? 2.174 -29.75 -4.324 1 98.25 26 ARG B O 1
ATOM 2433 N N . GLY B 1 27 ? 0.497 -29.422 -5.777 1 98.12 27 GLY B N 1
ATOM 2434 C CA . GLY B 1 27 ? 0.099 -30.812 -5.848 1 98.12 27 GLY B CA 1
ATOM 2435 C C . GLY B 1 27 ? -0.703 -31.266 -4.641 1 98.12 27 GLY B C 1
ATOM 2436 O O . GLY B 1 27 ? -0.914 -32.469 -4.445 1 98.12 27 GLY B O 1
ATOM 2437 N N . GLY B 1 28 ? -1.11 -30.344 -3.809 1 97.88 28 GLY B N 1
ATOM 2438 C CA . GLY B 1 28 ? -1.79 -30.719 -2.58 1 97.88 28 GLY B CA 1
ATOM 2439 C C . GLY B 1 28 ? -0.859 -30.812 -1.385 1 97.88 28 GLY B C 1
ATOM 2440 O O . GLY B 1 28 ? -0.768 -31.859 -0.738 1 97.88 28 GLY B O 1
ATOM 2441 N N . THR B 1 29 ? -0.269 -29.672 -1.101 1 96.75 29 THR B N 1
ATOM 2442 C CA . THR B 1 29 ? 0.81 -29.609 -0.121 1 96.75 29 THR B CA 1
ATOM 2443 C C . THR B 1 29 ? 0.289 -29.922 1.279 1 96.75 29 THR B C 1
ATOM 2445 O O . THR B 1 29 ? 1.061 -30.281 2.168 1 96.75 29 THR B O 1
ATOM 2448 N N . GLY B 1 30 ? -0.986 -29.812 1.523 1 96.88 30 GLY B N 1
ATOM 2449 C CA . GLY B 1 30 ? -1.577 -30.094 2.82 1 96.88 30 GLY B CA 1
ATOM 2450 C C . GLY B 1 30 ? -1.755 -31.578 3.078 1 96.88 30 GLY B C 1
ATOM 2451 O O . GLY B 1 30 ? -1.986 -32 4.215 1 96.88 30 GLY B O 1
ATOM 2452 N N . ASP B 1 31 ? -1.557 -32.438 2.035 1 97.12 31 ASP B N 1
ATOM 2453 C CA . ASP B 1 31 ? -1.904 -33.844 2.156 1 97.12 31 ASP B CA 1
ATOM 2454 C C . ASP B 1 31 ? -0.678 -34.719 1.955 1 97.12 31 ASP B C 1
ATOM 2456 O O . ASP B 1 31 ? -0.646 -35.875 2.422 1 97.12 31 ASP B O 1
ATOM 2460 N N . ALA B 1 32 ? 0.318 -34.281 1.229 1 97.31 32 ALA B N 1
ATOM 2461 C CA . ALA B 1 32 ? 1.542 -35 0.905 1 97.31 32 ALA B CA 1
ATOM 2462 C C . ALA B 1 32 ? 2.668 -34.062 0.533 1 97.31 32 ALA B C 1
ATOM 2464 O O . ALA B 1 32 ? 2.445 -32.844 0.388 1 97.31 32 ALA B O 1
ATOM 2465 N N . PRO B 1 33 ? 3.922 -34.531 0.396 1 97.81 33 PRO B N 1
ATOM 2466 C CA . PRO B 1 33 ? 5.031 -33.625 0.055 1 97.81 33 PRO B CA 1
ATOM 2467 C C . PRO B 1 33 ? 4.797 -32.875 -1.247 1 97.81 33 PRO B C 1
ATOM 2469 O O . PRO B 1 33 ? 4.453 -33.469 -2.268 1 97.81 33 PRO B O 1
ATOM 2472 N N . GLU B 1 34 ? 4.938 -31.594 -1.159 1 97.94 34 GLU B N 1
ATOM 2473 C CA . GLU B 1 34 ? 4.578 -30.719 -2.27 1 97.94 34 GLU B CA 1
ATOM 2474 C C . GLU B 1 34 ? 5.352 -31.078 -3.535 1 97.94 34 GLU B C 1
ATOM 2476 O O . GLU B 1 34 ? 6.504 -31.516 -3.463 1 97.94 34 GLU B O 1
ATOM 2481 N N . ASN B 1 35 ? 4.738 -30.906 -4.684 1 98.31 35 ASN B N 1
ATOM 2482 C CA . ASN B 1 35 ? 5.371 -31 -5.996 1 98.31 35 ASN B CA 1
ATOM 2483 C C . ASN B 1 35 ? 5.941 -32.375 -6.25 1 98.31 35 ASN B C 1
ATOM 2485 O O . ASN B 1 35 ? 7.039 -32.531 -6.793 1 98.31 35 ASN B O 1
ATOM 2489 N N . THR B 1 36 ? 5.254 -33.406 -5.762 1 98.25 36 THR B N 1
ATOM 2490 C CA . THR B 1 36 ? 5.648 -34.781 -5.992 1 98.25 36 THR B CA 1
ATOM 2491 C C . THR B 1 36 ? 4.531 -35.562 -6.68 1 98.25 36 THR B C 1
ATOM 2493 O O . THR B 1 36 ? 3.373 -35.156 -6.664 1 98.25 36 THR B O 1
ATOM 2496 N N . LEU B 1 37 ? 4.891 -36.719 -7.289 1 97.94 37 LEU B N 1
ATOM 2497 C CA . LEU B 1 37 ? 3.91 -37.531 -7.977 1 97.94 37 LEU B CA 1
ATOM 2498 C C . LEU B 1 37 ? 2.861 -38.062 -7 1 97.94 37 LEU B C 1
ATOM 2500 O O . LEU B 1 37 ? 1.662 -38 -7.281 1 97.94 37 LEU B O 1
ATOM 2504 N N . PRO B 1 38 ? 3.279 -38.531 -5.797 1 97.5 38 PRO B N 1
ATOM 2505 C CA . PRO B 1 38 ? 2.254 -38.969 -4.859 1 97.5 38 PRO B CA 1
ATOM 2506 C C . PRO B 1 38 ? 1.286 -37.875 -4.453 1 97.5 38 PRO B C 1
ATOM 2508 O O . PRO B 1 38 ? 0.091 -38.125 -4.281 1 97.5 38 PRO B O 1
ATOM 2511 N N . ALA B 1 39 ? 1.795 -36.719 -4.234 1 98.25 39 ALA B N 1
ATOM 2512 C CA . ALA B 1 39 ? 0.925 -35.594 -3.855 1 98.25 39 ALA B CA 1
ATOM 2513 C C . ALA B 1 39 ? -0.093 -35.312 -4.953 1 98.25 39 ALA B C 1
ATOM 2515 O O . ALA B 1 39 ? -1.278 -35.125 -4.672 1 98.25 39 ALA B O 1
ATOM 2516 N N . ILE B 1 40 ? 0.332 -35.281 -6.199 1 98.69 40 ILE B N 1
ATOM 2517 C CA . ILE B 1 40 ? -0.539 -35 -7.34 1 98.69 40 ILE B CA 1
ATOM 2518 C C . ILE B 1 40 ? -1.594 -36.094 -7.457 1 98.69 40 ILE B C 1
ATOM 2520 O O . ILE B 1 40 ? -2.781 -35.812 -7.629 1 98.69 40 ILE B O 1
ATOM 2524 N N . LYS B 1 41 ? -1.138 -37.312 -7.359 1 98.44 41 LYS B N 1
ATOM 2525 C CA . LYS B 1 41 ? -2.064 -38.438 -7.414 1 98.44 41 LYS B CA 1
ATOM 2526 C C . LYS B 1 41 ? -3.146 -38.312 -6.344 1 98.44 41 LYS B C 1
ATOM 2528 O O . LYS B 1 41 ? -4.336 -38.438 -6.641 1 98.44 41 LYS B O 1
ATOM 2533 N N . LEU B 1 42 ? -2.691 -38.062 -5.152 1 97.94 42 LEU B N 1
ATOM 2534 C CA . LEU B 1 42 ? -3.615 -37.938 -4.031 1 97.94 42 LEU B CA 1
ATOM 2535 C C . LEU B 1 42 ? -4.594 -36.781 -4.258 1 97.94 42 LEU B C 1
ATOM 2537 O O . LEU B 1 42 ? -5.781 -36.906 -3.949 1 97.94 42 LEU B O 1
ATOM 2541 N N . ALA B 1 43 ? -4.121 -35.656 -4.75 1 98.69 43 ALA B N 1
ATOM 2542 C CA . ALA B 1 43 ? -4.969 -34.5 -5.027 1 98.69 43 ALA B CA 1
ATOM 2543 C C . ALA B 1 43 ? -6.078 -34.875 -6.012 1 98.69 43 ALA B C 1
ATOM 2545 O O . ALA B 1 43 ? -7.242 -34.5 -5.801 1 98.69 43 ALA B O 1
ATOM 2546 N N . LEU B 1 44 ? -5.727 -35.562 -7.078 1 98.5 44 LEU B N 1
ATOM 2547 C CA . LEU B 1 44 ? -6.695 -36 -8.086 1 98.5 44 LEU B CA 1
ATOM 2548 C C . LEU B 1 44 ? -7.691 -37 -7.516 1 98.5 44 LEU B C 1
ATOM 2550 O O . LEU B 1 44 ? -8.883 -36.938 -7.824 1 98.5 44 LEU B O 1
ATOM 2554 N N . GLU B 1 45 ? -7.227 -37.844 -6.656 1 98.12 45 GLU B N 1
ATOM 2555 C CA . GLU B 1 45 ? -8.109 -38.812 -5.984 1 98.12 45 GLU B CA 1
ATOM 2556 C C . GLU B 1 45 ? -9.102 -38.094 -5.07 1 98.12 45 GLU B C 1
ATOM 2558 O O . GLU B 1 45 ? -10.203 -38.594 -4.836 1 98.12 45 GLU B O 1
ATOM 2563 N N . ASN B 1 46 ? -8.641 -36.969 -4.605 1 97.81 46 ASN B N 1
ATOM 2564 C CA . ASN B 1 46 ? -9.5 -36.156 -3.748 1 97.81 46 ASN B CA 1
ATOM 2565 C C . ASN B 1 46 ? -10.289 -35.125 -4.555 1 97.81 46 ASN B C 1
ATOM 2567 O O . ASN B 1 46 ? -10.672 -34.062 -4.027 1 97.81 46 ASN B O 1
ATOM 2571 N N . HIS B 1 47 ? -10.383 -35.281 -5.844 1 95.69 47 HIS B N 1
ATOM 2572 C CA . HIS B 1 47 ? -11.297 -34.625 -6.754 1 95.69 47 HIS B CA 1
ATOM 2573 C C . HIS B 1 47 ? -10.82 -33.219 -7.082 1 95.69 47 HIS B C 1
ATOM 2575 O O . HIS B 1 47 ? -11.625 -32.344 -7.383 1 95.69 47 HIS B O 1
ATOM 2581 N N . ALA B 1 48 ? -9.562 -32.906 -6.852 1 98.06 48 ALA B N 1
ATOM 2582 C CA . ALA B 1 48 ? -9.023 -31.688 -7.441 1 98.06 48 ALA B CA 1
ATOM 2583 C C . ALA B 1 48 ? -9.227 -31.672 -8.953 1 98.06 48 ALA B C 1
ATOM 2585 O O . ALA B 1 48 ? -9.055 -32.688 -9.617 1 98.06 48 ALA B O 1
ATOM 2586 N N . GLN B 1 49 ? -9.625 -30.578 -9.461 1 98.06 49 GLN B N 1
ATOM 2587 C CA . GLN B 1 49 ? -9.938 -30.484 -10.883 1 98.06 49 GLN B CA 1
ATOM 2588 C C . GLN B 1 49 ? -8.742 -29.953 -11.672 1 98.06 49 GLN B C 1
ATOM 2590 O O . GLN B 1 49 ? -8.695 -30.078 -12.891 1 98.06 49 GLN B O 1
ATOM 2595 N N . ALA B 1 50 ? -7.805 -29.359 -11.008 1 98.69 50 ALA B N 1
ATOM 2596 C CA . ALA B 1 50 ? -6.547 -28.891 -11.586 1 98.69 50 ALA B CA 1
ATOM 2597 C C . ALA B 1 50 ? -5.418 -28.953 -10.562 1 98.69 50 ALA B C 1
ATOM 2599 O O . ALA B 1 50 ? -5.668 -29.047 -9.352 1 98.69 50 ALA B O 1
ATOM 2600 N N . ILE B 1 51 ? -4.227 -28.984 -11.078 1 98.88 51 ILE B N 1
ATOM 2601 C CA . ILE B 1 51 ? -3.051 -29.094 -10.227 1 98.88 51 ILE B CA 1
ATOM 2602 C C . ILE B 1 51 ? -2.133 -27.906 -10.438 1 98.88 51 ILE B C 1
ATOM 2604 O O . ILE B 1 51 ? -1.848 -27.516 -11.578 1 98.88 51 ILE B O 1
ATOM 2608 N N . TRP B 1 52 ? -1.753 -27.25 -9.344 1 98.94 52 TRP B N 1
ATOM 2609 C CA . TRP B 1 52 ? -0.761 -26.172 -9.352 1 98.94 52 TRP B CA 1
ATOM 2610 C C . TRP B 1 52 ? 0.614 -26.703 -8.961 1 98.94 52 TRP B C 1
ATOM 2612 O O . TRP B 1 52 ? 0.784 -27.266 -7.875 1 98.94 52 TRP B O 1
ATOM 2622 N N . VAL B 1 53 ? 1.579 -26.547 -9.82 1 98.69 53 VAL B N 1
ATOM 2623 C CA . VAL B 1 53 ? 2.93 -27 -9.523 1 98.69 53 VAL B CA 1
ATOM 2624 C C . VAL B 1 53 ? 3.92 -25.844 -9.68 1 98.69 53 VAL B C 1
ATOM 2626 O O . VAL B 1 53 ? 3.605 -24.844 -10.305 1 98.69 53 VAL B O 1
ATOM 2629 N N . THR B 1 54 ? 5.078 -25.984 -9.062 1 97.81 54 THR B N 1
ATOM 2630 C CA . THR B 1 54 ? 6.164 -25.016 -9.156 1 97.81 54 THR B CA 1
ATOM 2631 C C . THR B 1 54 ? 7.352 -25.609 -9.914 1 97.81 54 THR B C 1
ATOM 2633 O O . THR B 1 54 ? 7.688 -26.781 -9.742 1 97.81 54 THR B O 1
ATOM 2636 N N . VAL B 1 55 ? 7.98 -24.781 -10.734 1 98.12 55 VAL B N 1
ATOM 2637 C CA . VAL B 1 55 ? 9.039 -25.359 -11.57 1 98.12 55 VAL B CA 1
ATOM 2638 C C . VAL B 1 55 ? 10.305 -24.516 -11.438 1 98.12 55 VAL B C 1
ATOM 2640 O O . VAL B 1 55 ? 10.234 -23.297 -11.273 1 98.12 55 VAL B O 1
ATOM 2643 N N . GLN B 1 56 ? 11.406 -25.156 -11.453 1 97.31 56 GLN B N 1
ATOM 2644 C CA . GLN B 1 56 ? 12.758 -24.625 -11.57 1 97.31 56 GLN B CA 1
ATOM 2645 C C . GLN B 1 56 ? 13.562 -25.391 -12.617 1 97.31 56 GLN B C 1
ATOM 2647 O O . GLN B 1 56 ? 13.148 -26.469 -13.055 1 97.31 56 GLN B O 1
ATOM 2652 N N . LEU B 1 57 ? 14.68 -24.828 -13.008 1 98 57 LEU B N 1
ATOM 2653 C CA . LEU B 1 57 ? 15.547 -25.531 -13.953 1 98 57 LEU B CA 1
ATOM 2654 C C . LEU B 1 57 ? 16.688 -26.234 -13.227 1 98 57 LEU B C 1
ATOM 2656 O O . LEU B 1 57 ? 17.328 -25.656 -12.352 1 98 57 LEU B O 1
ATOM 2660 N N . SER B 1 58 ? 16.859 -27.469 -13.625 1 98.12 58 SER B N 1
ATOM 2661 C CA . SER B 1 58 ? 18.047 -28.203 -13.172 1 98.12 58 SER B CA 1
ATOM 2662 C C . SER B 1 58 ? 19.312 -27.688 -13.852 1 98.12 58 SER B C 1
ATOM 2664 O O . SER B 1 58 ? 19.234 -26.828 -14.734 1 98.12 58 SER B O 1
ATOM 2666 N N . ARG B 1 59 ? 20.453 -28.172 -13.406 1 97.5 59 ARG B N 1
ATOM 2667 C CA . ARG B 1 59 ? 21.734 -27.766 -13.969 1 97.5 59 ARG B CA 1
ATOM 2668 C C . ARG B 1 59 ? 21.766 -27.969 -15.477 1 97.5 59 ARG B C 1
ATOM 2670 O O . ARG B 1 59 ? 22.312 -27.156 -16.219 1 97.5 59 ARG B O 1
ATOM 2677 N N . ASP B 1 60 ? 21.141 -29.031 -15.953 1 98.06 60 ASP B N 1
ATOM 2678 C CA . ASP B 1 60 ? 21.141 -29.391 -17.375 1 98.06 60 ASP B CA 1
ATOM 2679 C C . ASP B 1 60 ? 19.938 -28.797 -18.094 1 98.06 60 ASP B C 1
ATOM 2681 O O . ASP B 1 60 ? 19.609 -29.203 -19.203 1 98.06 60 ASP B O 1
ATOM 2685 N N . GLY B 1 61 ? 19.156 -27.969 -17.453 1 97.5 61 GLY B N 1
ATOM 2686 C CA . GLY B 1 61 ? 18.125 -27.172 -18.094 1 97.5 61 GLY B CA 1
ATOM 2687 C C . GLY B 1 61 ? 16.797 -27.875 -18.156 1 97.5 61 GLY B C 1
ATOM 2688 O O . GLY B 1 61 ? 15.945 -27.547 -19 1 97.5 61 GLY B O 1
ATOM 2689 N N . VAL B 1 62 ? 16.594 -28.859 -17.375 1 98.31 62 VAL B N 1
ATOM 2690 C CA . VAL B 1 62 ? 15.328 -29.594 -17.344 1 98.31 62 VAL B CA 1
ATOM 2691 C C . VAL B 1 62 ? 14.391 -28.984 -16.312 1 98.31 62 VAL B C 1
ATOM 2693 O O . VAL B 1 62 ? 14.773 -28.828 -15.148 1 98.31 62 VAL B O 1
ATOM 2696 N N . PRO B 1 63 ? 13.164 -28.594 -16.688 1 98.69 63 PRO B N 1
ATOM 2697 C CA . PRO B 1 63 ? 12.195 -28.156 -15.68 1 98.69 63 PRO B CA 1
ATOM 2698 C C . PRO B 1 63 ? 11.828 -29.25 -14.695 1 98.69 63 PRO B C 1
ATOM 2700 O O . PRO B 1 63 ? 11.375 -30.328 -15.102 1 98.69 63 PRO B O 1
ATOM 2703 N N . VAL B 1 64 ? 12.086 -29 -13.43 1 98.75 64 VAL B N 1
ATOM 2704 C CA . VAL B 1 64 ? 11.75 -29.938 -12.359 1 98.75 64 VAL B CA 1
ATOM 2705 C C . VAL B 1 64 ? 10.82 -29.266 -11.352 1 98.75 64 VAL B C 1
ATOM 2707 O O . VAL B 1 64 ? 10.711 -28.031 -11.328 1 98.75 64 VAL B O 1
ATOM 2710 N N . LEU B 1 65 ? 10.094 -30.031 -10.617 1 98.69 65 LEU B N 1
ATOM 2711 C CA . LEU B 1 65 ? 9.133 -29.484 -9.672 1 98.69 65 LEU B CA 1
ATOM 2712 C C . LEU B 1 65 ? 9.773 -29.281 -8.297 1 98.69 65 LEU B C 1
ATOM 2714 O O . LEU B 1 65 ? 9.992 -30.234 -7.562 1 98.69 65 LEU B O 1
ATOM 2718 N N . TYR B 1 66 ? 10 -28.031 -7.953 1 97.31 66 TYR B N 1
ATOM 2719 C CA . TYR B 1 66 ? 10.508 -27.641 -6.641 1 97.31 66 TYR B CA 1
ATOM 2720 C C . TYR B 1 66 ? 10.336 -26.156 -6.418 1 97.31 66 TYR B C 1
ATOM 2722 O O . TYR B 1 66 ? 10.602 -25.344 -7.312 1 97.31 66 TYR B O 1
ATOM 2730 N N . ARG B 1 67 ? 9.953 -25.75 -5.246 1 95.12 67 ARG B N 1
ATOM 2731 C CA . ARG B 1 67 ? 9.547 -24.359 -5.023 1 95.12 67 ARG B CA 1
ATOM 2732 C C . ARG B 1 67 ? 10.672 -23.562 -4.387 1 95.12 67 ARG B C 1
ATOM 2734 O O . ARG B 1 67 ? 10.977 -22.453 -4.828 1 95.12 67 ARG B O 1
ATOM 2741 N N . SER B 1 68 ? 11.375 -24.125 -3.424 1 93.25 68 SER B N 1
ATOM 2742 C CA . SER B 1 68 ? 12.281 -23.375 -2.559 1 93.25 68 SER B CA 1
ATOM 2743 C C . SER B 1 68 ? 13.594 -23.078 -3.264 1 93.25 68 SER B C 1
ATOM 2745 O O . SER B 1 68 ? 13.984 -23.781 -4.199 1 93.25 68 SER B O 1
ATOM 2747 N N . SER B 1 69 ? 14.281 -22.078 -2.816 1 91.94 69 SER B N 1
ATOM 2748 C CA . SER B 1 69 ? 15.539 -21.672 -3.424 1 91.94 69 SER B CA 1
ATOM 2749 C C . SER B 1 69 ? 16.656 -22.672 -3.117 1 91.94 69 SER B C 1
ATOM 2751 O O . SER B 1 69 ? 17.609 -22.797 -3.881 1 91.94 69 SER B O 1
ATOM 2753 N N . ASP B 1 70 ? 16.453 -23.281 -1.957 1 95.5 70 ASP B N 1
ATOM 2754 C CA . ASP B 1 70 ? 17.453 -24.25 -1.528 1 95.5 70 ASP B CA 1
ATOM 2755 C C . ASP B 1 70 ? 16.828 -25.625 -1.278 1 95.5 70 ASP B C 1
ATOM 2757 O O . ASP B 1 70 ? 15.758 -25.719 -0.675 1 95.5 70 ASP B O 1
ATOM 2761 N N . LEU B 1 71 ? 17.531 -26.656 -1.722 1 97.19 71 LEU B N 1
ATOM 2762 C CA . LEU B 1 71 ? 17.031 -28.016 -1.595 1 97.19 71 LEU B CA 1
ATOM 2763 C C . LEU B 1 71 ? 16.844 -28.391 -0.129 1 97.19 71 LEU B C 1
ATOM 2765 O O . LEU B 1 71 ? 15.977 -29.203 0.2 1 97.19 71 LEU B O 1
ATOM 2769 N N . SER B 1 72 ? 17.578 -27.781 0.747 1 96.81 72 SER B N 1
ATOM 2770 C CA . SER B 1 72 ? 17.578 -28.141 2.158 1 96.81 72 SER B CA 1
ATOM 2771 C C . SER B 1 72 ? 16.25 -27.766 2.82 1 96.81 72 SER B C 1
ATOM 2773 O O . SER B 1 72 ? 15.953 -28.219 3.926 1 96.81 72 SER B O 1
ATOM 2775 N N . ALA B 1 73 ? 15.492 -27.016 2.141 1 94.88 73 ALA B N 1
ATOM 2776 C CA . ALA B 1 73 ? 14.234 -26.562 2.723 1 94.88 73 ALA B CA 1
ATOM 2777 C C . ALA B 1 73 ? 13.281 -27.734 2.947 1 94.88 73 ALA B C 1
ATOM 2779 O O . ALA B 1 73 ? 12.555 -27.766 3.943 1 94.88 73 ALA B O 1
ATOM 2780 N N . LEU B 1 74 ? 13.312 -28.703 1.965 1 96.25 74 LEU B N 1
ATOM 2781 C CA . LEU B 1 74 ? 12.297 -29.734 2.062 1 96.25 74 LEU B CA 1
ATOM 2782 C C . LEU B 1 74 ? 12.922 -31.125 1.878 1 96.25 74 LEU B C 1
ATOM 2784 O O . LEU B 1 74 ? 12.242 -32.125 2.051 1 96.25 74 LEU B O 1
ATOM 2788 N N . THR B 1 75 ? 14.117 -31.188 1.522 1 97.56 75 THR B N 1
ATOM 2789 C CA . THR B 1 75 ? 14.695 -32.469 1.102 1 97.56 75 THR B CA 1
ATOM 2790 C C . THR B 1 75 ? 15.891 -32.844 1.971 1 97.56 75 THR B C 1
ATOM 2792 O O . THR B 1 75 ? 16.188 -32.156 2.953 1 97.56 75 THR B O 1
ATOM 2795 N N . ASN B 1 76 ? 16.484 -33.969 1.593 1 96.81 76 ASN B N 1
ATOM 2796 C CA . ASN B 1 76 ? 17.688 -34.438 2.258 1 96.81 76 ASN B CA 1
ATOM 2797 C C . ASN B 1 76 ? 18.953 -33.938 1.553 1 96.81 76 ASN B C 1
ATOM 2799 O O . ASN B 1 76 ? 20.047 -34.406 1.835 1 96.81 76 ASN B O 1
ATOM 2803 N N . ALA B 1 77 ? 18.797 -33.062 0.6 1 97.31 77 ALA B N 1
ATOM 2804 C CA . ALA B 1 77 ? 19.922 -32.5 -0.137 1 97.31 77 ALA B CA 1
ATOM 2805 C C . ALA B 1 77 ? 20.094 -31.016 0.202 1 97.31 77 ALA B C 1
ATOM 2807 O O . ALA B 1 77 ? 19.359 -30.469 1.026 1 97.31 77 ALA B O 1
ATOM 2808 N N . GLU B 1 78 ? 21.156 -30.391 -0.267 1 97.5 78 GLU B N 1
ATOM 2809 C CA . GLU B 1 78 ? 21.422 -28.969 -0.088 1 97.5 78 GLU B CA 1
ATOM 2810 C C . GLU B 1 78 ? 21.875 -28.328 -1.395 1 97.5 78 GLU B C 1
ATOM 2812 O O . GLU B 1 78 ? 22.266 -29.031 -2.336 1 97.5 78 GLU B O 1
ATOM 2817 N N . GLY B 1 79 ? 21.734 -26.984 -1.378 1 96.81 79 GLY B N 1
ATOM 2818 C CA . GLY B 1 79 ? 22.156 -26.25 -2.561 1 96.81 79 GLY B CA 1
ATOM 2819 C C . GLY B 1 79 ? 21 -25.891 -3.475 1 96.81 79 GLY B C 1
ATOM 2820 O O . GLY B 1 79 ? 19.844 -26.156 -3.162 1 96.81 79 GLY B O 1
ATOM 2821 N N . LYS B 1 80 ? 21.391 -25.266 -4.5 1 96.94 80 LYS B N 1
ATOM 2822 C CA . LYS B 1 80 ? 20.406 -24.812 -5.48 1 96.94 80 LYS B CA 1
ATOM 2823 C C . LYS B 1 80 ? 19.953 -25.969 -6.363 1 96.94 80 LYS B C 1
ATOM 2825 O O . LYS B 1 80 ? 20.719 -26.906 -6.609 1 96.94 80 LYS B O 1
ATOM 2830 N N . VAL B 1 81 ? 18.703 -25.906 -6.875 1 97.31 81 VAL B N 1
ATOM 2831 C CA . VAL B 1 81 ? 18.188 -26.859 -7.848 1 97.31 81 VAL B CA 1
ATOM 2832 C C . VAL B 1 81 ? 19.062 -26.875 -9.094 1 97.31 81 VAL B C 1
ATOM 2834 O O . VAL B 1 81 ? 19.375 -27.922 -9.641 1 97.31 81 VAL B O 1
ATOM 2837 N N . SER B 1 82 ? 19.578 -25.688 -9.453 1 97.25 82 SER B N 1
ATOM 2838 C CA . SER B 1 82 ? 20.359 -25.484 -10.664 1 97.25 82 SER B CA 1
ATOM 2839 C C . SER B 1 82 ? 21.766 -26.047 -10.508 1 97.25 82 SER B C 1
ATOM 2841 O O . SER B 1 82 ? 22.562 -26.016 -11.445 1 97.25 82 SER B O 1
ATOM 2843 N N . SER B 1 83 ? 22.062 -26.531 -9.352 1 97.38 83 SER B N 1
ATOM 2844 C CA . SER B 1 83 ? 23.391 -27.094 -9.125 1 97.38 83 SER B CA 1
ATOM 2845 C C . SER B 1 83 ? 23.406 -28.594 -9.391 1 97.38 83 SER B C 1
ATOM 2847 O O . SER B 1 83 ? 24.484 -29.203 -9.477 1 97.38 83 SER B O 1
ATOM 2849 N N . LEU B 1 84 ? 22.25 -29.219 -9.539 1 98.06 84 LEU B N 1
ATOM 2850 C CA . LEU B 1 84 ? 22.125 -30.656 -9.766 1 98.06 84 LEU B CA 1
ATOM 2851 C C . LEU B 1 84 ? 21.422 -30.938 -11.094 1 98.06 84 LEU B C 1
ATOM 2853 O O . LEU B 1 84 ? 20.594 -30.156 -11.539 1 98.06 84 LEU B O 1
ATOM 2857 N N . THR B 1 85 ? 21.797 -32.062 -11.672 1 98.31 85 THR B N 1
ATOM 2858 C CA . THR B 1 85 ? 21.109 -32.469 -12.875 1 98.31 85 THR B CA 1
ATOM 2859 C C . THR B 1 85 ? 19.719 -33.031 -12.539 1 98.31 85 THR B C 1
ATOM 2861 O O . THR B 1 85 ? 19.453 -33.344 -11.375 1 98.31 85 THR B O 1
ATOM 2864 N N . ALA B 1 86 ? 18.938 -33.156 -13.602 1 98.5 86 ALA B N 1
ATOM 2865 C CA . ALA B 1 86 ? 17.609 -33.719 -13.406 1 98.5 86 ALA B CA 1
ATOM 2866 C C . ALA B 1 86 ? 17.688 -35.156 -12.852 1 98.5 86 ALA B C 1
ATOM 2868 O O . ALA B 1 86 ? 16.891 -35.531 -11.984 1 98.5 86 ALA B O 1
ATOM 2869 N N . ALA B 1 87 ? 18.641 -35.875 -13.328 1 98.38 87 ALA B N 1
ATOM 2870 C CA . ALA B 1 87 ? 18.812 -37.25 -12.875 1 98.38 87 ALA B CA 1
ATOM 2871 C C . ALA B 1 87 ? 19.188 -37.312 -11.398 1 98.38 87 ALA B C 1
ATOM 2873 O O . ALA B 1 87 ? 18.719 -38.156 -10.656 1 98.38 87 ALA B O 1
ATOM 2874 N N . GLU B 1 88 ? 20.047 -36.438 -11.031 1 98.25 88 GLU B N 1
ATOM 2875 C CA . GLU B 1 88 ? 20.438 -36.344 -9.625 1 98.25 88 GLU B CA 1
ATOM 2876 C C . GLU B 1 88 ? 19.25 -35.906 -8.758 1 98.25 88 GLU B C 1
ATOM 2878 O O . GLU B 1 88 ? 19.047 -36.438 -7.672 1 98.25 88 GLU B O 1
ATOM 2883 N N . LEU B 1 89 ? 18.5 -35 -9.219 1 98.38 89 LEU B N 1
ATOM 2884 C CA . LEU B 1 89 ? 17.344 -34.469 -8.484 1 98.38 89 LEU B CA 1
ATOM 2885 C C . LEU B 1 89 ? 16.281 -35.531 -8.312 1 98.38 89 LEU B C 1
ATOM 2887 O O . LEU B 1 89 ? 15.57 -35.562 -7.297 1 98.38 89 LEU B O 1
ATOM 2891 N N . ALA B 1 90 ? 16.188 -36.406 -9.273 1 97.88 90 ALA B N 1
ATOM 2892 C CA . ALA B 1 90 ? 15.188 -37.469 -9.242 1 97.88 90 ALA B CA 1
ATOM 2893 C C . ALA B 1 90 ? 15.43 -38.438 -8.062 1 97.88 90 ALA B C 1
ATOM 2895 O O . ALA B 1 90 ? 14.539 -39.188 -7.676 1 97.88 90 ALA B O 1
ATOM 2896 N N . LYS B 1 91 ? 16.609 -38.312 -7.527 1 97.25 91 LYS B N 1
ATOM 2897 C CA . LYS B 1 91 ? 16.969 -39.219 -6.418 1 97.25 91 LYS B CA 1
ATOM 2898 C C . LYS B 1 91 ? 16.812 -38.5 -5.078 1 97.25 91 LYS B C 1
ATOM 2900 O O . LYS B 1 91 ? 16.922 -39.125 -4.02 1 97.25 91 LYS B O 1
ATOM 2905 N N . VAL B 1 92 ? 16.562 -37.25 -5.148 1 98.06 92 VAL B N 1
ATOM 2906 C CA . VAL B 1 92 ? 16.438 -36.438 -3.943 1 98.06 92 VAL B CA 1
ATOM 2907 C C . VAL B 1 92 ? 15.07 -36.688 -3.301 1 98.06 92 VAL B C 1
ATOM 2909 O O . VAL B 1 92 ? 14.047 -36.656 -3.986 1 98.06 92 VAL B O 1
ATOM 2912 N N . ASP B 1 93 ? 15.078 -36.938 -1.999 1 98 93 ASP B N 1
ATOM 2913 C CA . ASP B 1 93 ? 13.859 -37.219 -1.246 1 98 93 ASP B CA 1
ATOM 2914 C C . ASP B 1 93 ? 13.133 -35.938 -0.86 1 98 93 ASP B C 1
ATOM 2916 O O . ASP B 1 93 ? 13.5 -35.281 0.118 1 98 93 ASP B O 1
ATOM 2920 N N . ALA B 1 94 ? 12.055 -35.656 -1.546 1 97.25 94 ALA B N 1
ATOM 2921 C CA . ALA B 1 94 ? 11.289 -34.438 -1.318 1 97.25 94 ALA B CA 1
ATOM 2922 C C . ALA B 1 94 ? 10.336 -34.594 -0.139 1 97.25 94 ALA B C 1
ATOM 2924 O O . ALA B 1 94 ? 9.68 -33.625 0.273 1 97.25 94 ALA B O 1
ATOM 2925 N N . GLY B 1 95 ? 10.188 -35.75 0.393 1 96.19 95 GLY B N 1
ATOM 2926 C CA . GLY B 1 95 ? 9.375 -36 1.568 1 96.19 95 GLY B CA 1
ATOM 2927 C C . GLY B 1 95 ? 10.172 -36 2.861 1 96.19 95 GLY B C 1
ATOM 2928 O O . GLY B 1 95 ? 9.625 -36.25 3.936 1 96.19 95 GLY B O 1
ATOM 2929 N N . TRP B 1 96 ? 11.422 -35.656 2.773 1 95.94 96 TRP B N 1
ATOM 2930 C CA . TRP B 1 96 ? 12.375 -35.781 3.867 1 95.94 96 TRP B CA 1
ATOM 2931 C C . TRP B 1 96 ? 11.93 -34.969 5.074 1 95.94 96 TRP B C 1
ATOM 2933 O O . TRP B 1 96 ? 12.039 -35.406 6.215 1 95.94 96 TRP B O 1
ATOM 2943 N N . LYS B 1 97 ? 11.375 -33.844 4.84 1 94.88 97 LYS B N 1
ATOM 2944 C CA . LYS B 1 97 ? 11.039 -32.938 5.938 1 94.88 97 LYS B CA 1
ATOM 2945 C C . LYS B 1 97 ? 9.523 -32.812 6.094 1 94.88 97 LYS B C 1
ATOM 2947 O O . LYS B 1 97 ? 9.047 -31.953 6.848 1 94.88 97 LYS B O 1
ATOM 2952 N N . TRP B 1 98 ? 8.836 -33.5 5.348 1 94.38 98 TRP B N 1
ATOM 2953 C CA . TRP B 1 98 ? 7.379 -33.406 5.383 1 94.38 98 TRP B CA 1
ATOM 2954 C C . TRP B 1 98 ? 6.812 -34.031 6.656 1 94.38 98 TRP B C 1
ATOM 2956 O O . TRP B 1 98 ? 7.27 -35.094 7.086 1 94.38 98 TRP B O 1
ATOM 2966 N N . GLY B 1 99 ? 5.816 -33.344 7.078 1 88.06 99 GLY B N 1
ATOM 2967 C CA . GLY B 1 99 ? 5.078 -33.906 8.203 1 88.06 99 GLY B CA 1
ATOM 2968 C C . GLY B 1 99 ? 5.695 -33.562 9.547 1 88.06 99 GLY B C 1
ATOM 2969 O O . GLY B 1 99 ? 6.406 -32.594 9.68 1 88.06 99 GLY B O 1
ATOM 2970 N N . ASP B 1 100 ? 5.301 -34.406 10.461 1 87.94 100 ASP B N 1
ATOM 2971 C CA . ASP B 1 100 ? 5.766 -34.188 11.828 1 87.94 100 ASP B CA 1
ATOM 2972 C C . ASP B 1 100 ? 7.09 -34.875 12.086 1 87.94 100 ASP B C 1
ATOM 2974 O O . ASP B 1 100 ? 7.816 -35.219 11.141 1 87.94 100 ASP B O 1
ATOM 2978 N N . ASP B 1 101 ? 7.395 -35 13.266 1 90.44 101 ASP B N 1
ATOM 2979 C CA . ASP B 1 101 ? 8.68 -35.562 13.68 1 90.44 101 ASP B CA 1
ATOM 2980 C C . ASP B 1 101 ? 8.828 -37 13.242 1 90.44 101 ASP B C 1
ATOM 2982 O O . ASP B 1 101 ? 9.938 -37.531 13.195 1 90.44 101 ASP B O 1
ATOM 2986 N N . SER B 1 102 ? 7.688 -37.594 12.82 1 90.19 102 SER B N 1
ATOM 2987 C CA . SER B 1 102 ? 7.746 -39 12.375 1 90.19 102 SER B CA 1
ATOM 2988 C C . SER B 1 102 ? 8.211 -39.094 10.93 1 90.19 102 SER B C 1
ATOM 2990 O O . SER B 1 102 ? 8.594 -40.156 10.461 1 90.19 102 SER B O 1
ATOM 2992 N N . HIS B 1 103 ? 8.211 -38.062 10.25 1 90.81 103 HIS B N 1
ATOM 2993 C CA . HIS B 1 103 ? 8.648 -38 8.859 1 90.81 103 HIS B CA 1
ATOM 2994 C C . HIS B 1 103 ? 8.094 -39.156 8.055 1 90.81 103 HIS B C 1
ATOM 2996 O O . HIS B 1 103 ? 8.859 -39.969 7.488 1 90.81 103 HIS B O 1
ATOM 3002 N N . PRO B 1 104 ? 6.793 -39.219 7.859 1 92.81 104 PRO B N 1
ATOM 3003 C CA . PRO B 1 104 ? 6.117 -40.406 7.312 1 92.81 104 PRO B CA 1
ATOM 3004 C C . PRO B 1 104 ? 6.441 -40.625 5.84 1 92.81 104 PRO B C 1
ATOM 3006 O O . PRO B 1 104 ? 6.176 -41.719 5.309 1 92.81 104 PRO B O 1
ATOM 3009 N N . TRP B 1 105 ? 7.062 -39.719 5.188 1 95.06 105 TRP B N 1
ATOM 3010 C CA . TRP B 1 105 ? 7.234 -39.844 3.746 1 95.06 105 TRP B CA 1
ATOM 3011 C C . TRP B 1 105 ? 8.695 -40.125 3.398 1 95.06 105 TRP B C 1
ATOM 3013 O O . TRP B 1 105 ? 9.031 -40.312 2.229 1 95.06 105 TRP B O 1
ATOM 3023 N N . ARG B 1 106 ? 9.539 -40.125 4.402 1 94.56 106 ARG B N 1
ATOM 3024 C CA . ARG B 1 106 ? 10.93 -40.438 4.105 1 94.56 106 ARG B CA 1
ATOM 3025 C C . ARG B 1 106 ? 11.07 -41.812 3.488 1 94.56 106 ARG B C 1
ATOM 3027 O O . ARG B 1 106 ? 10.5 -42.781 3.996 1 94.56 106 ARG B O 1
ATOM 3034 N N . GLY B 1 107 ? 11.734 -41.812 2.402 1 93.06 107 GLY B N 1
ATOM 3035 C CA . GLY B 1 107 ? 11.992 -43.094 1.742 1 93.06 107 GLY B CA 1
ATOM 3036 C C . GLY B 1 107 ? 10.781 -43.656 1.015 1 93.06 107 GLY B C 1
ATOM 3037 O O . GLY B 1 107 ? 10.773 -44.812 0.602 1 93.06 107 GLY B O 1
ATOM 3038 N N . LYS B 1 108 ? 9.75 -42.875 0.826 1 93.44 108 LYS B N 1
ATOM 3039 C CA . LYS B 1 108 ? 8.516 -43.344 0.213 1 93.44 108 LYS B CA 1
ATOM 3040 C C . LYS B 1 108 ? 8.406 -42.875 -1.237 1 93.44 108 LYS B C 1
ATOM 3042 O O . LYS B 1 108 ? 7.312 -42.562 -1.711 1 93.44 108 LYS B O 1
ATOM 3047 N N . GLN B 1 109 ? 9.469 -42.656 -1.872 1 91.19 109 GLN B N 1
ATOM 3048 C CA . GLN B 1 109 ? 9.586 -42.406 -3.305 1 91.19 109 GLN B CA 1
ATOM 3049 C C . GLN B 1 109 ? 8.938 -41.094 -3.689 1 91.19 109 GLN B C 1
ATOM 3051 O O . GLN B 1 109 ? 8.445 -40.938 -4.809 1 91.19 109 GLN B O 1
ATOM 3056 N N . ALA B 1 110 ? 8.781 -40.25 -2.752 1 95.94 110 ALA B N 1
ATOM 3057 C CA . ALA B 1 110 ? 8.43 -38.875 -3.07 1 95.94 110 ALA B CA 1
ATOM 3058 C C . ALA B 1 110 ? 9.664 -38.062 -3.453 1 95.94 110 ALA B C 1
ATOM 3060 O O . ALA B 1 110 ? 10.32 -37.469 -2.592 1 95.94 110 ALA B O 1
ATOM 3061 N N . THR B 1 111 ? 9.969 -38.062 -4.73 1 97.5 111 THR B N 1
ATOM 3062 C CA . THR B 1 111 ? 11.18 -37.406 -5.223 1 97.5 111 THR B CA 1
ATOM 3063 C C . THR B 1 111 ? 10.828 -36.188 -6.066 1 97.5 111 THR B C 1
ATOM 3065 O O . THR B 1 111 ? 9.656 -35.844 -6.215 1 97.5 111 THR B O 1
ATOM 3068 N N . ILE B 1 112 ? 11.859 -35.5 -6.508 1 98.5 112 ILE B N 1
ATOM 3069 C CA . ILE B 1 112 ? 11.656 -34.344 -7.348 1 98.5 112 ILE B CA 1
ATOM 3070 C C . ILE B 1 112 ? 11.453 -34.75 -8.797 1 98.5 112 ILE B C 1
ATOM 3072 O O . ILE B 1 112 ? 12.398 -35.219 -9.461 1 98.5 112 ILE B O 1
ATOM 3076 N N . PRO B 1 113 ? 10.273 -34.688 -9.273 1 98.62 113 PRO B N 1
ATOM 3077 C CA . PRO B 1 113 ? 10.016 -35.156 -10.648 1 98.62 113 PRO B CA 1
ATOM 3078 C C . PRO B 1 113 ? 10.305 -34.062 -11.688 1 98.62 113 PRO B C 1
ATOM 3080 O O . PRO B 1 113 ? 10.484 -32.906 -11.328 1 98.62 113 PRO B O 1
ATOM 3083 N N . THR B 1 114 ? 10.414 -34.438 -12.93 1 98.75 114 THR B N 1
ATOM 3084 C CA . THR B 1 114 ? 10.453 -33.469 -14.031 1 98.75 114 THR B CA 1
ATOM 3085 C C . THR B 1 114 ? 9.039 -33.062 -14.438 1 98.75 114 THR B C 1
ATOM 3087 O O . THR B 1 114 ? 8.094 -33.844 -14.273 1 98.75 114 THR B O 1
ATOM 3090 N N . LEU B 1 115 ? 8.938 -31.891 -14.922 1 98.88 115 LEU B N 1
ATOM 3091 C CA . LEU B 1 115 ? 7.645 -31.453 -15.453 1 98.88 115 LEU B CA 1
ATOM 3092 C C . LEU B 1 115 ? 7.168 -32.375 -16.562 1 98.88 115 LEU B C 1
ATOM 3094 O O . LEU B 1 115 ? 5.984 -32.719 -16.625 1 98.88 115 LEU B O 1
ATOM 3098 N N . GLN B 1 116 ? 8.086 -32.844 -17.391 1 98.75 116 GLN B N 1
ATOM 3099 C CA . GLN B 1 116 ? 7.738 -33.719 -18.5 1 98.75 116 GLN B CA 1
ATOM 3100 C C . GLN B 1 116 ? 7.09 -35 -18 1 98.75 116 GLN B C 1
ATOM 3102 O O . GLN B 1 116 ? 6.047 -35.406 -18.516 1 98.75 116 GLN B O 1
ATOM 3107 N N . SER B 1 117 ? 7.695 -35.625 -17 1 98.12 117 SER B N 1
ATOM 3108 C CA . SER B 1 117 ? 7.16 -36.875 -16.469 1 98.12 117 SER B CA 1
ATOM 3109 C C . SER B 1 117 ? 5.766 -36.656 -15.891 1 98.12 117 SER B C 1
ATOM 3111 O O . SER B 1 117 ? 4.887 -37.5 -16.047 1 98.12 117 SER B O 1
ATOM 3113 N N . VAL B 1 118 ? 5.555 -35.562 -15.258 1 98.69 118 VAL B N 1
ATOM 3114 C CA . VAL B 1 118 ? 4.277 -35.25 -14.625 1 98.69 118 VAL B CA 1
ATOM 3115 C C . VAL B 1 118 ? 3.203 -35.062 -15.695 1 98.69 118 VAL B C 1
ATOM 3117 O O . VAL B 1 118 ? 2.119 -35.656 -15.602 1 98.69 118 VAL B O 1
ATOM 3120 N N . LEU B 1 119 ? 3.508 -34.281 -16.703 1 98.75 119 LEU B N 1
ATOM 3121 C CA . LEU B 1 119 ? 2.541 -34 -17.766 1 98.75 119 LEU B CA 1
ATOM 3122 C C . LEU B 1 119 ? 2.197 -35.281 -18.547 1 98.75 119 LEU B C 1
ATOM 3124 O O . LEU B 1 119 ? 1.066 -35.438 -19.016 1 98.75 119 LEU B O 1
ATOM 3128 N N . GLN B 1 120 ? 3.145 -36.156 -18.672 1 98.38 120 GLN B N 1
ATOM 3129 C CA . GLN B 1 120 ? 2.912 -37.406 -19.375 1 98.38 120 GLN B CA 1
ATOM 3130 C C . GLN B 1 120 ? 2.057 -38.375 -18.547 1 98.38 120 GLN B C 1
ATOM 3132 O O . GLN B 1 120 ? 1.232 -39.094 -19.094 1 98.38 120 GLN B O 1
ATOM 3137 N N . GLN B 1 121 ? 2.264 -38.344 -17.344 1 98 121 GLN B N 1
ATOM 3138 C CA . GLN B 1 121 ? 1.54 -39.25 -16.469 1 98 121 GLN B CA 1
ATOM 3139 C C . GLN B 1 121 ? 0.056 -38.906 -16.406 1 98 121 GLN B C 1
ATOM 3141 O O . GLN B 1 121 ? -0.792 -39.781 -16.266 1 98 121 GLN B O 1
ATOM 3146 N N . TRP B 1 122 ? -0.303 -37.656 -16.422 1 98.25 122 TRP B N 1
ATOM 3147 C CA . TRP B 1 122 ? -1.691 -37.219 -16.344 1 98.25 122 TRP B CA 1
ATOM 3148 C C . TRP B 1 122 ? -2.053 -36.344 -17.547 1 98.25 122 TRP B C 1
ATOM 3150 O O . TRP B 1 122 ? -2.273 -35.156 -17.406 1 98.25 122 TRP B O 1
ATOM 3160 N N . PRO B 1 123 ? -2.266 -36.938 -18.672 1 97.31 123 PRO B N 1
ATOM 3161 C CA . PRO B 1 123 ? -2.447 -36.188 -19.922 1 97.31 123 PRO B CA 1
ATOM 3162 C C . PRO B 1 123 ? -3.797 -35.469 -20 1 97.31 123 PRO B C 1
ATOM 3164 O O . PRO B 1 123 ? -4.008 -34.656 -20.891 1 97.31 123 PRO B O 1
ATOM 3167 N N . GLN B 1 124 ? -4.699 -35.75 -19.047 1 96.88 124 GLN B N 1
ATOM 3168 C CA . GLN B 1 124 ? -6.016 -35.125 -19.125 1 96.88 124 GLN B CA 1
ATOM 3169 C C . GLN B 1 124 ? -6.172 -34.062 -18.062 1 96.88 124 GLN B C 1
ATOM 3171 O O . GLN B 1 124 ? -7.184 -33.344 -18.016 1 96.88 124 GLN B O 1
ATOM 3176 N N . THR B 1 125 ? -5.215 -33.938 -17.219 1 98.38 125 THR B N 1
ATOM 3177 C CA . THR B 1 125 ? -5.289 -33 -16.094 1 98.38 125 THR B CA 1
ATOM 3178 C C . THR B 1 125 ? -4.805 -31.625 -16.5 1 98.38 125 THR B C 1
ATOM 3180 O O . THR B 1 125 ? -3.824 -31.484 -17.234 1 98.38 125 THR B O 1
ATOM 3183 N N . PHE B 1 126 ? -5.57 -30.609 -16.141 1 98.69 126 PHE B N 1
ATOM 3184 C CA . PHE B 1 126 ? -5.125 -29.234 -16.328 1 98.69 126 PHE B CA 1
ATOM 3185 C C . PHE B 1 126 ? -4.086 -28.844 -15.273 1 98.69 126 PHE B C 1
ATOM 3187 O O . PHE B 1 126 ? -4.27 -29.125 -14.086 1 98.69 126 PHE B O 1
ATOM 3194 N N . PHE B 1 127 ? -2.975 -28.219 -15.695 1 98.88 127 PHE B N 1
ATOM 3195 C CA . PHE B 1 127 ? -1.901 -27.828 -14.781 1 98.88 127 PHE B CA 1
ATOM 3196 C C . PHE B 1 127 ? -1.667 -26.328 -14.82 1 98.88 127 PHE B C 1
ATOM 3198 O O . PHE B 1 127 ? -1.606 -25.734 -15.898 1 98.88 127 PHE B O 1
ATOM 3205 N N . TYR B 1 128 ? -1.635 -25.703 -13.695 1 98.88 128 TYR B N 1
ATOM 3206 C CA . TYR B 1 128 ? -1.026 -24.391 -13.531 1 98.88 128 TYR B CA 1
ATOM 3207 C C . TYR B 1 128 ? 0.451 -24.516 -13.18 1 98.88 128 TYR B C 1
ATOM 3209 O O . TYR B 1 128 ? 0.817 -25.25 -12.258 1 98.88 128 TYR B O 1
ATOM 3217 N N . ILE B 1 129 ? 1.256 -23.844 -13.906 1 98.81 129 ILE B N 1
ATOM 3218 C CA . ILE B 1 129 ? 2.699 -23.938 -13.727 1 98.81 129 ILE B CA 1
ATOM 3219 C C . ILE B 1 129 ? 3.256 -22.625 -13.203 1 98.81 129 ILE B C 1
ATOM 3221 O O . ILE B 1 129 ? 3.211 -21.609 -13.906 1 98.81 129 ILE B O 1
ATOM 3225 N N . ASP B 1 130 ? 3.766 -22.609 -12.016 1 98.06 130 ASP B N 1
ATOM 3226 C CA . ASP B 1 130 ? 4.324 -21.438 -11.352 1 98.06 130 ASP B CA 1
ATOM 3227 C C . ASP B 1 130 ? 5.848 -21.438 -11.43 1 98.06 130 ASP B C 1
ATOM 3229 O O . ASP B 1 130 ? 6.508 -22.281 -10.82 1 98.06 130 ASP B O 1
ATOM 3233 N N . ILE B 1 131 ? 6.414 -20.547 -12.117 1 96.75 131 ILE B N 1
ATOM 3234 C CA . ILE B 1 131 ? 7.863 -20.453 -12.258 1 96.75 131 ILE B CA 1
ATOM 3235 C C . ILE B 1 131 ? 8.461 -19.812 -11 1 96.75 131 ILE B C 1
ATOM 3237 O O . ILE B 1 131 ? 8.133 -18.688 -10.648 1 96.75 131 ILE B O 1
ATOM 3241 N N . LYS B 1 132 ? 9.273 -20.547 -10.312 1 91.19 132 LYS B N 1
ATOM 3242 C CA . LYS B 1 132 ? 10.008 -20.094 -9.148 1 91.19 132 LYS B CA 1
ATOM 3243 C C . LYS B 1 132 ? 11.508 -20.281 -9.328 1 91.19 132 LYS B C 1
ATOM 3245 O O . LYS B 1 132 ? 12.164 -20.906 -8.492 1 91.19 132 LYS B O 1
ATOM 3250 N N . SER B 1 133 ? 12.07 -19.859 -10.328 1 85.25 133 SER B N 1
ATOM 3251 C CA . SER B 1 133 ? 13.477 -20.062 -10.664 1 85.25 133 SER B CA 1
ATOM 3252 C C . SER B 1 133 ? 14.297 -18.797 -10.406 1 85.25 133 SER B C 1
ATOM 3254 O O . SER B 1 133 ? 14.594 -18.047 -11.336 1 85.25 133 SER B O 1
ATOM 3256 N N . PRO B 1 134 ? 14.812 -18.656 -9.211 1 79.88 134 PRO B N 1
ATOM 3257 C CA . PRO B 1 134 ? 15.461 -17.406 -8.844 1 79.88 134 PRO B CA 1
ATOM 3258 C C . PRO B 1 134 ? 16.672 -17.078 -9.711 1 79.88 134 PRO B C 1
ATOM 3260 O O . PRO B 1 134 ? 17.031 -15.906 -9.883 1 79.88 134 PRO B O 1
ATOM 3263 N N . ASP B 1 135 ? 17.281 -18.062 -10.297 1 90 135 ASP B N 1
ATOM 3264 C CA . ASP B 1 135 ? 18.562 -17.797 -10.938 1 90 135 ASP B CA 1
ATOM 3265 C C . ASP B 1 135 ? 18.516 -18.125 -12.422 1 90 135 ASP B C 1
ATOM 3267 O O . ASP B 1 135 ? 19.516 -17.953 -13.133 1 90 135 ASP B O 1
ATOM 3271 N N . ALA B 1 136 ? 17.469 -18.625 -12.914 1 93 136 ALA B N 1
ATOM 3272 C CA . ALA B 1 136 ? 17.375 -18.969 -14.328 1 93 136 ALA B CA 1
ATOM 3273 C C . ALA B 1 136 ? 17.203 -17.719 -15.188 1 93 136 ALA B C 1
ATOM 3275 O O . ALA B 1 136 ? 16.531 -16.766 -14.766 1 93 136 ALA B O 1
ATOM 3276 N N . ASP B 1 137 ? 17.812 -17.75 -16.312 1 96.75 137 ASP B N 1
ATOM 3277 C CA . ASP B 1 137 ? 17.484 -16.734 -17.312 1 96.75 137 ASP B CA 1
ATOM 3278 C C . ASP B 1 137 ? 16.047 -16.859 -17.781 1 96.75 137 ASP B C 1
ATOM 3280 O O . ASP B 1 137 ? 15.602 -17.953 -18.172 1 96.75 137 ASP B O 1
ATOM 3284 N N . PRO B 1 138 ? 15.344 -15.828 -17.75 1 97.5 138 PRO B N 1
ATOM 3285 C CA . PRO B 1 138 ? 13.914 -15.891 -18.062 1 97.5 138 PRO B CA 1
ATOM 3286 C C . PRO B 1 138 ? 13.641 -16.438 -19.469 1 97.5 138 PRO B C 1
ATOM 3288 O O . PRO B 1 138 ? 12.727 -17.25 -19.641 1 97.5 138 PRO B O 1
ATOM 3291 N N . ALA B 1 139 ? 14.406 -16 -20.438 1 97.81 139 ALA B N 1
ATOM 3292 C CA . ALA B 1 139 ? 14.195 -16.469 -21.797 1 97.81 139 ALA B CA 1
ATOM 3293 C C . ALA B 1 139 ? 14.477 -17.969 -21.922 1 97.81 139 ALA B C 1
ATOM 3295 O O . ALA B 1 139 ? 13.75 -18.703 -22.594 1 97.81 139 ALA B O 1
ATOM 3296 N N . VAL B 1 140 ? 15.531 -18.406 -21.297 1 98.19 140 VAL B N 1
ATOM 3297 C CA . VAL B 1 140 ? 15.891 -19.828 -21.312 1 98.19 140 VAL B CA 1
ATOM 3298 C C . VAL B 1 140 ? 14.789 -20.641 -20.641 1 98.19 140 VAL B C 1
ATOM 3300 O O . VAL B 1 140 ? 14.375 -21.688 -21.141 1 98.19 140 VAL B O 1
ATOM 3303 N N . MET B 1 141 ? 14.32 -20.156 -19.531 1 98.19 141 MET B N 1
ATOM 3304 C CA . MET B 1 141 ? 13.211 -20.812 -18.828 1 98.19 141 MET B CA 1
ATOM 3305 C C . MET B 1 141 ? 12.008 -20.969 -19.75 1 98.19 141 MET B C 1
ATOM 3307 O O . MET B 1 141 ? 11.414 -22.047 -19.844 1 98.19 141 MET B O 1
ATOM 3311 N N . GLY B 1 142 ? 11.672 -19.891 -20.453 1 98.31 142 GLY B N 1
ATOM 3312 C CA . GLY B 1 142 ? 10.547 -19.922 -21.375 1 98.31 142 GLY B CA 1
ATOM 3313 C C . GLY B 1 142 ? 10.719 -20.938 -22.484 1 98.31 142 GLY B C 1
ATOM 3314 O O . GLY B 1 142 ? 9.781 -21.672 -22.812 1 98.31 142 GLY B O 1
ATOM 3315 N N . GLU B 1 143 ? 11.891 -21 -23.031 1 98.38 143 GLU B N 1
ATOM 3316 C CA . GLU B 1 143 ? 12.172 -21.922 -24.109 1 98.38 143 GLU B CA 1
ATOM 3317 C C . GLU B 1 143 ? 12.102 -23.375 -23.641 1 98.38 143 GLU B C 1
ATOM 3319 O O . GLU B 1 143 ? 11.547 -24.234 -24.328 1 98.38 143 GLU B O 1
ATOM 3324 N N . ARG B 1 144 ? 12.672 -23.609 -22.516 1 98.44 144 ARG B N 1
ATOM 3325 C CA . ARG B 1 144 ? 12.648 -24.953 -21.953 1 98.44 144 ARG B CA 1
ATOM 3326 C C . ARG B 1 144 ? 11.227 -25.391 -21.641 1 98.44 144 ARG B C 1
ATOM 3328 O O . ARG B 1 144 ? 10.859 -26.547 -21.891 1 98.44 144 ARG B O 1
ATOM 3335 N N . LEU B 1 145 ? 10.445 -24.516 -21.141 1 98.62 145 LEU B N 1
ATOM 3336 C CA . LEU B 1 145 ? 9.047 -24.828 -20.859 1 98.62 145 LEU B CA 1
ATOM 3337 C C . LEU B 1 145 ? 8.289 -25.141 -22.156 1 98.62 145 LEU B C 1
ATOM 3339 O O . LEU B 1 145 ? 7.543 -26.109 -22.219 1 98.62 145 LEU B O 1
ATOM 3343 N N . LEU B 1 146 ? 8.531 -24.297 -23.141 1 98.75 146 LEU B N 1
ATOM 3344 C CA . LEU B 1 146 ? 7.852 -24.516 -24.406 1 98.75 146 LEU B CA 1
ATOM 3345 C C . LEU B 1 146 ? 8.172 -25.891 -24.984 1 98.75 146 LEU B C 1
ATOM 3347 O O . LEU B 1 146 ? 7.285 -26.578 -25.484 1 98.75 146 LEU B O 1
ATOM 3351 N N . GLU B 1 147 ? 9.43 -26.234 -24.906 1 98.69 147 GLU B N 1
ATOM 3352 C CA . GLU B 1 147 ? 9.859 -27.547 -25.406 1 98.69 147 GLU B CA 1
ATOM 3353 C C . GLU B 1 147 ? 9.117 -28.672 -24.703 1 98.69 147 GLU B C 1
ATOM 3355 O O . GLU B 1 147 ? 8.578 -29.578 -25.359 1 98.69 147 GLU B O 1
ATOM 3360 N N . VAL B 1 148 ? 9.031 -28.625 -23.406 1 98.75 148 VAL B N 1
ATOM 3361 C CA . VAL B 1 148 ? 8.352 -29.656 -22.625 1 98.75 148 VAL B CA 1
ATOM 3362 C C . VAL B 1 148 ? 6.867 -29.672 -22.984 1 98.75 148 VAL B C 1
ATOM 3364 O O . VAL B 1 148 ? 6.285 -30.75 -23.188 1 98.75 148 VAL B O 1
ATOM 3367 N N . LEU B 1 149 ? 6.266 -28.5 -23.109 1 98.81 149 LEU B N 1
ATOM 3368 C CA . LEU B 1 149 ? 4.828 -28.406 -23.344 1 98.81 149 LEU B CA 1
ATOM 3369 C C . LEU B 1 149 ? 4.473 -28.891 -24.734 1 98.81 149 LEU B C 1
ATOM 3371 O O . LEU B 1 149 ? 3.416 -29.5 -24.938 1 98.81 149 LEU B O 1
ATOM 3375 N N . LYS B 1 150 ? 5.328 -28.656 -25.703 1 98.56 150 LYS B N 1
ATOM 3376 C CA . LYS B 1 150 ? 5.117 -29.172 -27.062 1 98.56 150 LYS B CA 1
ATOM 3377 C C . LYS B 1 150 ? 5.297 -30.688 -27.109 1 98.56 150 LYS B C 1
ATOM 3379 O O . LYS B 1 150 ? 4.465 -31.406 -27.672 1 98.56 150 LYS B O 1
ATOM 3384 N N . ASN B 1 151 ? 6.363 -31.172 -26.469 1 98.19 151 ASN B N 1
ATOM 3385 C CA . ASN B 1 151 ? 6.68 -32.594 -26.484 1 98.19 151 ASN B CA 1
ATOM 3386 C C . ASN B 1 151 ? 5.594 -33.406 -25.812 1 98.19 151 ASN B C 1
ATOM 3388 O O . ASN B 1 151 ? 5.383 -34.594 -26.156 1 98.19 151 ASN B O 1
ATOM 3392 N N . THR B 1 152 ? 4.902 -32.812 -24.859 1 98.38 152 THR B N 1
ATOM 3393 C CA . THR B 1 152 ? 3.869 -33.531 -24.109 1 98.38 152 THR B CA 1
ATOM 3394 C C . THR B 1 152 ? 2.48 -33.156 -24.625 1 98.38 152 THR B C 1
ATOM 3396 O O . THR B 1 152 ? 1.472 -33.594 -24.062 1 98.38 152 THR B O 1
ATOM 3399 N N . HIS B 1 153 ? 2.32 -32.375 -25.609 1 97.94 153 HIS B N 1
ATOM 3400 C CA . HIS B 1 153 ? 1.06 -31.922 -26.172 1 97.94 153 HIS B CA 1
ATOM 3401 C C . HIS B 1 153 ? 0.16 -31.328 -25.094 1 97.94 153 HIS B C 1
ATOM 3403 O O . HIS B 1 153 ? -1.026 -31.656 -25.031 1 97.94 153 HIS B O 1
ATOM 3409 N N . SER B 1 154 ? 0.77 -30.359 -24.297 1 98.25 154 SER B N 1
ATOM 3410 C CA . SER B 1 154 ? 0.075 -29.906 -23.094 1 98.25 154 SER B CA 1
ATOM 3411 C C . SER B 1 154 ? -0.293 -28.422 -23.203 1 98.25 154 SER B C 1
ATOM 3413 O O . SER B 1 154 ? -0.837 -27.844 -22.266 1 98.25 154 SER B O 1
ATOM 3415 N N . LEU B 1 155 ? -0.125 -27.766 -24.328 1 98.06 155 LEU B N 1
ATOM 3416 C CA . LEU B 1 155 ? -0.286 -26.312 -24.438 1 98.06 155 LEU B CA 1
ATOM 3417 C C . LEU B 1 155 ? -1.729 -25.906 -24.172 1 98.06 155 LEU B C 1
ATOM 3419 O O . LEU B 1 155 ? -1.982 -24.812 -23.672 1 98.06 155 LEU B O 1
ATOM 3423 N N . ASP B 1 156 ? -2.676 -26.781 -24.391 1 97.06 156 ASP B N 1
ATOM 3424 C CA . ASP B 1 156 ? -4.086 -26.422 -24.25 1 97.06 156 ASP B CA 1
ATOM 3425 C C . ASP B 1 156 ? -4.59 -26.766 -22.844 1 97.06 156 ASP B C 1
ATOM 3427 O O . ASP B 1 156 ? -5.758 -26.516 -22.531 1 97.06 156 ASP B O 1
ATOM 3431 N N . ARG B 1 157 ? -3.764 -27.297 -22.031 1 98 157 ARG B N 1
ATOM 3432 C CA . ARG B 1 157 ? -4.227 -27.703 -20.703 1 98 157 ARG B CA 1
ATOM 3433 C C . ARG B 1 157 ? -3.262 -27.219 -19.625 1 98 157 ARG B C 1
ATOM 3435 O O . ARG B 1 157 ? -3.086 -27.891 -18.594 1 98 157 ARG B O 1
ATOM 3442 N N . VAL B 1 158 ? -2.547 -26.094 -19.938 1 98.56 158 VAL B N 1
ATOM 3443 C CA . VAL B 1 158 ? -1.683 -25.469 -18.938 1 98.56 158 VAL B CA 1
ATOM 3444 C C . VAL B 1 158 ? -1.905 -23.969 -18.922 1 98.56 158 VAL B C 1
ATOM 3446 O O . VAL B 1 158 ? -2.48 -23.406 -19.859 1 98.56 158 VAL B O 1
ATOM 3449 N N . ARG B 1 159 ? -1.49 -23.391 -17.938 1 98.5 159 ARG B N 1
ATOM 3450 C CA . ARG B 1 159 ? -1.344 -21.938 -17.812 1 98.5 159 ARG B CA 1
ATOM 3451 C C . ARG B 1 159 ? -0.205 -21.578 -16.875 1 98.5 159 ARG B C 1
ATOM 3453 O O . ARG B 1 159 ? -0.077 -22.172 -15.789 1 98.5 159 ARG B O 1
ATOM 3460 N N . VAL B 1 160 ? 0.574 -20.625 -17.281 1 98.62 160 VAL B N 1
ATOM 3461 C CA . VAL B 1 160 ? 1.814 -20.359 -16.562 1 98.62 160 VAL B CA 1
ATOM 3462 C C . VAL B 1 160 ? 1.659 -19.094 -15.719 1 98.62 160 VAL B C 1
ATOM 3464 O O . VAL B 1 160 ? 1.034 -18.125 -16.156 1 98.62 160 VAL B O 1
ATOM 3467 N N . TYR B 1 161 ? 2.229 -19.109 -14.539 1 97.81 161 TYR B N 1
ATOM 3468 C CA . TYR B 1 161 ? 2.252 -18.031 -13.555 1 97.81 161 TYR B CA 1
ATOM 3469 C C . TYR B 1 161 ? 3.668 -17.781 -13.055 1 97.81 161 TYR B C 1
ATOM 3471 O O . TYR B 1 161 ? 4.555 -18.609 -13.242 1 97.81 161 TYR B O 1
ATOM 3479 N N . SER B 1 162 ? 3.834 -16.625 -12.516 1 96.25 162 SER B N 1
ATOM 3480 C CA . SER B 1 162 ? 5.062 -16.312 -11.797 1 96.25 162 SER B CA 1
ATOM 3481 C C . SER B 1 162 ? 4.871 -15.094 -10.891 1 96.25 162 SER B C 1
ATOM 3483 O O . SER B 1 162 ? 4.16 -14.156 -11.25 1 96.25 162 SER B O 1
ATOM 3485 N N . THR B 1 163 ? 5.586 -15.102 -9.742 1 93.56 163 THR B N 1
ATOM 3486 C CA . THR B 1 163 ? 5.586 -13.93 -8.883 1 93.56 163 THR B CA 1
ATOM 3487 C C . THR B 1 163 ? 6.531 -12.859 -9.43 1 93.56 163 THR B C 1
ATOM 3489 O O . THR B 1 163 ? 6.48 -11.703 -9 1 93.56 163 THR B O 1
ATOM 3492 N N . GLU B 1 164 ? 7.355 -13.305 -10.344 1 92.62 164 GLU B N 1
ATOM 3493 C CA . GLU B 1 164 ? 8.297 -12.367 -10.969 1 92.62 164 GLU B CA 1
ATOM 3494 C C . GLU B 1 164 ? 7.863 -12.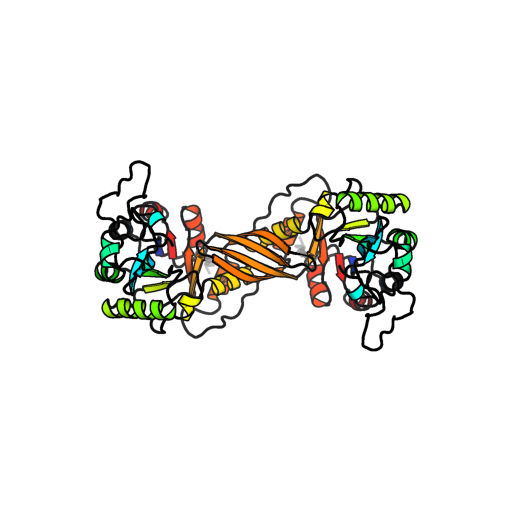016 -12.391 1 92.62 164 GLU B C 1
ATOM 3496 O O . GLU B 1 164 ? 7.805 -12.891 -13.258 1 92.62 164 GLU B O 1
ATOM 3501 N N . ASP B 1 165 ? 7.758 -10.797 -12.672 1 92.62 165 ASP B N 1
ATOM 3502 C CA . ASP B 1 165 ? 7.254 -10.312 -13.953 1 92.62 165 ASP B CA 1
ATOM 3503 C C . ASP B 1 165 ? 8.172 -10.719 -15.094 1 92.62 165 ASP B C 1
ATOM 3505 O O . ASP B 1 165 ? 7.715 -10.961 -16.219 1 92.62 165 ASP B O 1
ATOM 3509 N N . ARG B 1 166 ? 9.422 -10.773 -14.797 1 94.12 166 ARG B N 1
ATOM 3510 C CA . ARG B 1 166 ? 10.391 -11.023 -15.852 1 94.12 166 ARG B CA 1
ATOM 3511 C C . ARG B 1 166 ? 10.148 -12.375 -16.516 1 94.12 166 ARG B C 1
ATOM 3513 O O . ARG B 1 166 ? 10.398 -12.547 -17.703 1 94.12 166 ARG B O 1
ATOM 3520 N N . TYR B 1 167 ? 9.672 -13.383 -15.828 1 96.19 167 TYR B N 1
ATOM 3521 C CA . TYR B 1 167 ? 9.422 -14.703 -16.406 1 96.19 167 TYR B CA 1
ATOM 3522 C C . TYR B 1 167 ? 8.172 -14.68 -17.281 1 96.19 167 TYR B C 1
ATOM 3524 O O . TYR B 1 167 ? 8.148 -15.305 -18.344 1 96.19 167 TYR B O 1
ATOM 3532 N N . ILE B 1 168 ? 7.152 -13.969 -16.812 1 96.25 168 ILE B N 1
ATOM 3533 C CA . ILE B 1 168 ? 5.934 -13.859 -17.609 1 96.25 168 ILE B CA 1
ATOM 3534 C C . ILE B 1 168 ? 6.234 -13.117 -18.906 1 96.25 168 ILE B C 1
ATOM 3536 O O . ILE B 1 168 ? 5.805 -13.539 -19.984 1 96.25 168 ILE B O 1
ATOM 3540 N N . ALA B 1 169 ? 6.988 -12.094 -18.828 1 95.81 169 ALA B N 1
ATOM 3541 C CA . ALA B 1 169 ? 7.316 -11.258 -19.969 1 95.81 169 ALA B CA 1
ATOM 3542 C C . ALA B 1 169 ? 8.125 -12.031 -21 1 95.81 169 ALA B C 1
ATOM 3544 O O . ALA B 1 169 ? 8.031 -11.773 -22.203 1 95.81 169 ALA B O 1
ATOM 3545 N N . ALA B 1 170 ? 8.859 -12.969 -20.562 1 97.38 170 ALA B N 1
ATOM 3546 C CA . ALA B 1 170 ? 9.812 -13.656 -21.438 1 97.38 170 ALA B CA 1
ATOM 3547 C C . ALA B 1 170 ? 9.188 -14.906 -22.047 1 97.38 170 ALA B C 1
ATOM 3549 O O . ALA B 1 170 ? 9.789 -15.547 -22.922 1 97.38 170 ALA B O 1
ATOM 3550 N N . LEU B 1 171 ? 7.977 -15.258 -21.641 1 97.81 171 LEU B N 1
ATOM 3551 C CA . LEU B 1 171 ? 7.355 -16.484 -22.141 1 97.81 171 LEU B CA 1
ATOM 3552 C C . LEU B 1 171 ? 7.066 -16.375 -23.641 1 97.81 171 LEU B C 1
ATOM 3554 O O . LEU B 1 171 ? 6.539 -15.359 -24.109 1 97.81 171 LEU B O 1
ATOM 3558 N N . PRO B 1 172 ? 7.422 -17.438 -24.391 1 97.75 172 PRO B N 1
ATOM 3559 C CA . PRO B 1 172 ? 7.02 -17.453 -25.797 1 97.75 172 PRO B CA 1
ATOM 3560 C C . PRO B 1 172 ? 5.512 -17.312 -25.984 1 97.75 172 PRO B C 1
ATOM 3562 O O . PRO B 1 172 ? 4.738 -17.75 -25.125 1 97.75 172 PRO B O 1
ATOM 3565 N N . GLN B 1 173 ? 5.043 -16.891 -27.078 1 95.31 173 GLN B N 1
ATOM 3566 C CA . GLN B 1 173 ? 3.672 -16.484 -27.375 1 95.31 173 GLN B CA 1
ATOM 3567 C C . GLN B 1 173 ? 2.703 -17.641 -27.219 1 95.31 173 GLN B C 1
ATOM 3569 O O . GLN B 1 173 ? 1.583 -17.469 -26.734 1 95.31 173 GLN B O 1
ATOM 3574 N N . PRO B 1 174 ? 3.068 -18.844 -27.609 1 96.75 174 PRO B N 1
ATOM 3575 C CA . PRO B 1 174 ? 2.102 -19.953 -27.562 1 96.75 174 PRO B CA 1
ATOM 3576 C C . PRO B 1 174 ? 1.741 -20.375 -26.141 1 96.75 174 PRO B C 1
ATOM 3578 O O . PRO B 1 174 ? 0.745 -21.062 -25.938 1 96.75 174 PRO B O 1
ATOM 3581 N N . ILE B 1 175 ? 2.537 -20 -25.203 1 97.88 175 ILE B N 1
ATOM 3582 C CA . ILE B 1 175 ? 2.326 -20.453 -23.844 1 97.88 175 ILE B CA 1
ATOM 3583 C C . ILE B 1 175 ? 1.241 -19.625 -23.172 1 97.88 175 ILE B C 1
ATOM 3585 O O . ILE B 1 175 ? 1.41 -18.406 -22.984 1 97.88 175 ILE B O 1
ATOM 3589 N N . PRO B 1 176 ? 0.128 -20.25 -22.891 1 97.56 176 PRO B N 1
ATOM 3590 C CA . PRO B 1 176 ? -0.872 -19.516 -22.109 1 97.56 176 PRO B CA 1
ATOM 3591 C C . PRO B 1 176 ? -0.348 -19.062 -20.75 1 97.56 176 PRO B C 1
ATOM 3593 O O . PRO B 1 176 ? 0.396 -19.797 -20.094 1 97.56 176 PRO B O 1
ATOM 3596 N N . ARG B 1 177 ? -0.692 -17.891 -20.297 1 97.56 177 ARG B N 1
ATOM 3597 C CA . ARG B 1 177 ? -0.127 -17.359 -19.062 1 97.56 177 ARG B CA 1
ATOM 3598 C C . ARG B 1 177 ? -1.121 -16.438 -18.344 1 97.56 177 ARG B C 1
ATOM 3600 O O . ARG B 1 177 ? -2.111 -16.016 -18.938 1 97.56 177 ARG B O 1
ATOM 3607 N N . PHE B 1 178 ? -0.87 -16.172 -17.172 1 97.12 178 PHE B N 1
ATOM 3608 C CA . PHE B 1 178 ? -1.587 -15.188 -16.359 1 97.12 178 PHE B CA 1
ATOM 3609 C C . PHE B 1 178 ? -1.126 -13.773 -16.688 1 97.12 178 PHE B C 1
ATOM 3611 O O . PHE B 1 178 ? -0 -13.578 -17.156 1 97.12 178 PHE B O 1
ATOM 3618 N N . VAL B 1 179 ? -2.033 -12.852 -16.469 1 94.88 179 VAL B N 1
ATOM 3619 C CA . VAL B 1 179 ? -1.565 -11.477 -16.312 1 94.88 179 VAL B CA 1
ATOM 3620 C C . VAL B 1 179 ? -0.553 -11.406 -15.172 1 94.88 179 VAL B C 1
ATOM 3622 O O . VAL B 1 179 ? -0.683 -12.109 -14.172 1 94.88 179 VAL B O 1
ATOM 3625 N N . SER B 1 180 ? 0.442 -10.617 -15.359 1 95.06 180 SER B N 1
ATOM 3626 C CA . SER B 1 180 ? 1.488 -10.562 -14.344 1 95.06 180 SER B CA 1
ATOM 3627 C C . SER B 1 180 ? 0.908 -10.25 -12.969 1 95.06 180 SER B C 1
ATOM 3629 O O . SER B 1 180 ? -0.118 -9.578 -12.859 1 95.06 180 SER B O 1
ATOM 3631 N N . ARG B 1 181 ? 1.566 -10.742 -11.969 1 95.56 181 ARG B N 1
ATOM 3632 C CA . ARG B 1 181 ? 1.128 -10.5 -10.602 1 95.56 181 ARG B CA 1
ATOM 3633 C C . ARG B 1 181 ? 1.152 -9.016 -10.273 1 95.56 181 ARG B C 1
ATOM 3635 O O . ARG B 1 181 ? 0.26 -8.508 -9.586 1 95.56 181 ARG B O 1
ATOM 3642 N N . SER B 1 182 ? 2.178 -8.258 -10.758 1 94.06 182 SER B N 1
ATOM 3643 C CA . SER B 1 182 ? 2.293 -6.824 -10.516 1 94.06 182 SER B CA 1
ATOM 3644 C C . SER B 1 182 ? 1.103 -6.07 -11.094 1 94.06 182 SER B C 1
ATOM 3646 O O . SER B 1 182 ? 0.543 -5.184 -10.445 1 94.06 182 SER B O 1
ATOM 3648 N N . GLU B 1 183 ? 0.765 -6.449 -12.258 1 93.62 183 GLU B N 1
ATOM 3649 C CA . GLU B 1 183 ? -0.383 -5.805 -12.883 1 93.62 183 GLU B CA 1
ATOM 3650 C C . GLU B 1 183 ? -1.676 -6.129 -12.141 1 93.62 183 GLU B C 1
ATOM 3652 O O . GLU B 1 183 ? -2.512 -5.25 -11.93 1 93.62 183 GLU B O 1
ATOM 3657 N N . THR B 1 184 ? -1.828 -7.375 -11.828 1 95.31 184 THR B N 1
ATOM 3658 C CA . THR B 1 184 ? -3.012 -7.797 -11.086 1 95.31 184 THR B CA 1
ATOM 3659 C C . THR B 1 184 ? -3.117 -7.051 -9.766 1 95.31 184 THR B C 1
ATOM 3661 O O . THR B 1 184 ? -4.172 -6.5 -9.438 1 95.31 184 THR B O 1
ATOM 3664 N N . ARG B 1 185 ? -2.021 -6.965 -9.047 1 96.38 185 ARG B N 1
ATOM 3665 C CA . ARG B 1 185 ? -1.989 -6.277 -7.762 1 96.38 185 ARG B CA 1
ATOM 3666 C C . ARG B 1 185 ? -2.27 -4.789 -7.93 1 96.38 185 ARG B C 1
ATOM 3668 O O . ARG B 1 185 ? -3.018 -4.199 -7.145 1 96.38 185 ARG B O 1
ATOM 3675 N N . THR B 1 186 ? -1.624 -4.188 -8.883 1 95.75 186 THR B N 1
ATOM 3676 C CA . THR B 1 186 ? -1.791 -2.76 -9.133 1 95.75 186 THR B CA 1
ATOM 3677 C C . THR B 1 186 ? -3.25 -2.432 -9.438 1 95.75 186 THR B C 1
ATOM 3679 O O . THR B 1 186 ? -3.805 -1.477 -8.891 1 95.75 186 THR B O 1
ATOM 3682 N N . ARG B 1 187 ? -3.82 -3.248 -10.297 1 94.81 187 ARG B N 1
ATOM 3683 C CA . ARG B 1 187 ? -5.223 -3.041 -10.641 1 94.81 187 ARG B CA 1
ATOM 3684 C C . ARG B 1 187 ? -6.117 -3.176 -9.414 1 94.81 187 ARG B C 1
ATOM 3686 O O . ARG B 1 187 ? -6.977 -2.328 -9.164 1 94.81 187 ARG B O 1
ATOM 3693 N N . LEU B 1 188 ? -5.918 -4.234 -8.68 1 96.62 188 LEU B N 1
ATOM 3694 C CA . LEU B 1 188 ? -6.711 -4.465 -7.48 1 96.62 188 LEU B CA 1
ATOM 3695 C C . LEU B 1 188 ? -6.543 -3.318 -6.488 1 96.62 188 LEU B C 1
ATOM 3697 O O . LEU B 1 188 ? -7.527 -2.818 -5.938 1 96.62 188 LEU B O 1
ATOM 3701 N N . ALA B 1 189 ? -5.316 -2.867 -6.316 1 96.25 189 ALA B N 1
ATOM 3702 C CA . ALA B 1 189 ? -5.023 -1.778 -5.387 1 96.25 189 ALA B CA 1
ATOM 3703 C C . ALA B 1 189 ? -5.715 -0.488 -5.82 1 96.25 189 ALA B C 1
ATOM 3705 O O . ALA B 1 189 ? -6.27 0.236 -4.992 1 96.25 189 ALA B O 1
ATOM 3706 N N . ASN B 1 190 ? -5.672 -0.201 -7.055 1 95.56 190 ASN B N 1
ATOM 3707 C CA . ASN B 1 190 ? -6.254 1.04 -7.555 1 95.56 190 ASN B CA 1
ATOM 3708 C C . ASN B 1 190 ? -7.773 1.037 -7.426 1 95.56 190 ASN B C 1
ATOM 3710 O O . ASN B 1 190 ? -8.375 2.062 -7.105 1 95.56 190 ASN B O 1
ATOM 3714 N N . VAL B 1 191 ? -8.359 -0.097 -7.691 1 95.75 191 VAL B N 1
ATOM 3715 C CA . VAL B 1 191 ? -9.797 -0.193 -7.48 1 95.75 191 VAL B CA 1
ATOM 3716 C C . VAL B 1 191 ? -10.117 0.022 -6.004 1 95.75 191 VAL B C 1
ATOM 3718 O O . VAL B 1 191 ? -11.008 0.804 -5.664 1 95.75 191 VAL B O 1
ATOM 3721 N N . SER B 1 192 ? -9.367 -0.636 -5.16 1 96 192 SER B N 1
ATOM 3722 C CA . SER B 1 192 ? -9.656 -0.63 -3.732 1 96 192 SER B CA 1
ATOM 3723 C C . SER B 1 192 ? -9.391 0.739 -3.117 1 96 192 SER B C 1
ATOM 3725 O O . SER B 1 192 ? -10.172 1.224 -2.299 1 96 192 SER B O 1
ATOM 3727 N N . LEU B 1 193 ? -8.344 1.426 -3.521 1 96.25 193 LEU B N 1
ATOM 3728 C CA . LEU B 1 193 ? -7.879 2.621 -2.824 1 96.25 193 LEU B CA 1
ATOM 3729 C C . LEU B 1 193 ? -8.469 3.879 -3.453 1 96.25 193 LEU B C 1
ATOM 3731 O O . LEU B 1 193 ? -8.516 4.934 -2.814 1 96.25 193 LEU B O 1
ATOM 3735 N N . SER B 1 194 ? -8.898 3.768 -4.762 1 94.19 194 SER B N 1
ATOM 3736 C CA . SER B 1 194 ? -9.32 5.008 -5.398 1 94.19 194 SER B CA 1
ATOM 3737 C C . SER B 1 194 ? -10.523 4.777 -6.305 1 94.19 194 SER B C 1
ATOM 3739 O O . SER B 1 194 ? -10.938 5.68 -7.039 1 94.19 194 SER B O 1
ATOM 3741 N N . HIS B 1 195 ? -11.039 3.553 -6.305 1 94.06 195 HIS B N 1
ATOM 3742 C CA . HIS B 1 195 ? -12.203 3.209 -7.109 1 94.06 195 HIS B CA 1
ATOM 3743 C C . HIS B 1 195 ? -11.945 3.443 -8.594 1 94.06 195 HIS B C 1
ATOM 3745 O O . HIS B 1 195 ? -12.844 3.854 -9.328 1 94.06 195 HIS B O 1
ATOM 3751 N N . GLN B 1 196 ? -10.711 3.295 -8.898 1 91.12 196 GLN B N 1
ATOM 3752 C CA . GLN B 1 196 ? -10.344 3.48 -10.297 1 91.12 196 GLN B CA 1
ATOM 3753 C C . GLN B 1 196 ? -10.18 2.139 -11.008 1 91.12 196 GLN B C 1
ATOM 3755 O O . GLN B 1 196 ? -9.367 1.307 -10.594 1 91.12 196 GLN B O 1
ATOM 3760 N N . CYS B 1 197 ? -10.969 1.916 -12.008 1 90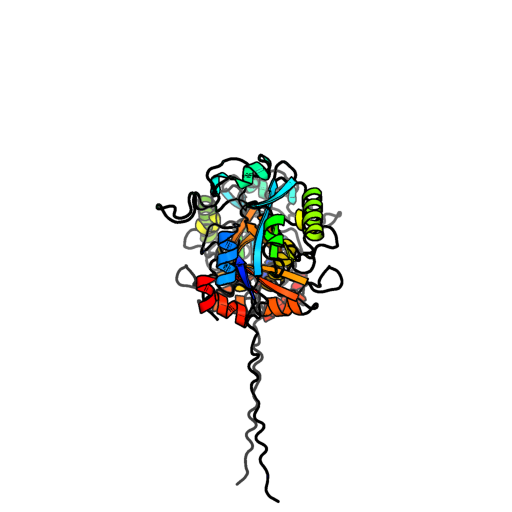.88 197 CYS B N 1
ATOM 3761 C CA . CYS B 1 197 ? -10.867 0.726 -12.844 1 90.88 197 CYS B CA 1
ATOM 3762 C C . CYS B 1 197 ? -10.133 1.033 -14.141 1 90.88 197 CYS B C 1
ATOM 3764 O O . CYS B 1 197 ? -10.711 1.611 -15.062 1 90.88 197 CYS B O 1
ATOM 3766 N N . GLN B 1 198 ? -8.836 0.833 -14.031 1 77.75 198 GLN B N 1
ATOM 3767 C CA . GLN B 1 198 ? -8.008 1.17 -15.18 1 77.75 198 GLN B CA 1
ATOM 3768 C C . GLN B 1 198 ? -8.328 0.267 -16.375 1 77.75 198 GLN B C 1
ATOM 3770 O O . GLN B 1 198 ? -8.688 -0.897 -16.188 1 77.75 198 GLN B O 1
ATOM 3775 N N . GLN B 1 199 ? -8.305 0.975 -17.5 1 70.88 199 GLN B N 1
ATOM 3776 C CA . GLN B 1 199 ? -8.508 0.21 -18.719 1 70.88 199 GLN B CA 1
ATOM 3777 C C . GLN B 1 199 ? -7.344 -0.736 -18.984 1 70.88 199 GLN B C 1
ATOM 3779 O O . GLN B 1 199 ? -6.199 -0.425 -18.641 1 70.88 199 GLN B O 1
ATOM 3784 N N . ASP B 1 200 ? -7.676 -1.882 -19.266 1 60.44 200 ASP B N 1
ATOM 3785 C CA . ASP B 1 200 ? -6.688 -2.918 -19.562 1 60.44 200 ASP B CA 1
ATOM 3786 C C . ASP B 1 200 ? -5.777 -2.504 -20.703 1 60.44 200 ASP B C 1
ATOM 3788 O O . ASP B 1 200 ? -6.23 -1.891 -21.672 1 60.44 200 ASP B O 1
ATOM 3792 N N . SER B 1 201 ? -4.418 -2.215 -20.219 1 54.59 201 SER B N 1
ATOM 3793 C CA . SER B 1 201 ? -3.506 -1.884 -21.312 1 54.59 201 SER B CA 1
ATOM 3794 C C . SER B 1 201 ? -3.609 -2.896 -22.438 1 54.59 201 SER B C 1
ATOM 3796 O O . SER B 1 201 ? -3.275 -2.59 -23.594 1 54.59 201 SER B O 1
ATOM 3798 N N . GLN B 1 202 ? -3.562 -4.117 -21.984 1 55.66 202 GLN B N 1
ATOM 3799 C CA . GLN B 1 202 ? -3.223 -5.148 -22.969 1 55.66 202 GLN B CA 1
ATOM 3800 C C . GLN B 1 202 ? -4.438 -5.531 -23.797 1 55.66 202 GLN B C 1
ATOM 3802 O O . GLN B 1 202 ? -5.578 -5.258 -23.406 1 55.66 202 GLN B O 1
ATOM 3807 N N . ARG B 1 203 ? -4.027 -6.438 -24.812 1 54.34 203 ARG B N 1
ATOM 3808 C CA . ARG B 1 203 ? -4.453 -7.02 -26.078 1 54.34 203 ARG B CA 1
ATOM 3809 C C . ARG B 1 203 ? -5.785 -7.754 -25.922 1 54.34 203 ARG B C 1
ATOM 3811 O O . ARG B 1 203 ? -6.203 -8.055 -24.812 1 54.34 203 ARG B O 1
ATOM 3818 N N . ASP B 1 204 ? -6.402 -8.164 -26.906 1 61.03 204 ASP B N 1
ATOM 3819 C CA . ASP B 1 204 ? -7.488 -9.031 -27.359 1 61.03 204 ASP B CA 1
ATOM 3820 C C . ASP B 1 204 ? -7.414 -10.398 -26.688 1 61.03 204 ASP B C 1
ATOM 3822 O O . ASP B 1 204 ? -6.324 -10.891 -26.391 1 61.03 204 ASP B O 1
ATOM 3826 N N . GLY B 1 205 ? -8.438 -10.844 -26 1 75.81 205 GLY B N 1
ATOM 3827 C CA . GLY B 1 205 ? -8.68 -12.211 -25.594 1 75.81 205 GLY B CA 1
ATOM 3828 C C . GLY B 1 205 ? -8.961 -12.344 -24.109 1 75.81 205 GLY B C 1
ATOM 3829 O O . GLY B 1 205 ? -9.078 -11.336 -23.391 1 75.81 205 GLY B O 1
ATOM 3830 N N . ASP B 1 206 ? -9.008 -13.539 -23.609 1 86.31 206 ASP B N 1
ATOM 3831 C CA . ASP B 1 206 ? -9.32 -13.875 -22.219 1 86.31 206 ASP B CA 1
ATOM 3832 C C . ASP B 1 206 ? -8.125 -13.594 -21.312 1 86.31 206 ASP B C 1
ATOM 3834 O O . ASP B 1 206 ? -6.984 -13.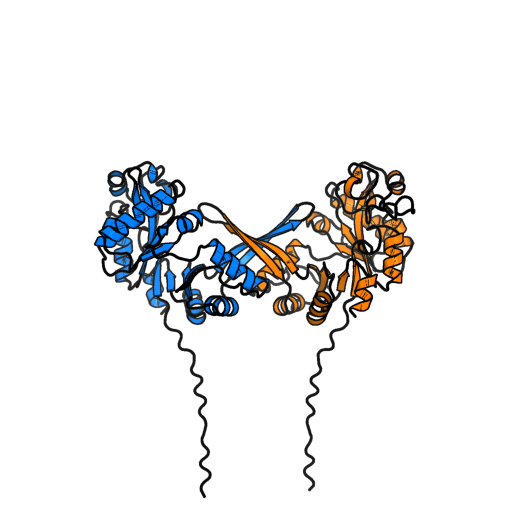859 -21.672 1 86.31 206 ASP B O 1
ATOM 3838 N N . LYS B 1 207 ? -8.383 -12.953 -20.188 1 92.19 207 LYS B N 1
ATOM 3839 C CA . LYS B 1 207 ? -7.348 -12.656 -19.203 1 92.19 207 LYS B CA 1
ATOM 3840 C C . LYS B 1 207 ? -7.508 -13.516 -17.969 1 92.19 207 LYS B C 1
ATOM 3842 O O . LYS B 1 207 ? -8.633 -13.789 -17.531 1 92.19 207 LYS B O 1
ATOM 3847 N N . TRP B 1 208 ? -6.398 -13.906 -17.5 1 96.06 208 TRP B N 1
ATOM 3848 C CA . TRP B 1 208 ? -6.375 -14.703 -16.281 1 96.06 208 TRP B CA 1
ATOM 3849 C C . TRP B 1 208 ? -5.625 -13.969 -15.172 1 96.06 208 TRP B C 1
ATOM 3851 O O . TRP B 1 208 ? -4.492 -13.523 -15.367 1 96.06 208 TRP B O 1
ATOM 3861 N N . TYR B 1 209 ? -6.312 -13.82 -14.078 1 96.31 209 TYR B N 1
ATOM 3862 C CA . TYR B 1 209 ? -5.734 -13.156 -12.914 1 96.31 209 TYR B CA 1
ATOM 3863 C C . TYR B 1 209 ? -5.645 -14.117 -11.734 1 96.31 209 TYR B C 1
ATOM 3865 O O . TYR B 1 209 ? -6.555 -14.914 -11.5 1 96.31 209 TYR B O 1
ATOM 3873 N N . GLY B 1 210 ? -4.539 -14.039 -11.117 1 97.81 210 GLY B N 1
ATOM 3874 C CA . GLY B 1 210 ? -4.352 -14.836 -9.914 1 97.81 210 GLY B CA 1
ATOM 3875 C C . GLY B 1 210 ? -3.76 -14.047 -8.766 1 97.81 210 GLY B C 1
ATOM 3876 O O . GLY B 1 210 ? -2.723 -13.398 -8.922 1 97.81 210 GLY B O 1
ATOM 3877 N N . LEU B 1 211 ? -4.43 -14.078 -7.699 1 97.62 211 LEU B N 1
ATOM 3878 C CA . LEU B 1 211 ? -3.965 -13.438 -6.473 1 97.62 211 LEU B CA 1
ATOM 3879 C C . LEU B 1 211 ? -4.699 -14 -5.258 1 97.62 211 LEU B C 1
ATOM 3881 O O . LEU B 1 211 ? -5.797 -14.539 -5.387 1 97.62 211 LEU B O 1
ATOM 3885 N N . GLU B 1 212 ? -4.047 -13.875 -4.082 1 97.88 212 GLU B N 1
ATOM 3886 C CA . GLU B 1 212 ? -4.691 -14.336 -2.855 1 97.88 212 GLU B CA 1
ATOM 3887 C C . GLU B 1 212 ? -5.992 -13.578 -2.598 1 97.88 212 GLU B C 1
ATOM 3889 O O . GLU B 1 212 ? -6.066 -12.367 -2.834 1 97.88 212 GLU B O 1
ATOM 3894 N N . LEU B 1 213 ? -6.945 -14.273 -2.023 1 97.88 213 LEU B N 1
ATOM 3895 C CA . LEU B 1 213 ? -8.188 -13.633 -1.605 1 97.88 213 LEU B CA 1
ATOM 3896 C C . LEU B 1 213 ? -7.91 -12.508 -0.619 1 97.88 213 LEU B C 1
ATOM 3898 O O . LEU B 1 213 ? -8.516 -11.438 -0.707 1 97.88 213 LEU B O 1
ATOM 3902 N N . LYS B 1 214 ? -7.09 -12.766 0.315 1 97.06 214 LYS B N 1
ATOM 3903 C CA . LYS B 1 214 ? -6.566 -11.828 1.307 1 97.06 214 LYS B CA 1
ATOM 3904 C C . LYS B 1 214 ? -5.043 -11.852 1.337 1 97.06 214 LYS B C 1
ATOM 3906 O O . LYS B 1 214 ? -4.438 -12.898 1.571 1 97.06 214 LYS B O 1
ATOM 3911 N N . ARG B 1 215 ? -4.469 -10.758 1.072 1 97.19 215 ARG B N 1
ATOM 3912 C CA . ARG B 1 215 ? -3.012 -10.703 1.027 1 97.19 215 ARG B CA 1
ATOM 3913 C C . ARG B 1 215 ? -2.479 -9.602 1.931 1 97.19 215 ARG B C 1
ATOM 3915 O O . ARG B 1 215 ? -2.877 -8.438 1.803 1 97.19 215 ARG B O 1
ATOM 3922 N N . LYS B 1 216 ? -1.569 -9.938 2.85 1 96.75 216 LYS B N 1
ATOM 3923 C CA . LYS B 1 216 ? -0.905 -8.922 3.66 1 96.75 216 LYS B CA 1
ATOM 3924 C C . LYS B 1 216 ? 0.003 -8.039 2.807 1 96.75 216 LYS B C 1
ATOM 3926 O O . LYS B 1 216 ? 0.825 -8.547 2.039 1 96.75 216 LYS B O 1
ATOM 3931 N N . VAL B 1 217 ? -0.174 -6.785 2.896 1 97.62 217 VAL B N 1
ATOM 3932 C CA . VAL B 1 217 ? 0.629 -5.816 2.156 1 97.62 217 VAL B CA 1
ATOM 3933 C C . VAL B 1 217 ? 1.046 -4.676 3.084 1 97.62 217 VAL B C 1
ATOM 3935 O O . VAL B 1 217 ? 0.65 -4.641 4.25 1 97.62 217 VAL B O 1
ATOM 3938 N N . GLU B 1 218 ? 1.91 -3.861 2.602 1 97.44 218 GLU B N 1
ATOM 3939 C CA . GLU B 1 218 ? 2.283 -2.602 3.24 1 97.44 218 GLU B CA 1
ATOM 3940 C C . GLU B 1 218 ? 1.938 -1.409 2.354 1 97.44 218 GLU B C 1
ATOM 3942 O O . GLU B 1 218 ? 2.238 -1.409 1.159 1 97.44 218 GLU B O 1
ATOM 3947 N N . VAL B 1 219 ? 1.288 -0.475 2.889 1 97.31 219 VAL B N 1
ATOM 3948 C CA . VAL B 1 219 ? 1.047 0.796 2.215 1 97.31 219 VAL B CA 1
ATOM 3949 C C . VAL B 1 219 ? 2.115 1.809 2.625 1 97.31 219 VAL B C 1
ATOM 3951 O O . VAL B 1 219 ? 2.207 2.184 3.795 1 97.31 219 VAL B O 1
ATOM 3954 N N . VAL B 1 220 ? 2.824 2.236 1.647 1 96.75 220 VAL B N 1
ATOM 3955 C CA . VAL B 1 220 ? 3.998 3.059 1.919 1 96.75 220 VAL B CA 1
ATOM 3956 C C . VAL B 1 220 ? 3.799 4.453 1.334 1 96.75 220 VAL B C 1
ATOM 3958 O O . VAL B 1 220 ? 3.408 4.598 0.174 1 96.75 220 VAL B O 1
ATOM 3961 N N . GLU B 1 221 ? 4.012 5.375 2.154 1 94.56 221 GLU B N 1
ATOM 3962 C CA . GLU B 1 221 ? 3.99 6.781 1.764 1 94.56 221 GLU B CA 1
ATOM 3963 C C . GLU B 1 221 ? 5.379 7.406 1.876 1 94.56 221 GLU B C 1
ATOM 3965 O O . GLU B 1 221 ? 6.086 7.184 2.861 1 94.56 221 GLU B O 1
ATOM 3970 N N . LYS B 1 222 ? 5.707 8.172 0.876 1 89.38 222 LYS B N 1
ATOM 3971 C CA . LYS B 1 222 ? 6.973 8.906 0.934 1 89.38 222 LYS B CA 1
ATOM 3972 C C . LYS B 1 222 ? 6.746 10.367 1.305 1 89.38 222 LYS B C 1
ATOM 3974 O O . LYS B 1 222 ? 5.844 11.016 0.768 1 89.38 222 LYS B O 1
ATOM 3979 N N . PHE B 1 223 ? 7.48 10.836 2.299 1 80.69 223 PHE B N 1
ATOM 3980 C CA . PHE B 1 223 ? 7.469 12.227 2.736 1 80.69 223 PHE B CA 1
ATOM 3981 C C . PHE B 1 223 ? 8.703 12.969 2.232 1 80.69 223 PHE B C 1
ATOM 3983 O O . PHE B 1 223 ? 9.609 12.359 1.673 1 80.69 223 PHE B O 1
ATOM 3990 N N . THR B 1 224 ? 8.641 14.289 2.465 1 70.81 224 THR B N 1
ATOM 3991 C CA . THR B 1 224 ? 9.828 15.094 2.217 1 70.81 224 THR B CA 1
ATOM 3992 C C . THR B 1 224 ? 11 14.609 3.068 1 70.81 224 THR B C 1
ATOM 3994 O O . THR B 1 224 ? 12.133 14.539 2.588 1 70.81 224 THR B O 1
ATOM 3997 N N . LEU B 1 225 ? 10.719 14.242 4.301 1 72.12 225 LEU B N 1
ATOM 3998 C CA . LEU B 1 225 ? 11.797 13.906 5.234 1 72.12 225 LEU B CA 1
ATOM 3999 C C . LEU B 1 225 ? 11.734 12.438 5.633 1 72.12 225 LEU B C 1
ATOM 4001 O O . LEU B 1 225 ? 12.227 12.055 6.695 1 72.12 225 LEU B O 1
ATOM 4005 N N . GLY B 1 226 ? 11.102 11.531 4.867 1 79.88 226 GLY B N 1
ATOM 4006 C CA . GLY B 1 226 ? 11.047 10.117 5.219 1 79.88 226 GLY B CA 1
ATOM 4007 C C . GLY B 1 226 ? 9.875 9.391 4.59 1 79.88 226 GLY B C 1
ATOM 4008 O O . GLY B 1 226 ? 9.406 9.773 3.518 1 79.88 226 GLY B O 1
ATOM 4009 N N . GLU B 1 227 ? 9.633 8.172 5.234 1 89.69 227 GLU B N 1
ATOM 4010 C CA . GLU B 1 227 ? 8.508 7.387 4.727 1 89.69 227 GLU B CA 1
ATOM 4011 C C . GLU B 1 227 ? 7.672 6.816 5.863 1 89.69 227 GLU B C 1
ATOM 4013 O O . GLU B 1 227 ? 8.133 6.742 7.004 1 89.69 227 GLU B O 1
ATOM 4018 N N . GLY B 1 228 ? 6.504 6.613 5.629 1 92.88 228 GLY B N 1
ATOM 4019 C CA . GLY B 1 228 ? 5.594 5.918 6.527 1 92.88 228 GLY B CA 1
ATOM 4020 C C . GLY B 1 228 ? 5.09 4.602 5.965 1 92.88 228 GLY B C 1
ATOM 4021 O O . GLY B 1 228 ? 4.828 4.496 4.766 1 92.88 228 GLY B O 1
ATOM 4022 N N . VAL B 1 229 ? 5.02 3.586 6.836 1 95.06 229 VAL B N 1
ATOM 4023 C CA . VAL B 1 229 ? 4.59 2.256 6.422 1 95.06 229 VAL B CA 1
ATOM 4024 C C . VAL B 1 229 ? 3.369 1.832 7.234 1 95.06 229 VAL B C 1
ATOM 4026 O O . VAL B 1 229 ? 3.367 1.929 8.461 1 95.06 229 VAL B O 1
ATOM 4029 N N . SER B 1 230 ? 2.359 1.385 6.57 1 95.62 230 SER B N 1
ATOM 4030 C CA . SER B 1 230 ? 1.144 0.897 7.215 1 95.62 230 SER B CA 1
ATOM 4031 C C . SER B 1 230 ? 0.837 -0.539 6.801 1 95.62 230 SER B C 1
ATOM 4033 O O . SER B 1 230 ? 0.602 -0.816 5.625 1 95.62 230 SER B O 1
ATOM 4035 N N . PRO B 1 231 ? 0.841 -1.434 7.762 1 96 231 PRO B N 1
ATOM 4036 C CA . PRO B 1 231 ? 0.388 -2.783 7.418 1 96 231 PRO B CA 1
ATOM 4037 C C . PRO B 1 231 ? -1.097 -2.838 7.07 1 96 231 PRO B C 1
ATOM 4039 O O . PRO B 1 231 ? -1.902 -2.121 7.668 1 96 231 PRO B O 1
ATOM 4042 N N . ALA B 1 232 ? -1.398 -3.598 6.133 1 96.12 232 ALA B N 1
ATOM 4043 C CA . ALA B 1 232 ? -2.785 -3.762 5.703 1 96.12 232 ALA B CA 1
ATOM 4044 C C . ALA B 1 232 ? -2.994 -5.117 5.031 1 96.12 232 ALA B C 1
ATOM 4046 O O . ALA B 1 232 ? -2.053 -5.898 4.895 1 96.12 232 ALA B O 1
ATOM 4047 N N . THR B 1 233 ? -4.238 -5.402 4.781 1 97 233 THR B N 1
ATOM 4048 C CA . THR B 1 233 ? -4.605 -6.602 4.039 1 97 233 THR B CA 1
ATOM 4049 C C . THR B 1 233 ? -5.383 -6.242 2.777 1 97 233 THR B C 1
ATOM 4051 O O . THR B 1 233 ? -6.449 -5.625 2.855 1 97 233 THR B O 1
ATOM 4054 N N . LEU B 1 234 ? -4.793 -6.539 1.673 1 96.81 234 LEU B N 1
ATOM 4055 C CA . LEU B 1 234 ? -5.469 -6.359 0.392 1 96.81 234 LEU B CA 1
ATOM 4056 C C . LEU B 1 234 ? -6.469 -7.48 0.14 1 96.81 234 LEU B C 1
ATOM 4058 O O . LEU B 1 234 ? -6.098 -8.656 0.121 1 96.81 234 LEU B O 1
ATOM 4062 N N . THR B 1 235 ? -7.723 -7.117 -0.058 1 97.31 235 THR B N 1
ATOM 4063 C CA . THR B 1 235 ? -8.758 -8.133 -0.203 1 97.31 235 THR B CA 1
ATOM 4064 C C . THR B 1 235 ? -9.555 -7.918 -1.487 1 97.31 235 THR B C 1
ATOM 4066 O O . THR B 1 235 ? -9.719 -6.781 -1.938 1 97.31 235 THR B O 1
ATOM 4069 N N . TRP B 1 236 ? -9.945 -9.023 -2.031 1 97.44 236 TRP B N 1
ATOM 4070 C CA . TRP B 1 236 ? -10.891 -8.953 -3.143 1 97.44 236 TRP B CA 1
ATOM 4071 C C . TRP B 1 236 ? -12.305 -8.664 -2.643 1 97.44 236 TRP B C 1
ATOM 4073 O O . TRP B 1 236 ? -12.719 -9.195 -1.607 1 97.44 236 TRP B O 1
ATOM 4083 N N . ASP B 1 237 ? -13.016 -7.824 -3.373 1 96.38 237 ASP B N 1
ATOM 4084 C CA . ASP B 1 237 ? -14.422 -7.555 -3.09 1 96.38 237 ASP B CA 1
ATOM 4085 C C . ASP B 1 237 ? -15.227 -7.43 -4.379 1 96.38 237 ASP B C 1
ATOM 4087 O O . ASP B 1 237 ? -14.703 -7.656 -5.473 1 96.38 237 ASP B O 1
ATOM 4091 N N . LYS B 1 238 ? -16.484 -7.16 -4.254 1 96.31 238 LYS B N 1
ATOM 4092 C CA . LYS B 1 238 ? -17.391 -7.129 -5.406 1 96.31 238 LYS B CA 1
ATOM 4093 C C . LYS B 1 238 ? -16.984 -6.027 -6.387 1 96.31 238 LYS B C 1
ATOM 4095 O O . LYS B 1 238 ? -17.031 -6.223 -7.602 1 96.31 238 LYS B O 1
ATOM 4100 N N . GLU B 1 239 ? -16.594 -4.887 -5.863 1 95.81 239 GLU B N 1
ATOM 4101 C CA . GLU B 1 239 ? -16.172 -3.791 -6.734 1 95.81 239 GLU B CA 1
ATOM 4102 C C . GLU B 1 239 ? -14.992 -4.199 -7.605 1 95.81 239 GLU B C 1
ATOM 4104 O O . GLU B 1 239 ? -14.977 -3.926 -8.812 1 95.81 239 GLU B O 1
ATOM 4109 N N . ALA B 1 240 ? -14.016 -4.836 -6.992 1 95.88 240 ALA B N 1
ATOM 4110 C CA . ALA B 1 240 ? -12.844 -5.297 -7.734 1 95.88 240 ALA B CA 1
ATOM 4111 C C . ALA B 1 240 ? -13.234 -6.328 -8.789 1 95.88 240 ALA B C 1
ATOM 4113 O O . ALA B 1 240 ? -12.812 -6.234 -9.945 1 95.88 240 ALA B O 1
ATOM 4114 N N . MET B 1 241 ? -14.055 -7.312 -8.398 1 96.25 241 MET B N 1
ATOM 4115 C CA . MET B 1 241 ? -14.5 -8.344 -9.336 1 96.25 241 MET B CA 1
ATOM 4116 C C . MET B 1 241 ? -15.219 -7.727 -10.531 1 96.25 241 MET B C 1
ATOM 4118 O O . MET B 1 241 ? -14.961 -8.094 -11.68 1 96.25 241 MET B O 1
ATOM 4122 N N . ASP B 1 242 ? -16.109 -6.766 -10.227 1 95.06 242 ASP B N 1
ATOM 4123 C CA . ASP B 1 242 ? -16.844 -6.082 -11.297 1 95.06 242 ASP B CA 1
ATOM 4124 C C . ASP B 1 242 ? -15.891 -5.332 -12.219 1 95.06 242 ASP B C 1
ATOM 4126 O O . ASP B 1 242 ? -16.047 -5.375 -13.445 1 95.06 242 ASP B O 1
ATOM 4130 N N . CYS B 1 243 ? -14.938 -4.73 -11.672 1 94.81 243 CYS B N 1
ATOM 4131 C CA . CYS B 1 243 ? -13.961 -3.992 -12.469 1 94.81 243 CYS B CA 1
ATOM 4132 C C . CYS B 1 243 ? -13.188 -4.93 -13.383 1 94.81 243 CYS B C 1
ATOM 4134 O O . CYS B 1 243 ? -13.086 -4.688 -14.586 1 94.81 243 CYS B O 1
ATOM 4136 N N . PHE B 1 244 ? -12.648 -5.984 -12.797 1 94 244 PHE B N 1
ATOM 4137 C CA . PHE B 1 244 ? -11.836 -6.91 -13.57 1 94 244 PHE B CA 1
ATOM 4138 C C . PHE B 1 244 ? -12.656 -7.539 -14.695 1 94 244 PHE B C 1
ATOM 4140 O O . PHE B 1 244 ? -12.125 -7.84 -15.766 1 94 244 PHE B O 1
ATOM 4147 N N . ARG B 1 245 ? -13.906 -7.676 -14.562 1 91.81 245 ARG B N 1
ATOM 4148 C CA . ARG B 1 245 ? -14.758 -8.352 -15.539 1 91.81 245 ARG B CA 1
ATOM 4149 C C . ARG B 1 245 ? -15.375 -7.352 -16.5 1 91.81 245 ARG B C 1
ATOM 4151 O O . ARG B 1 245 ? -16.016 -7.742 -17.484 1 91.81 245 ARG B O 1
ATOM 4158 N N . SER B 1 246 ? -15.281 -6.09 -16.188 1 88.38 246 SER B N 1
ATOM 4159 C CA . SER B 1 246 ? -15.875 -5.055 -17.047 1 88.38 246 SER B CA 1
ATOM 4160 C C . SER B 1 246 ? -15.109 -4.914 -18.359 1 88.38 246 SER B C 1
ATOM 4162 O O . SER B 1 246 ? -15.641 -4.363 -19.328 1 88.38 246 SER B O 1
ATOM 4164 N N . GLN B 1 247 ? -13.938 -5.379 -18.438 1 76.06 247 GLN B N 1
ATOM 4165 C CA . GLN B 1 247 ? -13.086 -5.148 -19.609 1 76.06 247 GLN B CA 1
ATOM 4166 C C . GLN B 1 247 ? -13.008 -6.391 -20.484 1 76.06 247 GLN B C 1
ATOM 4168 O O . GLN B 1 247 ? -12.141 -6.492 -21.359 1 76.06 247 GLN B O 1
ATOM 4173 N N . GLY B 1 248 ? -13.828 -7.344 -20.328 1 79.56 248 GLY B N 1
ATOM 4174 C CA . GLY B 1 248 ? -13.828 -8.586 -21.094 1 79.56 248 GLY B CA 1
ATOM 4175 C C . GLY B 1 248 ? -13.875 -9.82 -20.203 1 79.56 248 GLY B C 1
ATOM 4176 O O . GLY B 1 248 ? -14.211 -9.734 -19.031 1 79.56 248 GLY B O 1
ATOM 4177 N N . GLN B 1 249 ? -13.609 -10.883 -20.891 1 86 249 GLN B N 1
ATOM 4178 C CA . GLN B 1 249 ? -13.648 -12.141 -20.141 1 86 249 GLN B CA 1
ATOM 4179 C C . GLN B 1 249 ? -12.43 -12.281 -19.234 1 86 249 GLN B C 1
ATOM 4181 O O . GLN B 1 249 ? -11.297 -12.336 -19.719 1 86 249 GLN B O 1
ATOM 4186 N N . ALA B 1 250 ? -12.648 -12.227 -17.969 1 92.12 250 ALA B N 1
ATOM 4187 C CA . ALA B 1 250 ? -11.602 -12.359 -16.969 1 92.12 250 ALA B CA 1
ATOM 4188 C C . ALA B 1 250 ? -11.812 -13.602 -16.109 1 92.12 250 ALA B C 1
ATOM 4190 O O . ALA B 1 250 ? -12.906 -13.828 -15.586 1 92.12 250 ALA B O 1
ATOM 4191 N N . HIS B 1 251 ? -10.867 -14.422 -16.156 1 95.69 251 HIS B N 1
ATOM 4192 C CA . HIS B 1 251 ? -10.828 -15.555 -15.242 1 95.69 251 HIS B CA 1
ATOM 4193 C C . HIS B 1 251 ? -10.016 -15.219 -13.992 1 95.69 251 HIS B C 1
ATOM 4195 O O . HIS B 1 251 ? -8.852 -14.836 -14.086 1 95.69 251 HIS B O 1
ATOM 4201 N N . ILE B 1 252 ? -10.633 -15.391 -12.828 1 97.44 252 ILE B N 1
ATOM 4202 C CA . ILE B 1 252 ? -10 -14.984 -11.578 1 97.44 252 ILE B CA 1
ATOM 4203 C C . ILE B 1 252 ? -9.805 -16.203 -10.688 1 97.44 252 ILE B C 1
ATOM 4205 O O . ILE B 1 252 ? -10.766 -16.891 -10.336 1 97.44 252 ILE B O 1
ATOM 4209 N N . ILE B 1 253 ? -8.578 -16.453 -10.32 1 98.5 253 ILE B N 1
ATOM 4210 C CA . ILE B 1 253 ? -8.211 -17.547 -9.445 1 98.5 253 ILE B CA 1
ATOM 4211 C C . ILE B 1 253 ? -7.734 -17 -8.102 1 98.5 253 ILE B C 1
ATOM 4213 O O . ILE B 1 253 ? -6.805 -16.188 -8.047 1 98.5 253 ILE B O 1
ATOM 4217 N N . PHE B 1 254 ? -8.367 -17.438 -7.004 1 98.69 254 PHE B N 1
ATOM 4218 C CA . PHE B 1 254 ? -7.941 -17.031 -5.668 1 98.69 254 PHE B CA 1
ATOM 4219 C C . PHE B 1 254 ? -6.961 -18.031 -5.078 1 98.69 254 PHE B C 1
ATOM 4221 O O . PHE B 1 254 ? -7.195 -19.234 -5.133 1 98.69 254 PHE B O 1
ATOM 4228 N N . PHE B 1 255 ? -5.93 -17.516 -4.547 1 97.94 255 PHE B N 1
ATOM 4229 C CA . PHE B 1 255 ? -4.949 -18.328 -3.834 1 97.94 255 PHE B CA 1
ATOM 4230 C C . PHE B 1 255 ? -5.23 -18.328 -2.338 1 97.94 255 PHE B C 1
ATOM 4232 O O . PHE B 1 255 ? -5.922 -17.438 -1.83 1 97.94 255 PHE B O 1
ATOM 4239 N N . GLY B 1 256 ? -4.723 -19.312 -1.658 1 96.62 256 GLY B N 1
ATOM 4240 C CA . GLY B 1 256 ? -4.695 -19.344 -0.205 1 96.62 256 GLY B CA 1
ATOM 4241 C C . GLY B 1 256 ? -6.047 -19.625 0.415 1 96.62 256 GLY B C 1
ATOM 4242 O O . GLY B 1 256 ? -6.371 -19.109 1.485 1 96.62 256 GLY B O 1
ATOM 4243 N N . ILE B 1 257 ? -6.812 -20.344 -0.231 1 98.12 257 ILE B N 1
ATOM 4244 C CA . ILE B 1 257 ? -8.109 -20.719 0.314 1 98.12 257 ILE B CA 1
ATOM 4245 C C . ILE B 1 257 ? -7.973 -21.984 1.151 1 98.12 257 ILE B C 1
ATOM 4247 O O . ILE B 1 257 ? -7.887 -23.094 0.607 1 98.12 257 ILE B O 1
ATOM 4251 N N . ASN B 1 258 ? -7.996 -21.812 2.469 1 97 258 ASN B N 1
ATOM 4252 C CA . ASN B 1 258 ? -7.738 -22.984 3.311 1 97 258 ASN B CA 1
ATOM 4253 C C . ASN B 1 258 ? -8.773 -23.109 4.422 1 97 258 ASN B C 1
ATOM 4255 O O . ASN B 1 258 ? -8.516 -23.75 5.449 1 97 258 ASN B O 1
ATOM 4259 N N . SER B 1 259 ? -9.969 -22.453 4.246 1 97.44 259 SER B N 1
ATOM 4260 C CA . SER B 1 259 ? -11.102 -22.562 5.156 1 97.44 259 SER B CA 1
ATOM 4261 C C . SER B 1 259 ? -12.422 -22.562 4.398 1 97.44 259 SER B C 1
ATOM 4263 O O . SER B 1 259 ? -12.508 -22.016 3.293 1 97.44 259 SER B O 1
ATOM 4265 N N . ALA B 1 260 ? -13.344 -23.172 5.051 1 97.31 260 ALA B N 1
ATOM 4266 C CA . ALA B 1 260 ? -14.68 -23.172 4.461 1 97.31 260 ALA B CA 1
ATOM 4267 C C . ALA B 1 260 ? -15.211 -21.75 4.293 1 97.31 260 ALA B C 1
ATOM 4269 O O . ALA B 1 260 ? -15.906 -21.453 3.324 1 97.31 260 ALA B O 1
ATOM 4270 N N . GLU B 1 261 ? -14.891 -20.922 5.188 1 97.56 261 GLU B N 1
ATOM 4271 C CA . GLU B 1 261 ? -15.32 -19.516 5.137 1 97.56 261 GLU B CA 1
ATOM 4272 C C . GLU B 1 261 ? -14.734 -18.812 3.922 1 97.56 261 GLU B C 1
ATOM 4274 O O . GLU B 1 261 ? -15.453 -18.125 3.188 1 97.56 261 GLU B O 1
ATOM 4279 N N . ASP B 1 262 ? -13.469 -19 3.74 1 97.75 262 ASP B N 1
ATOM 4280 C CA . ASP B 1 262 ? -12.812 -18.375 2.59 1 97.75 262 ASP B CA 1
ATOM 4281 C C . ASP B 1 262 ? -13.359 -18.938 1.281 1 97.75 262 ASP B C 1
ATOM 4283 O O . ASP B 1 262 ? -13.5 -18.219 0.295 1 97.75 262 ASP B O 1
ATOM 4287 N N . TYR B 1 263 ? -13.641 -20.266 1.323 1 97.94 263 TYR B N 1
ATOM 4288 C CA . TYR B 1 263 ? -14.234 -20.891 0.142 1 97.94 263 TYR B CA 1
ATOM 4289 C C . TYR B 1 263 ? -15.586 -20.266 -0.183 1 97.94 263 TYR B C 1
ATOM 4291 O O . TYR B 1 263 ? -15.859 -19.938 -1.338 1 97.94 263 TYR B O 1
ATOM 4299 N N . ARG B 1 264 ? -16.375 -20.094 0.792 1 97.19 264 ARG B N 1
ATOM 4300 C CA . ARG B 1 264 ? -17.703 -19.5 0.599 1 97.19 264 ARG B CA 1
ATOM 4301 C C . ARG B 1 264 ? -17.578 -18.078 0.048 1 97.19 264 ARG B C 1
ATOM 4303 O O . ARG B 1 264 ? -18.297 -17.703 -0.876 1 97.19 264 ARG B O 1
ATOM 4310 N N . THR B 1 265 ? -16.656 -17.344 0.612 1 97.12 265 THR B N 1
ATOM 4311 C CA . THR B 1 265 ? -16.422 -15.977 0.147 1 97.12 265 THR B CA 1
ATOM 4312 C C . THR B 1 265 ? -16 -15.969 -1.32 1 97.12 265 THR B C 1
ATOM 4314 O O . THR B 1 265 ? -16.516 -15.172 -2.113 1 97.12 265 THR B O 1
ATOM 4317 N N . ALA B 1 266 ? -15.078 -16.844 -1.643 1 98.06 266 ALA B N 1
ATOM 4318 C CA . ALA B 1 266 ? -14.602 -16.938 -3.02 1 98.06 266 ALA B CA 1
ATOM 4319 C C . ALA B 1 266 ? -15.75 -17.281 -3.969 1 98.06 266 ALA B C 1
ATOM 4321 O O . ALA B 1 266 ? -15.859 -16.703 -5.051 1 98.06 266 ALA B O 1
ATOM 4322 N N . LYS B 1 267 ? -16.547 -18.219 -3.562 1 97.25 267 LYS B N 1
ATOM 4323 C CA . LYS B 1 267 ? -17.703 -18.641 -4.355 1 97.25 267 LYS B CA 1
ATOM 4324 C C . LYS B 1 267 ? -18.672 -17.484 -4.559 1 97.25 267 LYS B C 1
ATOM 4326 O O . LYS B 1 267 ? -19.125 -17.234 -5.68 1 97.25 267 LYS B O 1
ATOM 4331 N N . GLU B 1 268 ? -18.953 -16.781 -3.482 1 96.62 268 GLU B N 1
ATOM 4332 C CA . GLU B 1 268 ? -19.891 -15.648 -3.529 1 96.62 268 GLU B CA 1
ATOM 4333 C C . GLU B 1 268 ? -19.359 -14.539 -4.43 1 96.62 268 GLU B C 1
ATOM 4335 O O . GLU B 1 268 ? -20.141 -13.836 -5.078 1 96.62 268 GLU B O 1
ATOM 4340 N N . LEU B 1 269 ? -18.016 -14.391 -4.504 1 97.12 269 LEU B N 1
ATOM 4341 C CA . LEU B 1 269 ? -17.391 -13.367 -5.344 1 97.12 269 LEU B CA 1
ATOM 4342 C C . LEU B 1 269 ? -17.344 -13.812 -6.801 1 97.12 269 LEU B C 1
ATOM 4344 O O . LEU B 1 269 ? -17.047 -13.016 -7.688 1 97.12 269 LEU B O 1
ATOM 4348 N N . GLY B 1 270 ? -17.609 -15.117 -7.043 1 96.31 270 GLY B N 1
ATOM 4349 C CA . GLY B 1 270 ? -17.641 -15.633 -8.406 1 96.31 270 GLY B CA 1
ATOM 4350 C C . GLY B 1 270 ? -16.281 -16.047 -8.914 1 96.31 270 GLY B C 1
ATOM 4351 O O . GLY B 1 270 ? -16 -15.938 -10.117 1 96.31 270 GLY B O 1
ATOM 4352 N N . ALA B 1 271 ? -15.391 -16.5 -8.062 1 97.62 271 ALA B N 1
ATOM 4353 C CA . ALA B 1 271 ? -14.07 -16.953 -8.484 1 97.62 271 ALA B CA 1
ATOM 4354 C C . ALA B 1 271 ? -14.18 -18.109 -9.477 1 97.62 271 ALA B C 1
ATOM 4356 O O . ALA B 1 271 ? -15.039 -18.984 -9.32 1 97.62 271 ALA B O 1
ATOM 4357 N N . ASP B 1 272 ? -13.328 -18.109 -10.445 1 97.38 272 ASP B N 1
ATOM 4358 C CA . ASP B 1 272 ? -13.289 -19.219 -11.406 1 97.38 272 ASP B CA 1
ATOM 4359 C C . ASP B 1 272 ? -12.578 -20.422 -10.812 1 97.38 272 ASP B C 1
ATOM 4361 O O . ASP B 1 272 ? -12.859 -21.562 -11.188 1 97.38 272 ASP B O 1
ATOM 4365 N N . GLY B 1 273 ? -11.711 -20.234 -9.945 1 98.31 273 GLY B N 1
ATOM 4366 C CA . GLY B 1 273 ? -10.969 -21.281 -9.266 1 98.31 273 GLY B CA 1
ATOM 4367 C C . GLY B 1 273 ? -10.414 -20.844 -7.922 1 98.31 273 GLY B C 1
ATOM 4368 O O . GLY B 1 273 ? -10.234 -19.641 -7.676 1 98.31 273 GLY B O 1
ATOM 4369 N N . VAL B 1 274 ? -10.172 -21.812 -7.055 1 98.62 274 VAL B N 1
ATOM 4370 C CA . VAL B 1 274 ? -9.562 -21.578 -5.75 1 98.62 274 VAL B CA 1
ATOM 4371 C C . VAL B 1 274 ? -8.414 -22.562 -5.535 1 98.62 274 VAL B C 1
ATOM 4373 O O . VAL B 1 274 ? -8.547 -23.75 -5.836 1 98.62 274 VAL B O 1
ATOM 4376 N N . MET B 1 275 ? -7.344 -22.031 -5.156 1 98.69 275 MET B N 1
ATOM 4377 C CA . MET B 1 275 ? -6.18 -22.859 -4.844 1 98.69 275 MET B CA 1
ATOM 4378 C C . MET B 1 275 ? -6.176 -23.25 -3.371 1 98.69 275 MET B C 1
ATOM 4380 O O . MET B 1 275 ? -6.176 -22.391 -2.49 1 98.69 275 MET B O 1
ATOM 4384 N N . VAL B 1 276 ? -6.141 -24.531 -3.107 1 98.56 276 VAL B N 1
ATOM 4385 C CA . VAL B 1 276 ? -6.227 -25.062 -1.75 1 98.56 276 VAL B CA 1
ATOM 4386 C C . VAL B 1 276 ? -4.984 -25.891 -1.441 1 98.56 276 VAL B C 1
ATOM 4388 O O . VAL B 1 276 ? -4.426 -26.547 -2.33 1 98.56 276 VAL B O 1
ATOM 4391 N N . ASP B 1 277 ? -4.629 -25.922 -0.216 1 98.25 277 ASP B N 1
ATOM 4392 C CA . ASP B 1 277 ? -3.488 -26.734 0.199 1 98.25 277 ASP B CA 1
ATOM 4393 C C . ASP B 1 277 ? -3.879 -28.203 0.34 1 98.25 277 ASP B C 1
ATOM 4395 O O . ASP B 1 277 ? -3.098 -29.094 0.003 1 98.25 277 ASP B O 1
ATOM 4399 N N . SER B 1 278 ? -5.094 -28.406 0.827 1 98.38 278 SER B N 1
ATOM 4400 C CA . SER B 1 278 ? -5.562 -29.766 1.088 1 98.38 278 SER B CA 1
ATOM 4401 C C . SER B 1 278 ? -6.855 -30.062 0.332 1 98.38 278 SER B C 1
ATOM 4403 O O . SER B 1 278 ? -7.949 -29.766 0.821 1 98.38 278 SER B O 1
ATOM 4405 N N . PRO B 1 279 ? -6.723 -30.672 -0.833 1 98.19 279 PRO B N 1
ATOM 4406 C CA . PRO B 1 279 ? -7.945 -31.141 -1.502 1 98.19 279 PRO B CA 1
ATOM 4407 C C . PRO B 1 279 ? -8.789 -32.062 -0.622 1 98.19 279 PRO B C 1
ATOM 4409 O O . PRO B 1 279 ? -10.023 -32.031 -0.7 1 98.19 279 PRO B O 1
ATOM 4412 N N . ALA B 1 280 ? -8.141 -32.812 0.228 1 97.88 280 ALA B N 1
ATOM 4413 C CA . ALA B 1 280 ? -8.859 -33.719 1.129 1 97.88 280 ALA B CA 1
ATOM 4414 C C . ALA B 1 280 ? -9.812 -32.938 2.035 1 97.88 280 ALA B C 1
ATOM 4416 O O . ALA B 1 280 ? -10.93 -33.375 2.295 1 97.88 280 ALA B O 1
ATOM 4417 N N . GLN B 1 281 ? -9.406 -31.812 2.482 1 97.5 281 GLN B N 1
ATOM 4418 C CA . GLN B 1 281 ? -10.25 -30.969 3.32 1 97.5 281 GLN B CA 1
ATOM 4419 C C . GLN B 1 281 ? -11.266 -30.188 2.48 1 97.5 281 GLN B C 1
ATOM 4421 O O . GLN B 1 281 ? -12.43 -30.078 2.854 1 97.5 281 GLN B O 1
ATOM 4426 N N . ALA B 1 282 ? -10.812 -29.719 1.384 1 97 282 ALA B N 1
ATOM 4427 C CA . ALA B 1 282 ? -11.586 -28.781 0.581 1 97 282 ALA B CA 1
ATOM 4428 C C . ALA B 1 282 ? -12.797 -29.453 -0.048 1 97 282 ALA B C 1
ATOM 4430 O O . ALA B 1 282 ? -13.82 -28.812 -0.3 1 97 282 ALA B O 1
ATOM 4431 N N . LYS B 1 283 ? -12.672 -30.719 -0.321 1 93.62 283 LYS B N 1
ATOM 4432 C CA . LYS B 1 283 ? -13.781 -31.438 -0.958 1 93.62 283 LYS B CA 1
ATOM 4433 C C . LYS B 1 283 ? -15.039 -31.375 -0.098 1 93.62 283 LYS B C 1
ATOM 4435 O O . LYS B 1 283 ? -16.141 -31.578 -0.598 1 93.62 283 LYS B O 1
ATOM 4440 N N . ASN B 1 284 ? -14.844 -31.062 1.171 1 92.81 284 ASN B N 1
ATOM 4441 C CA . ASN B 1 284 ? -15.961 -31.016 2.107 1 92.81 284 ASN B CA 1
ATOM 4442 C C . ASN B 1 284 ? -16.562 -29.625 2.199 1 92.81 284 ASN B C 1
ATOM 4444 O O . ASN B 1 284 ? -17.578 -29.422 2.877 1 92.81 284 ASN B O 1
ATOM 4448 N N . TRP B 1 285 ? -15.945 -28.641 1.615 1 92 285 TRP B N 1
ATOM 4449 C CA . TRP B 1 285 ? -16.422 -27.266 1.692 1 92 285 TRP B CA 1
ATOM 4450 C C . TRP B 1 285 ? -17.547 -27.031 0.685 1 92 285 TRP B C 1
ATOM 4452 O O . TRP B 1 285 ? -18.312 -26.062 0.805 1 92 285 TRP B O 1
ATOM 4462 N N . GLN B 1 286 ? -17.609 -27.844 -0.356 1 81.69 286 GLN B N 1
ATOM 4463 C CA . GLN B 1 286 ? -18.562 -27.641 -1.446 1 81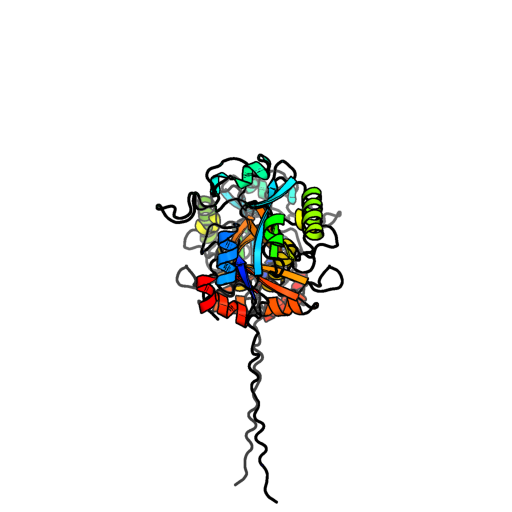.69 286 GLN B CA 1
ATOM 4464 C C . GLN B 1 286 ? -19.969 -28.062 -1.033 1 81.69 286 GLN B C 1
ATOM 4466 O O . GLN B 1 286 ? -20.141 -28.938 -0.195 1 81.69 286 GLN B O 1
#

pLDDT: mean 92.06, std 13.33, range [36.47, 98.94]

Organism: Klebsiella aerogenes (strain ATCC 13048 / DSM 30053 / CCUG 1429 / JCM 1235 / KCTC 2190 / NBRC 13534 / NCIMB 10102 / NCTC 10006 / CDC 819-56) (NCBI:txid1028307)

Sequence (572 aa):
MKKILTVLCLLATGSVFANPQLIAHRGGTGDAPENTLPAIKLALENHAQAIWVTVQLSRDGVPVLYRSSDLSALTNAEGKVSSLTAAELAKVDAGWKWGDDSHPWRGKQATIPTLQSVLQQWPQTFFYIDIKSPDADPAVMGERLLEVLKNTHSLDRVRVYSTEDRYIAALPQPIPRFVSRSETRTRLANVSLSHQCQQDSQRDGDKWYGLELKRKVEVVEKFTLGEGVSPATLTWDKEAMDCFRSQGQAHIIFFGINSAEDYRTAKELGADGVMVDSPAQAKNWQMKKILTVLCLLATGSVFANPQLIAHRGGTGDAPENTLPAIKLALENHAQAIWVTVQLSRDGVPVLYRSSDLSALTNAEGKVSSLTAAELAKVDAGWKWGDDSHPWRGKQATIPTLQSVLQQWPQTFFYIDIKSPDADPAVMGERLLEVLKNTHSLDRVRVYSTEDRYIAALPQPIPRFVSRSETRTRLANVSLSHQCQQDSQRDGDKWYGLELKRKVEVVEKFTLGEGVSPATLTWDKEAMDCFRSQGQAHIIFFGINSAEDYRTAKELGADGVMVDSPAQAKNWQ

Solvent-accessible surface area (backbone atoms only — not comparable to full-atom values): 29851 Å² total; per-residue (Å²): 135,84,81,77,78,76,77,78,75,75,74,76,70,67,79,77,60,63,81,39,42,42,26,12,33,32,14,6,45,65,75,34,38,53,30,17,67,63,13,37,52,50,19,49,75,35,64,29,65,28,36,26,36,28,29,25,47,18,52,78,55,42,51,25,28,44,62,67,74,38,37,51,77,38,27,79,47,70,48,46,58,50,74,33,38,56,75,58,38,47,69,36,39,39,10,45,58,32,76,60,96,76,27,82,34,51,90,62,80,28,23,32,41,42,50,57,61,54,46,61,73,42,76,86,54,36,36,38,41,30,53,46,43,92,80,59,54,37,54,59,51,25,52,45,49,49,51,44,30,60,76,56,70,34,57,89,39,42,36,35,44,34,88,47,55,64,45,59,70,37,41,53,83,80,57,45,54,44,53,42,37,61,58,49,49,25,49,48,45,23,26,43,27,54,68,40,70,74,75,73,87,71,79,91,71,77,42,33,40,61,48,47,46,68,34,73,33,32,44,34,34,79,53,97,90,48,71,46,77,22,72,35,41,44,44,73,48,66,69,45,49,51,45,59,43,68,80,46,58,52,42,40,32,30,33,81,37,80,43,58,65,50,45,50,51,40,31,76,65,53,28,54,24,37,26,21,36,30,25,76,60,49,62,69,59,110,135,84,81,76,80,75,76,78,75,77,73,76,71,66,79,78,59,64,81,40,41,41,25,11,32,31,14,6,44,64,75,33,40,53,29,14,65,64,12,37,51,52,17,48,75,37,63,30,65,28,34,27,36,28,30,26,46,19,51,78,55,42,51,26,28,43,62,66,75,37,37,52,76,38,28,80,48,72,50,45,56,49,74,33,38,56,73,58,37,46,70,36,38,38,8,44,58,31,76,61,96,76,26,82,34,49,90,62,80,28,23,31,42,42,50,56,60,54,47,61,73,42,76,83,54,36,34,37,40,29,50,45,45,92,80,57,55,35,54,58,51,24,52,45,49,49,52,45,30,61,76,56,72,34,58,90,38,42,36,35,43,35,86,47,56,63,46,58,72,36,42,54,84,80,56,44,55,44,53,42,37,61,56,48,48,23,50,49,46,22,26,42,26,56,69,40,72,74,74,72,87,70,77,90,71,78,40,33,39,63,48,47,45,68,34,73,30,32,43,35,36,77,52,97,90,46,72,46,77,21,71,34,40,42,45,73,48,65,68,46,48,50,45,59,44,68,80,46,58,54,44,40,33,30,33,81,36,80,44,58,66,51,46,50,50,40,30,75,66,53,29,53,23,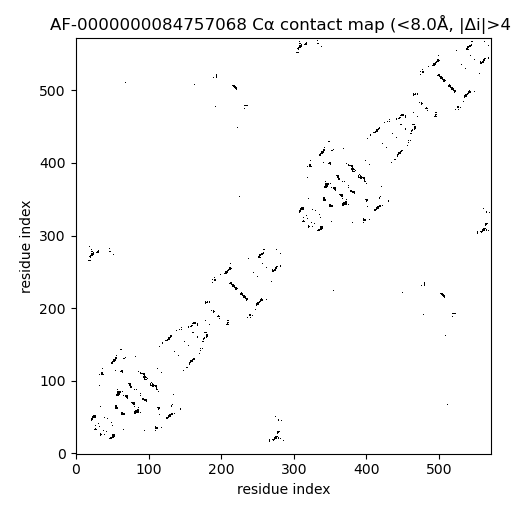36,27,20,36,30,26,75,62,49,63,68,60,110

InterPro domains:
  IPR017946 PLC-like phosphodiesterase, TIM beta/alpha-barrel domain superfamily [G3DSA:3.20.20.190] (17-286)
  IPR017946 PLC-like phosphodiesterase, TIM beta/alpha-barrel domain superfamily [SSF51695] (19-285)
  IPR030395 Glycerophosphodiester phosphodiesterase domain [PF03009] (25-280)
  IPR030395 Glycerophosphodiester phosphodiesterase domain [PS51704] (20-286)

Radius of gyration: 30.96 Å; Cα contacts (8 Å, |Δi|>4): 1248; chains: 2; bounding box: 90×86×55 Å

Nearest PDB structures (foldseek):
  5vug-assembly1_A-2  TM=9.207E-01  e=4.929E-28  Mycobacterium tuberculosis H37Rv
  8ghi-assembly1_A  TM=8.446E-01  e=1.732E-18  Staphylococcus aureus
  2pz0-assembly1_A  TM=8.141E-01  e=3.046E-14  Caldanaerobacter subterraneus subsp. tengcongensis MB4
  7e0v-assembly1_A  TM=7.618E-01  e=9.167E-12  Pyrococcus furiosus DSM 3638
  7e2b-assembly1_A  TM=7.541E-01  e=1.361E-11  Pyrococcus furiosus DSM 3638

Secondary structure (DSSP, 8-state):
----------------PPPPEEEEGGGTTTTSSTTSHHHHHHHHHTT-SEEEEEEEE-TTS-EEE--SSSGGGTSS--S-GGGS-HHHHTTSBTTTT-SSTT-TTTTSS-B--BHHHHHHH-TTSEEEEEE--TTS-HHHHHHHHHHHHHHTT-GGGEEEEESSHHHHHHS-TTS-BPPPHHHHHHHHHHHHHH-------S-SS-EEEEEESEEEEEEEEEETTEEEEEEEEEE--HHHHHHHHHTS-EEEEEE---SHHHHHHHHHHT-SEEEES-HHHHTTT-/----------------PPPPEEEEGGGTTTTSSTTSHHHHHHHHHTT-SEEEEEEEE-TTS-EEE--SSSGGGTSS--S-GGGS-HHHHTTSBTTTT-SSTT-TTTTSS-B--BHHHHHHH-TTSEEEEEE--TTS-HHHHHHHHHHHHHHTT-GGGEEEEESSHHHHHHS-TTS-BPPPHHHHHHHHHHHHHH-------S-SS-EEEEEESEEEEEEEEEETTEEEEEEEEEE--HHHHHHHHHTS-EEEEEE---SHHHHHHHHHHT-SEEEES-HHHHTTT-